Protein AF-A0A3R7NKZ3-F1 (afdb_monomer_lite)

Sequence (705 aa):
MLRPTASCLKLKRRNSPYVQKFLEGCPLPATLVDDLAGANLRSSAPFFTTMPRYIVARENRLSKLFFHHALYPAGGARLPCRVVVVRGGRGVRNQPQTALPASQRASAEATCRVQQDPARRSFFYARPVALTPPRLRHDVHPNASEAQEAAVNSSGMDGGGRETAAVSPRPAEDSVLAPLCGVIESHFAALLKLQAADEASGGAGRAIWEELTGLLSGGHGGVVTNAEGVEEPGASHGDVVGALLRSAASAPSSFFHVHSQLPSSALFLTRPPTDVGAATHAAVAPLGKGGADHTQSSVVARLAGGLEPAVPFAVGYPLPVRRSAACGAPDGKADAAADIMPFGHIQCLLRVCTSGGAAGEKSAEEIAESPKACGETASPMHASDAAASAPRSRASKYLSGGGASPSVPTGIVEPWKLGVSLDPKIPFYLRTMTERRFAAAPTGSAGADASSASPSCVSALLGRSDCETYLLPQRELLFTFYAPAEVVAMCAKQNEERMQRQAALGYGGPTHAFADAPRTARRLLQGAHCNHVAAEAAAAASKSDTAAAHTPQRDSAVYEVRALPGDVVFVPRGWRYHVERIIGTAVMDAVAAAPTPAAAAGKQAGAEGLPRAALRAAFLHNAPSTFTSSLRPAHAASHKTGASTGCVEAAAIRGVEVEAFVLCYKPYPFLSAEQAATYVPANYVRRGVEEFYAKGGNDVFHRYV

Secondary structure (DSSP, 8-state):
----------------SSPPP-----PPPHHHHHHHTT--S-----S---S-EEEE--TTT--HHHHHHHHS-TTT-SS--S-EEEET--EEEEPPP----TT--------EEESSS-SS-----PPP-------------------------------------EEEE---S-TTTHHHHHHHHHHHHHHHHHHHHHTTT---PPPHHHHHHHHBTTTTTTB--S--S---TT-----HHHHHHHHHTTSSSEEEEEEEEPPGGGEEEEPPPSS-----SS-EE-----S--S----EEEEETTSEEEE-TT--S-BPPPBPPPPS--------S--PBPTTTTEEEEEEEEEE-S-----------PPPP------PEEEEEE-----TT---S--------------S-S-TTSSS--SS-S--EEEEEEEPPPPPPP-----S--------------EE-SSSEEEEEESS-EEEEEE--HHHHHHHHHHHHHHHHHH--S-----SSTT-SS---HHHHHHHHHHHHHHHHHHHB------S-SS-------EEEEEE-TT-EEEE-TT-EEEEEEEEEEEEEETTTTSPPHHHHHS--TT-----GGGEEEEEE-----TTTTTS--------------S--PPPEEEEEEEEEEEEEE--PPPPPHHHHHH--GGGGSSS-HHHHHHHTS--TTTT--

pLDDT: mean 72.53, std 24.22, range [24.91, 98.69]

Foldseek 3Di:
DDDPPPDPPDDDDDDDPDDDDDDPDDDDDPCVLCVQQLQDLPDDDQFDDQFAAEHENDDPRFALLSVLCVQQPQNLAQGSNYKYWYHLQWWKWFDFDQDDDPPDRDRPDGDTDGPPDGQWDDDDDDDPPPPPDDPPDPDDDDDDDDDDDDDDDPPDDPVPPPVPQDWDFTFQFRPLCVVLQCLQQVVLVVLVVVVVVCVVPVDPRDHSLNVQCLFQQVSCQLFDDPPPDDDDPDPRSPSNSLLQLLLCQVAQKAKDKGKGFRDVSQKDKDFDPPDDDDDDDFQWWDDWDDDDDPDPRTIGIATPSSMDTDRRNDFFFFDWDFDDDPPDDDDDDPDIDRTTDRPRLKIFTKMFMWGHDDPPDDDDDDDDDDDDDDDDDGFIKGKDQPPPPPPVPPPDDDDDDDDDDDPQLPFDLCPVDDDDDPDDPDFKDKDFAWDDHDDRPPPPDDDDDDPDDDSPSRPGWGAAQFFKKKKAFRGWKKKKKWRDPVSNVSSVVSLVVCLVVFQVDDDPDDPDLPDDDDCDSNSVSSVSVVVVVVVQVVQFDDDPPPDDDDDPPPDTGIGIDTHHHSMIIIDAHPMIIDMIGGFWMWMFGSSQQGDHPVNVPDPPPDDPDRPPSRTRIITTSDDPPPQVVVPDPDDPDDDDDDDDDDDSDGIDTRGMGGGIIMRTHGHAARHDPLLSVQDRSVVSSPDCSNVQSVVRHDDSCPPPD

Structure (mmCIF, N/CA/C/O backbone):
data_AF-A0A3R7NKZ3-F1
#
_entry.id   AF-A0A3R7NKZ3-F1
#
loop_
_atom_site.group_PDB
_atom_site.id
_atom_site.type_symbol
_atom_site.label_atom_id
_atom_site.label_alt_id
_atom_site.label_comp_id
_atom_site.label_asym_id
_atom_site.label_entity_id
_atom_site.label_seq_id
_atom_site.pdbx_PDB_ins_code
_atom_site.Cartn_x
_atom_site.Cartn_y
_atom_site.Cartn_z
_atom_site.occupancy
_atom_site.B_iso_or_equiv
_atom_site.auth_seq_id
_atom_site.auth_comp_id
_atom_site.auth_asym_id
_atom_site.auth_atom_id
_atom_site.pdbx_PDB_model_num
ATOM 1 N N . MET A 1 1 ? -23.896 -10.347 -49.337 1.00 46.12 1 MET A N 1
ATOM 2 C CA . MET A 1 1 ? -22.659 -9.546 -49.465 1.00 46.12 1 MET A CA 1
ATOM 3 C C . MET A 1 1 ? -23.033 -8.117 -49.830 1.00 46.12 1 MET A C 1
ATOM 5 O O . MET A 1 1 ? -23.370 -7.894 -50.979 1.00 46.12 1 MET A O 1
ATOM 9 N N . LEU A 1 2 ? -22.992 -7.164 -48.897 1.00 37.88 2 LEU A N 1
ATOM 10 C CA . LEU A 1 2 ? -23.021 -5.730 -49.217 1.00 37.88 2 LEU A CA 1
ATOM 11 C C . LEU A 1 2 ? -22.116 -5.006 -48.209 1.00 37.88 2 LEU A C 1
ATOM 13 O O . LEU A 1 2 ? -22.452 -4.886 -47.035 1.00 37.88 2 LEU A O 1
ATOM 17 N N . ARG A 1 3 ? -20.922 -4.604 -48.661 1.00 42.75 3 ARG A N 1
ATOM 18 C CA . ARG A 1 3 ? -20.027 -3.696 -47.929 1.00 42.75 3 ARG A CA 1
ATOM 19 C C . ARG A 1 3 ? -20.565 -2.272 -48.107 1.00 42.75 3 ARG A C 1
ATOM 21 O O . ARG A 1 3 ? -20.668 -1.846 -49.256 1.00 42.75 3 ARG A O 1
ATOM 28 N N . PRO A 1 4 ? -20.844 -1.510 -47.038 1.00 48.69 4 PRO A N 1
ATOM 29 C CA . PRO A 1 4 ? -21.069 -0.083 -47.170 1.00 48.69 4 PRO A CA 1
ATOM 30 C C . PRO A 1 4 ? -19.716 0.586 -47.429 1.00 48.69 4 PRO A C 1
ATOM 32 O O . PRO A 1 4 ? -18.828 0.585 -46.576 1.00 48.69 4 PRO A O 1
ATOM 35 N N . THR A 1 5 ? -19.540 1.138 -48.626 1.00 50.38 5 THR A N 1
ATOM 36 C CA . THR A 1 5 ? -18.447 2.059 -48.942 1.00 50.38 5 THR A CA 1
ATOM 37 C C . THR A 1 5 ? -18.686 3.359 -48.185 1.00 50.38 5 THR A C 1
ATOM 39 O O . THR A 1 5 ? -19.473 4.200 -48.613 1.00 50.38 5 THR A O 1
ATOM 42 N N . ALA A 1 6 ? -18.029 3.514 -47.037 1.00 51.56 6 ALA A N 1
ATOM 43 C CA . ALA A 1 6 ? -17.963 4.783 -46.331 1.00 51.56 6 ALA A CA 1
ATOM 44 C C . ALA A 1 6 ? -17.258 5.809 -47.232 1.00 51.56 6 ALA A C 1
ATOM 46 O O . ALA A 1 6 ? -16.034 5.816 -47.362 1.00 51.56 6 ALA A O 1
ATOM 47 N N . SER A 1 7 ? -18.036 6.667 -47.888 1.00 51.66 7 SER A N 1
ATOM 48 C CA . SER A 1 7 ? -17.524 7.863 -48.543 1.00 51.66 7 SER A CA 1
ATOM 49 C C . SER A 1 7 ? -16.879 8.744 -47.472 1.00 51.66 7 SER A C 1
ATOM 51 O O . SER A 1 7 ? -17.578 9.283 -46.612 1.00 51.66 7 SER A O 1
ATOM 53 N N . CYS A 1 8 ? -15.551 8.875 -47.494 1.00 53.38 8 CYS A N 1
ATOM 54 C CA . CYS A 1 8 ? -14.826 9.813 -46.643 1.00 53.38 8 CYS A CA 1
ATOM 55 C C . CYS A 1 8 ? -15.349 11.234 -46.883 1.00 53.38 8 CYS A C 1
ATOM 57 O O . CYS A 1 8 ? -14.964 11.894 -47.850 1.00 53.38 8 CYS A O 1
ATOM 59 N N . LEU A 1 9 ? -16.200 11.720 -45.980 1.00 57.69 9 LEU A N 1
ATOM 60 C CA . LEU A 1 9 ? -16.535 13.132 -45.864 1.00 57.69 9 LEU A CA 1
ATOM 61 C C . LEU A 1 9 ? -15.250 13.876 -45.484 1.00 57.69 9 LEU A C 1
ATOM 63 O O . LEU A 1 9 ? -14.879 13.964 -44.315 1.00 57.69 9 LEU A O 1
ATOM 67 N N . LYS A 1 10 ? -14.517 14.368 -46.488 1.00 76.88 10 LYS A N 1
ATOM 68 C CA . LYS A 1 10 ? -13.378 15.260 -46.264 1.00 76.88 10 LYS A CA 1
ATOM 69 C C . LYS A 1 10 ? -13.914 16.513 -45.573 1.00 76.88 10 LYS A C 1
ATOM 71 O O . LYS A 1 10 ? -14.796 17.184 -46.108 1.00 76.88 10 LYS A O 1
ATOM 76 N N . LEU A 1 11 ? -13.390 16.823 -44.388 1.00 79.19 11 LEU A N 1
ATOM 77 C CA . LEU A 1 11 ? -13.711 18.064 -43.687 1.00 79.19 11 LEU A CA 1
ATOM 78 C C . LEU A 1 11 ? -13.437 19.247 -44.628 1.00 79.19 11 LEU A C 1
ATOM 80 O O . LEU A 1 11 ? -12.340 19.353 -45.183 1.00 79.19 11 LEU A O 1
ATOM 84 N N . LYS A 1 12 ? -14.439 20.116 -44.837 1.00 80.12 12 LYS A N 1
ATOM 85 C CA . LYS A 1 12 ? -14.293 21.309 -45.682 1.00 80.12 12 LYS A CA 1
ATOM 86 C C . LYS A 1 12 ? -13.178 22.173 -45.113 1.00 80.12 12 LYS A C 1
ATOM 88 O O . LYS A 1 12 ? -13.279 22.702 -44.008 1.00 80.12 12 LYS A O 1
ATOM 93 N N . ARG A 1 13 ? -12.113 22.315 -45.889 1.00 81.75 13 ARG A N 1
ATOM 94 C CA . ARG A 1 13 ? -10.913 23.035 -45.496 1.00 81.75 13 ARG A CA 1
ATOM 95 C C . ARG A 1 13 ? -10.815 24.330 -46.289 1.00 81.75 13 ARG A C 1
ATOM 97 O O . ARG A 1 13 ? -11.026 24.319 -47.497 1.00 81.75 13 ARG A O 1
ATOM 104 N N . ARG A 1 14 ? -10.530 25.451 -45.616 1.00 88.44 14 ARG A N 1
ATOM 105 C CA . ARG A 1 14 ? -10.324 26.741 -46.291 1.00 88.44 14 ARG A CA 1
ATOM 106 C C . ARG A 1 14 ? -9.006 26.701 -47.063 1.00 88.44 14 ARG A C 1
ATOM 108 O O . ARG A 1 14 ? -7.965 26.424 -46.469 1.00 88.44 14 ARG A O 1
ATOM 115 N N . ASN A 1 15 ? -9.064 26.991 -48.361 1.00 87.12 15 ASN A N 1
ATOM 116 C CA . ASN A 1 15 ? -7.871 27.212 -49.170 1.00 87.12 15 ASN A CA 1
ATOM 117 C C . ASN A 1 15 ? -7.159 28.461 -48.637 1.00 87.12 15 ASN A C 1
ATOM 119 O O . ASN A 1 15 ? -7.777 29.516 -48.502 1.00 87.12 15 ASN A O 1
ATOM 123 N N . SER A 1 16 ? -5.885 28.321 -48.283 1.00 89.38 16 SER A N 1
ATOM 124 C CA . SER A 1 16 ? -5.043 29.410 -47.791 1.00 89.38 16 SER A CA 1
ATOM 125 C C . SER A 1 16 ? -3.869 29.585 -48.751 1.00 89.38 16 SER A C 1
ATOM 127 O O . SER A 1 16 ? -3.319 28.572 -49.183 1.00 89.38 16 SER A O 1
ATOM 129 N N . PRO A 1 17 ? -3.465 30.826 -49.075 1.00 91.69 17 PRO A N 1
ATOM 130 C CA . PRO A 1 17 ? -2.255 31.073 -49.857 1.00 91.69 17 PRO A CA 1
ATOM 131 C C . PRO A 1 17 ? -0.964 30.804 -49.058 1.00 91.69 17 PRO A C 1
ATOM 133 O O . PRO A 1 17 ? 0.125 30.876 -49.618 1.00 91.69 17 PRO A O 1
ATOM 136 N N . TYR A 1 18 ? -1.064 30.507 -47.756 1.00 94.75 18 TYR A N 1
ATOM 137 C CA . TYR A 1 18 ? 0.074 30.247 -46.875 1.00 94.75 18 TYR A CA 1
ATOM 138 C C . TYR A 1 18 ? 0.343 28.747 -46.696 1.00 94.75 18 TYR A C 1
ATOM 140 O O . TYR A 1 18 ? -0.559 27.913 -46.803 1.00 94.75 18 TYR A O 1
ATOM 148 N N . VAL A 1 19 ? 1.589 28.407 -46.345 1.00 92.62 19 VAL A N 1
ATOM 149 C CA . VAL A 1 19 ? 1.976 27.034 -45.997 1.00 92.62 19 VAL A CA 1
ATOM 150 C C . VAL A 1 19 ? 1.166 26.518 -44.807 1.00 92.62 19 VAL A C 1
ATOM 152 O O . VAL A 1 19 ? 0.969 27.204 -43.800 1.00 92.62 19 VAL A O 1
ATOM 155 N N . GLN A 1 20 ? 0.697 25.277 -44.907 1.00 90.75 20 GLN A N 1
ATOM 156 C CA . GLN A 1 20 ? 0.029 24.618 -43.797 1.00 90.75 20 GLN A CA 1
ATOM 157 C C . GLN A 1 20 ? 1.051 24.234 -42.728 1.00 90.75 20 GLN A C 1
ATOM 159 O O . GLN A 1 20 ? 1.975 23.467 -42.988 1.00 90.75 20 GLN A O 1
ATOM 164 N N . LYS A 1 21 ? 0.809 24.674 -41.492 1.00 94.94 21 LYS A N 1
ATOM 165 C CA . LYS A 1 21 ? 1.501 24.123 -40.326 1.00 94.94 21 LYS A CA 1
ATOM 166 C C . LYS A 1 21 ? 0.936 22.737 -40.013 1.00 94.94 21 LYS A C 1
ATOM 168 O O . LYS A 1 21 ? -0.256 22.605 -39.731 1.00 94.94 21 LYS A O 1
ATOM 173 N N . PHE A 1 22 ? 1.788 21.720 -40.066 1.00 92.75 22 PHE A N 1
ATOM 174 C CA . PHE A 1 22 ? 1.503 20.387 -39.542 1.00 92.75 22 PHE A CA 1
ATOM 175 C C . PHE A 1 22 ? 2.123 20.306 -38.153 1.00 92.75 22 PHE A C 1
ATOM 177 O O . PHE A 1 22 ? 3.336 20.413 -38.006 1.00 92.75 22 PHE A O 1
ATOM 184 N N . LEU A 1 23 ? 1.274 20.227 -37.131 1.00 96.06 23 LEU A N 1
ATOM 185 C CA . LEU A 1 23 ? 1.723 20.170 -35.747 1.00 96.06 23 LEU A CA 1
ATOM 186 C C . LEU A 1 23 ? 1.827 18.711 -35.314 1.00 96.06 23 LEU A C 1
ATOM 188 O O . LEU A 1 23 ? 0.819 18.010 -35.252 1.00 96.06 23 LEU A O 1
ATOM 192 N N . GLU A 1 24 ? 3.033 18.286 -34.958 1.00 95.81 24 GLU A N 1
ATOM 193 C CA . GLU A 1 24 ? 3.301 17.004 -34.303 1.00 95.81 24 GLU A CA 1
ATOM 194 C C . GLU A 1 24 ? 3.263 17.197 -32.782 1.00 95.81 24 GLU A C 1
ATOM 196 O O . GLU A 1 24 ? 4.268 17.099 -32.083 1.00 95.81 24 GLU A O 1
ATOM 201 N N . GLY A 1 25 ? 2.093 17.575 -32.259 1.00 94.31 25 GLY A N 1
ATOM 202 C CA . GLY A 1 25 ? 1.922 17.773 -30.820 1.00 94.31 25 GLY A CA 1
ATOM 203 C C . GLY A 1 25 ? 2.108 16.462 -30.052 1.00 94.31 25 GLY A C 1
ATOM 204 O O . GLY A 1 25 ? 1.542 15.443 -30.435 1.00 94.31 25 GLY A O 1
ATOM 205 N N . CYS A 1 26 ? 2.861 16.486 -28.950 1.00 94.94 26 CYS A N 1
ATOM 206 C CA . CYS A 1 26 ? 3.052 15.326 -28.077 1.00 94.94 26 CYS A CA 1
ATOM 207 C C . CYS A 1 26 ? 1.833 15.142 -27.148 1.00 94.94 26 CYS A C 1
ATOM 209 O O . CYS A 1 26 ? 1.653 15.960 -26.240 1.00 94.94 26 CYS A O 1
ATOM 211 N N . PRO A 1 27 ? 0.987 14.105 -27.324 1.00 96.06 27 PRO A N 1
ATOM 212 C CA . PRO A 1 27 ? -0.139 13.860 -26.425 1.00 96.06 27 PRO A CA 1
ATOM 213 C C . PRO A 1 27 ? 0.335 13.279 -25.085 1.00 96.06 27 PRO A C 1
ATOM 215 O O . PRO A 1 27 ? 1.475 12.832 -24.955 1.00 96.06 27 PRO A O 1
ATOM 218 N N . LEU A 1 28 ? -0.567 13.208 -24.098 1.00 94.88 28 LEU A N 1
ATOM 219 C CA . LEU A 1 28 ? -0.326 12.436 -22.876 1.00 94.88 28 LEU A CA 1
ATOM 220 C C . LEU A 1 28 ? -0.042 10.964 -23.251 1.00 94.88 28 LEU A C 1
ATOM 222 O O . LEU A 1 28 ? -0.932 10.318 -23.813 1.00 94.88 28 LEU A O 1
ATOM 226 N N . PRO A 1 29 ? 1.151 10.410 -22.954 1.00 95.62 29 PRO A N 1
ATOM 227 C CA . PRO A 1 29 ? 1.497 9.063 -23.394 1.00 95.62 29 PRO A CA 1
ATOM 228 C C . PRO A 1 29 ? 0.604 8.008 -22.733 1.00 95.62 29 PRO A C 1
ATOM 230 O O . PRO A 1 29 ? 0.538 7.917 -21.508 1.00 95.62 29 PRO A O 1
ATOM 233 N N . ALA A 1 30 ? -0.056 7.172 -23.538 1.00 94.06 30 ALA A N 1
ATOM 234 C CA . ALA A 1 30 ? -0.921 6.108 -23.024 1.00 94.06 30 ALA A CA 1
ATOM 235 C C . ALA A 1 30 ? -0.147 5.103 -22.153 1.00 94.06 30 ALA A C 1
ATOM 237 O O . ALA A 1 30 ? -0.641 4.695 -21.108 1.00 94.06 30 ALA A O 1
ATOM 238 N N . THR A 1 31 ? 1.098 4.790 -22.526 1.00 94.44 31 THR A N 1
ATOM 239 C CA . THR A 1 31 ? 1.995 3.912 -21.757 1.00 94.44 31 THR A CA 1
ATOM 240 C C . THR A 1 31 ? 2.257 4.439 -20.349 1.00 94.44 31 THR A C 1
ATOM 242 O O . THR A 1 31 ? 2.177 3.674 -19.396 1.00 94.44 31 THR A O 1
ATOM 245 N N . LEU A 1 32 ? 2.479 5.751 -20.201 1.00 94.88 32 LEU A N 1
ATOM 246 C CA . LEU A 1 32 ? 2.653 6.392 -18.896 1.00 94.88 32 LEU A CA 1
ATOM 247 C C . LEU A 1 32 ? 1.397 6.224 -18.033 1.00 94.88 32 LEU A C 1
ATOM 249 O O . LEU A 1 32 ? 1.491 5.882 -16.858 1.00 94.88 32 LEU A O 1
ATOM 253 N N . VAL A 1 33 ? 0.215 6.449 -18.612 1.00 94.69 33 VAL A N 1
ATOM 254 C CA . VAL A 1 33 ? -1.058 6.297 -17.891 1.00 94.69 33 VAL A CA 1
ATOM 255 C C . VAL A 1 33 ? -1.296 4.839 -17.493 1.00 94.69 33 VAL A C 1
ATOM 257 O O . VAL A 1 33 ? -1.756 4.588 -16.380 1.00 94.69 33 VAL A O 1
ATOM 260 N N . ASP A 1 34 ? -0.968 3.887 -18.365 1.00 94.69 34 ASP A N 1
ATOM 261 C CA . ASP A 1 34 ? -1.104 2.455 -18.091 1.00 94.69 34 ASP A CA 1
ATOM 262 C C . ASP A 1 34 ? -0.119 1.991 -17.005 1.00 94.69 34 ASP A C 1
ATOM 264 O O . ASP A 1 34 ? -0.510 1.232 -16.119 1.00 94.69 34 ASP A O 1
ATOM 268 N N . ASP A 1 35 ? 1.125 2.477 -17.005 1.00 93.94 35 ASP A N 1
ATOM 269 C CA . ASP A 1 35 ? 2.112 2.168 -15.962 1.00 93.94 35 ASP A CA 1
ATOM 270 C C . ASP A 1 35 ? 1.705 2.736 -14.596 1.00 93.94 35 ASP A C 1
ATOM 272 O O . ASP A 1 35 ? 1.757 2.015 -13.592 1.00 93.94 35 ASP A O 1
ATOM 276 N N . LEU A 1 36 ? 1.234 3.991 -14.564 1.00 94.81 36 LEU A N 1
ATOM 277 C CA . LEU A 1 36 ? 0.730 4.645 -13.349 1.00 94.81 36 LEU A CA 1
ATOM 278 C C . LEU A 1 36 ? -0.523 3.956 -12.796 1.00 94.81 36 LEU A C 1
ATOM 280 O O . LEU A 1 36 ? -0.670 3.838 -11.579 1.00 94.81 36 LEU A O 1
ATOM 284 N N . ALA A 1 37 ? -1.414 3.488 -13.673 1.00 93.94 37 ALA A N 1
ATOM 285 C CA . ALA A 1 37 ? -2.620 2.756 -13.290 1.00 93.94 37 ALA A CA 1
ATOM 286 C C . ALA A 1 37 ? -2.361 1.272 -12.975 1.00 93.94 37 ALA A C 1
ATOM 288 O O . ALA A 1 37 ? -3.282 0.569 -12.562 1.00 93.94 37 ALA A O 1
ATOM 289 N N . GLY A 1 38 ? -1.130 0.781 -13.173 1.00 93.56 38 GLY A N 1
ATOM 290 C CA . GLY A 1 38 ? -0.799 -0.637 -13.026 1.00 93.56 38 GLY A CA 1
ATOM 291 C C . GLY A 1 38 ? -1.443 -1.534 -14.088 1.00 93.56 38 GLY A C 1
ATOM 292 O O . GLY A 1 38 ? -1.482 -2.745 -13.908 1.00 93.56 38 GLY A O 1
ATOM 293 N N . ALA A 1 39 ? -1.938 -0.953 -15.183 1.00 94.44 39 ALA A N 1
ATOM 294 C CA . ALA A 1 39 ? -2.652 -1.627 -16.263 1.00 94.44 39 ALA A CA 1
ATOM 295 C C . ALA A 1 39 ? -1.749 -2.011 -17.453 1.00 94.44 39 ALA A C 1
ATOM 297 O O . ALA A 1 39 ? -2.220 -2.574 -18.443 1.00 94.44 39 ALA A O 1
ATOM 298 N N . ASN A 1 40 ? -0.448 -1.709 -17.386 1.00 93.44 40 ASN A N 1
ATOM 299 C CA . ASN A 1 40 ? 0.492 -2.084 -18.436 1.00 93.44 40 ASN A CA 1
ATOM 300 C C . ASN A 1 40 ? 0.857 -3.576 -18.354 1.00 93.44 40 ASN A C 1
ATOM 302 O O . ASN A 1 40 ? 1.545 -4.010 -17.433 1.00 93.44 40 ASN A O 1
ATOM 306 N N . LEU A 1 41 ? 0.433 -4.344 -19.359 1.00 92.81 41 LEU A N 1
ATOM 307 C CA . LEU A 1 41 ? 0.740 -5.774 -19.515 1.00 92.81 41 LEU A CA 1
ATOM 308 C C . LEU A 1 41 ? 1.955 -6.044 -20.418 1.00 92.81 41 LEU A C 1
ATOM 310 O O . LEU A 1 41 ? 2.234 -7.193 -20.754 1.00 92.81 41 LEU A O 1
ATOM 314 N N . ARG A 1 42 ? 2.640 -4.992 -20.877 1.00 91.81 42 ARG A N 1
ATOM 315 C CA . ARG A 1 42 ? 3.755 -5.078 -21.834 1.00 91.81 42 ARG A CA 1
ATOM 316 C C . ARG A 1 42 ? 5.105 -4.732 -21.217 1.00 91.81 42 ARG A C 1
ATOM 318 O O . ARG A 1 42 ? 6.124 -4.941 -21.867 1.00 91.81 42 ARG A O 1
ATOM 325 N N . SER A 1 43 ? 5.135 -4.180 -20.004 1.00 88.19 43 SER A N 1
ATOM 326 C CA . SER A 1 43 ? 6.389 -3.795 -19.363 1.00 88.19 43 SER A CA 1
ATOM 327 C C . SER A 1 43 ? 7.185 -5.028 -18.932 1.00 88.19 43 SER A C 1
ATOM 329 O O . SER A 1 43 ? 6.745 -5.847 -18.128 1.00 88.19 43 SER A O 1
ATOM 331 N N . SER A 1 44 ? 8.399 -5.148 -19.465 1.00 83.50 44 SER A N 1
ATOM 332 C CA . SER A 1 44 ? 9.375 -6.159 -19.067 1.00 83.50 44 SER A CA 1
ATOM 333 C C . SER A 1 44 ? 10.472 -5.499 -18.231 1.00 83.50 44 SER A C 1
ATOM 335 O O . SER A 1 44 ? 11.469 -5.015 -18.768 1.00 83.50 44 SER A O 1
ATOM 337 N N . ALA A 1 45 ? 10.281 -5.439 -16.912 1.00 84.81 45 ALA A N 1
ATOM 338 C CA . ALA A 1 45 ? 11.322 -4.992 -15.990 1.00 84.81 45 ALA A CA 1
ATOM 339 C C . ALA A 1 45 ? 12.228 -6.185 -15.621 1.00 84.81 45 ALA A C 1
ATOM 341 O O . ALA A 1 45 ? 11.720 -7.177 -15.092 1.00 84.81 45 ALA A O 1
ATOM 342 N N . PRO A 1 46 ? 13.544 -6.134 -15.909 1.00 80.62 46 PRO A N 1
ATOM 343 C CA . PRO A 1 46 ? 14.416 -7.289 -15.729 1.00 80.62 46 PRO A CA 1
ATOM 344 C C . PRO A 1 46 ? 14.862 -7.499 -14.278 1.00 80.62 46 PRO A C 1
ATOM 346 O O . PRO A 1 46 ? 15.128 -8.637 -13.916 1.00 80.62 46 PRO A O 1
ATOM 349 N N . PHE A 1 47 ? 14.940 -6.454 -13.453 1.00 92.88 47 PHE A N 1
ATOM 350 C CA . PHE A 1 47 ? 15.425 -6.565 -12.076 1.00 92.88 47 PHE A CA 1
ATOM 351 C C . PHE A 1 47 ? 14.282 -6.519 -11.067 1.00 92.88 47 PHE A C 1
ATOM 353 O O . PHE A 1 47 ? 13.406 -5.651 -11.146 1.00 92.88 47 PHE A O 1
ATOM 360 N N . PHE A 1 48 ? 14.309 -7.444 -10.114 1.00 93.88 48 PHE A N 1
ATOM 361 C CA . PHE A 1 48 ? 13.354 -7.515 -9.014 1.00 93.88 48 PHE A CA 1
ATOM 362 C C . PHE A 1 48 ? 13.871 -6.705 -7.824 1.00 93.88 48 PHE A C 1
ATOM 364 O O . PHE A 1 48 ? 15.051 -6.768 -7.507 1.00 93.88 48 PHE A O 1
ATOM 371 N N . THR A 1 49 ? 12.984 -5.963 -7.166 1.00 94.00 49 THR A N 1
ATOM 372 C CA . THR A 1 49 ? 13.289 -5.142 -5.981 1.00 94.00 49 THR A CA 1
ATOM 373 C C . THR A 1 49 ? 12.253 -5.405 -4.907 1.00 94.00 49 THR A C 1
ATOM 375 O O . THR A 1 49 ? 11.115 -5.759 -5.228 1.00 94.00 49 THR A O 1
ATOM 378 N N . THR A 1 50 ? 12.625 -5.162 -3.657 1.00 94.88 50 THR A N 1
ATOM 379 C CA . THR A 1 50 ? 11.710 -5.076 -2.515 1.00 94.88 50 THR A CA 1
ATOM 380 C C . THR A 1 50 ? 11.079 -3.690 -2.346 1.00 94.88 50 THR A C 1
ATOM 382 O O . THR A 1 50 ? 10.147 -3.539 -1.558 1.00 94.88 50 THR A O 1
ATOM 385 N N . MET A 1 51 ? 11.506 -2.682 -3.119 1.00 95.38 51 MET A N 1
ATOM 386 C CA . MET A 1 51 ? 10.965 -1.322 -3.057 1.00 95.38 51 MET A CA 1
ATOM 387 C C . MET A 1 51 ? 9.442 -1.308 -3.301 1.00 95.38 51 MET A C 1
ATOM 389 O O . MET A 1 51 ? 8.983 -1.852 -4.320 1.00 95.38 51 MET A O 1
ATOM 393 N N . PRO A 1 52 ? 8.645 -0.633 -2.449 1.00 96.88 52 PRO A N 1
ATOM 394 C CA . PRO A 1 52 ? 7.201 -0.533 -2.634 1.00 96.88 52 PRO A CA 1
ATOM 395 C C . PRO A 1 52 ? 6.804 0.016 -4.013 1.00 96.88 52 PRO A C 1
ATOM 397 O O . PRO A 1 52 ? 7.484 0.874 -4.583 1.00 96.88 52 PRO A O 1
ATOM 400 N N . ARG A 1 53 ? 5.695 -0.476 -4.579 1.00 97.06 53 ARG A N 1
ATOM 401 C CA . ARG A 1 53 ? 5.128 0.035 -5.842 1.00 97.06 53 ARG A CA 1
ATOM 402 C C . ARG A 1 53 ? 3.897 0.887 -5.560 1.00 97.06 53 ARG A C 1
ATOM 404 O O . ARG A 1 53 ? 2.939 0.395 -4.975 1.00 97.06 53 ARG A O 1
ATOM 411 N N . TYR A 1 54 ? 3.888 2.123 -6.052 1.00 97.88 54 TYR A N 1
ATOM 412 C CA . TYR A 1 54 ? 2.713 2.993 -6.008 1.00 97.88 54 TYR A CA 1
ATOM 413 C C . TYR A 1 54 ? 1.916 2.889 -7.312 1.00 97.88 54 TYR A C 1
ATOM 415 O O . TYR A 1 54 ? 2.480 3.008 -8.400 1.00 97.88 54 TYR A O 1
ATOM 423 N N . ILE A 1 55 ? 0.610 2.664 -7.193 1.00 97.44 55 ILE A N 1
ATOM 424 C CA . ILE A 1 55 ? -0.354 2.590 -8.295 1.00 97.44 55 ILE A CA 1
ATOM 425 C C . ILE A 1 55 ? -1.462 3.604 -8.014 1.00 97.44 55 ILE A C 1
ATOM 427 O O . ILE A 1 55 ? -1.990 3.657 -6.905 1.00 97.44 55 ILE A O 1
ATOM 431 N N . VAL A 1 56 ? -1.835 4.404 -9.008 1.00 95.50 56 VAL A N 1
ATOM 432 C CA . VAL A 1 56 ? -2.974 5.324 -8.906 1.00 95.50 56 VAL A CA 1
ATOM 433 C C . VAL A 1 56 ? -4.183 4.653 -9.534 1.00 95.50 56 VAL A C 1
ATOM 435 O O . VAL A 1 56 ? -4.247 4.514 -10.757 1.00 95.50 56 VAL A O 1
ATOM 438 N N . ALA A 1 57 ? -5.142 4.225 -8.712 1.00 86.56 57 ALA A N 1
ATOM 439 C CA . ALA A 1 57 ? -6.342 3.591 -9.232 1.00 86.56 57 ALA A CA 1
ATOM 440 C C . ALA A 1 57 ? -7.154 4.625 -10.025 1.00 86.56 57 ALA A C 1
ATOM 442 O O . ALA A 1 57 ? -7.594 5.642 -9.492 1.00 86.56 57 ALA A O 1
ATOM 443 N N . ARG A 1 58 ? -7.318 4.371 -11.324 1.00 81.81 58 ARG A N 1
ATOM 444 C CA . ARG A 1 58 ? -8.236 5.110 -12.197 1.00 81.81 58 ARG A CA 1
ATOM 445 C C . ARG A 1 58 ? -9.473 4.274 -12.482 1.00 81.81 58 ARG A C 1
ATOM 447 O O . ARG A 1 58 ? -9.438 3.046 -12.340 1.00 81.81 58 ARG A O 1
ATOM 454 N N . GLU A 1 59 ? -10.527 4.951 -12.924 1.00 76.00 59 GLU A N 1
ATOM 455 C CA . GLU A 1 59 ? -11.838 4.349 -13.144 1.00 76.00 59 GLU A CA 1
ATOM 456 C C . GLU A 1 59 ? -11.728 3.160 -14.095 1.00 76.00 59 GLU A C 1
ATOM 458 O O . GLU A 1 59 ? -11.222 3.279 -15.213 1.00 76.00 59 GLU A O 1
ATOM 463 N N . ASN A 1 60 ? -12.129 1.988 -13.596 1.00 78.69 60 ASN A N 1
ATOM 464 C CA . ASN A 1 60 ? -12.163 0.715 -14.318 1.00 78.69 60 ASN A CA 1
ATOM 465 C C . ASN A 1 60 ? -10.826 0.240 -14.926 1.00 78.69 60 ASN A C 1
ATOM 467 O O . ASN A 1 60 ? -10.827 -0.603 -15.823 1.00 78.69 60 ASN A O 1
ATOM 471 N N . ARG A 1 61 ? -9.675 0.741 -14.451 1.00 87.50 61 ARG A N 1
ATOM 472 C CA . ARG A 1 61 ? -8.348 0.370 -14.994 1.00 87.50 61 ARG A CA 1
ATOM 473 C C . ARG A 1 61 ? -7.556 -0.630 -14.161 1.00 87.50 61 ARG A C 1
ATOM 475 O O . ARG A 1 61 ? -6.612 -1.213 -14.679 1.00 87.50 61 ARG A O 1
ATOM 482 N N . LEU A 1 62 ? -7.941 -0.862 -12.908 1.00 93.19 62 LEU A N 1
ATOM 483 C CA . LEU A 1 62 ? -7.292 -1.844 -12.044 1.00 93.19 62 LEU A CA 1
ATOM 484 C C . LEU A 1 62 ? -8.271 -2.972 -11.711 1.00 93.19 62 LEU A C 1
ATOM 486 O O . LEU A 1 62 ? -9.313 -2.750 -11.103 1.00 93.19 62 LEU A O 1
ATOM 490 N N . SER A 1 63 ? -7.921 -4.186 -12.121 1.00 94.69 63 SER A N 1
ATOM 491 C CA . SER A 1 63 ? -8.703 -5.405 -11.912 1.00 94.69 63 SER A CA 1
ATOM 492 C C . SER A 1 63 ? -7.794 -6.521 -11.406 1.00 94.69 63 SER A C 1
ATOM 494 O O . SER A 1 63 ? -6.570 -6.378 -11.414 1.00 94.69 63 SER A O 1
ATOM 496 N N . LYS A 1 64 ? -8.382 -7.659 -11.023 1.00 95.81 64 LYS A N 1
ATOM 497 C CA . LYS A 1 64 ? -7.640 -8.869 -10.634 1.00 95.81 64 LYS A CA 1
ATOM 498 C C . LYS A 1 64 ? -6.575 -9.273 -11.656 1.00 95.81 64 LYS A C 1
ATOM 500 O O . LYS A 1 64 ? -5.481 -9.680 -11.283 1.00 95.81 64 LYS A O 1
ATOM 505 N N . LEU A 1 65 ? -6.890 -9.122 -12.945 1.00 96.00 65 LEU A N 1
ATOM 506 C CA . LEU A 1 65 ? -5.972 -9.408 -14.044 1.00 96.00 65 LEU A CA 1
ATOM 507 C C . LEU A 1 65 ? -4.706 -8.556 -13.932 1.00 96.00 65 LEU A C 1
ATOM 509 O O . LEU A 1 65 ? -3.603 -9.082 -13.863 1.00 96.00 65 LEU A O 1
ATOM 513 N N . PHE A 1 66 ? -4.868 -7.236 -13.892 1.00 96.62 66 PHE A N 1
ATOM 514 C CA . PHE A 1 66 ? -3.746 -6.304 -13.833 1.00 96.62 66 PHE A CA 1
ATOM 515 C C . PHE A 1 66 ? -2.985 -6.413 -12.512 1.00 96.62 66 PHE A C 1
ATOM 517 O O . PHE A 1 66 ? -1.757 -6.362 -12.496 1.00 96.62 66 PHE A O 1
ATOM 524 N N . PHE A 1 67 ? -3.701 -6.641 -11.409 1.00 97.50 67 PHE A N 1
ATOM 525 C CA . PHE A 1 67 ? -3.081 -6.807 -10.103 1.00 97.50 67 PHE A CA 1
ATOM 526 C C . PHE A 1 67 ? -2.243 -8.090 -10.019 1.00 97.50 67 PHE A C 1
ATOM 528 O O . PHE A 1 67 ? -1.145 -8.047 -9.475 1.00 97.50 67 PHE A O 1
ATOM 535 N N . HIS A 1 68 ? -2.663 -9.191 -10.652 1.00 97.44 68 HIS A N 1
ATOM 536 C CA . HIS A 1 68 ? -1.821 -10.385 -10.792 1.00 97.44 68 HIS A CA 1
ATOM 537 C C . HIS A 1 68 ? -0.470 -10.063 -11.452 1.00 97.44 68 HIS A C 1
ATOM 539 O O . HIS A 1 68 ? 0.565 -10.438 -10.911 1.00 97.44 68 HIS A O 1
ATOM 545 N N . HIS A 1 69 ? -0.457 -9.293 -12.546 1.00 96.44 69 HIS A N 1
ATOM 546 C CA . HIS A 1 69 ? 0.786 -8.862 -13.213 1.00 96.44 69 HIS A CA 1
ATOM 547 C C . HIS A 1 69 ? 1.578 -7.815 -12.415 1.00 96.44 69 HIS A C 1
ATOM 549 O O . HIS A 1 69 ? 2.780 -7.649 -12.627 1.00 96.44 69 HIS A O 1
ATOM 555 N N . ALA A 1 70 ? 0.940 -7.112 -11.475 1.00 96.19 70 ALA A N 1
ATOM 556 C CA . ALA A 1 70 ? 1.642 -6.259 -10.522 1.00 96.19 70 ALA A CA 1
ATOM 557 C C . ALA A 1 70 ? 2.386 -7.073 -9.448 1.00 96.19 70 ALA A C 1
ATOM 559 O O . ALA A 1 70 ? 3.455 -6.638 -9.015 1.00 96.19 70 ALA A O 1
ATOM 560 N N . LEU A 1 71 ? 1.842 -8.232 -9.059 1.00 96.56 71 LEU A N 1
ATOM 561 C CA . LEU A 1 71 ? 2.430 -9.160 -8.086 1.00 96.56 71 LEU A CA 1
ATOM 562 C C . LEU A 1 71 ? 3.474 -10.097 -8.719 1.00 96.56 71 LEU A C 1
ATOM 564 O O . LEU A 1 71 ? 4.556 -10.266 -8.163 1.00 96.56 71 LEU A O 1
ATOM 568 N N . TYR A 1 72 ? 3.164 -10.665 -9.887 1.00 95.94 72 TYR A N 1
ATOM 569 C CA . TYR A 1 72 ? 4.027 -11.542 -10.683 1.00 95.94 72 TYR A CA 1
ATOM 570 C C . TYR A 1 72 ? 4.366 -10.860 -12.015 1.00 95.94 72 TYR A C 1
ATOM 572 O O . TYR A 1 72 ? 3.726 -11.131 -13.039 1.00 95.94 72 TYR A O 1
ATOM 580 N N . PRO A 1 73 ? 5.352 -9.942 -12.025 1.00 94.38 73 PRO A N 1
ATOM 581 C CA . PRO A 1 73 ? 5.723 -9.217 -13.231 1.00 94.38 73 PRO A CA 1
ATOM 582 C C . PRO A 1 73 ? 6.257 -10.151 -14.319 1.00 94.38 73 PRO A C 1
ATOM 584 O O . PRO A 1 73 ? 6.756 -11.247 -14.052 1.00 94.38 73 PRO A O 1
ATOM 587 N N . ALA A 1 74 ? 6.249 -9.647 -15.554 1.00 92.50 74 ALA A N 1
ATOM 588 C CA . ALA A 1 74 ? 6.695 -10.354 -16.754 1.00 92.50 74 ALA A CA 1
ATOM 589 C C . ALA A 1 74 ? 8.130 -10.901 -16.693 1.00 92.50 74 ALA A C 1
ATOM 591 O O . ALA A 1 74 ? 8.504 -11.748 -17.496 1.00 92.50 74 ALA A O 1
ATOM 592 N N . GLY A 1 75 ? 8.928 -10.432 -15.734 1.00 88.31 75 GLY A N 1
ATOM 593 C CA . GLY A 1 75 ? 10.241 -10.981 -15.456 1.00 88.31 75 GLY A CA 1
ATOM 594 C C . GLY A 1 75 ? 10.219 -12.437 -14.983 1.00 88.31 75 GLY A C 1
ATOM 595 O O . GLY A 1 75 ? 11.265 -13.053 -15.055 1.00 88.31 75 GLY A O 1
ATOM 596 N N . GLY A 1 76 ? 9.113 -13.018 -14.514 1.00 89.06 76 GLY A N 1
ATOM 597 C CA . GLY A 1 76 ? 9.141 -14.370 -13.926 1.00 89.06 76 GLY A CA 1
ATOM 598 C C . GLY A 1 76 ? 9.586 -14.347 -12.463 1.00 89.06 76 GLY A C 1
ATOM 599 O O . GLY A 1 76 ? 10.537 -15.020 -12.062 1.00 89.06 76 GLY A O 1
ATOM 600 N N . ALA A 1 77 ? 8.924 -13.502 -11.669 1.00 92.19 77 ALA A N 1
ATOM 601 C CA . ALA A 1 77 ? 9.108 -13.478 -10.222 1.00 92.19 77 ALA A CA 1
ATOM 602 C C . ALA A 1 77 ? 8.610 -14.791 -9.601 1.00 92.19 77 ALA A C 1
ATOM 604 O O . ALA A 1 77 ? 7.614 -15.352 -10.052 1.00 92.19 77 ALA A O 1
ATOM 605 N N . ARG A 1 78 ? 9.277 -15.258 -8.541 1.00 94.12 78 ARG A N 1
ATOM 606 C CA . ARG A 1 78 ? 8.879 -16.486 -7.829 1.00 94.12 78 ARG A CA 1
ATOM 607 C C . ARG A 1 78 ? 7.821 -16.250 -6.758 1.00 94.12 78 ARG A C 1
ATOM 609 O O . ARG A 1 78 ? 7.057 -17.147 -6.435 1.00 94.12 78 ARG A O 1
ATOM 616 N N . LEU A 1 79 ? 7.786 -15.046 -6.205 1.00 94.06 79 LEU A N 1
ATOM 617 C CA . LEU A 1 79 ? 6.903 -14.652 -5.117 1.00 94.06 79 LEU A CA 1
ATOM 618 C C . LEU A 1 79 ? 6.560 -13.164 -5.277 1.00 94.06 79 LEU A C 1
ATOM 620 O O . LEU A 1 79 ? 7.397 -12.412 -5.788 1.00 94.06 79 LEU A O 1
ATOM 624 N N . PRO A 1 80 ? 5.395 -12.702 -4.792 1.00 94.06 80 PRO A N 1
ATOM 625 C CA . PRO A 1 80 ? 5.112 -11.286 -4.627 1.00 94.06 80 PRO A CA 1
ATOM 626 C C . PRO A 1 80 ? 6.036 -10.694 -3.556 1.00 94.06 80 PRO A C 1
ATOM 628 O O . PRO A 1 80 ? 5.779 -10.773 -2.360 1.00 94.06 80 PRO A O 1
ATOM 631 N N . CYS A 1 81 ? 7.152 -10.114 -3.986 1.00 92.44 81 CYS A N 1
ATOM 632 C CA . CYS A 1 81 ? 8.208 -9.615 -3.103 1.00 92.44 81 CYS A CA 1
ATOM 633 C C . CYS A 1 81 ? 8.067 -8.130 -2.738 1.00 92.44 81 CYS A C 1
ATOM 635 O O . CYS A 1 81 ? 9.018 -7.537 -2.241 1.00 92.44 81 CYS A O 1
ATOM 637 N N . ARG A 1 82 ? 6.921 -7.499 -3.022 1.00 95.62 82 ARG A N 1
ATOM 638 C CA . ARG A 1 82 ? 6.752 -6.043 -2.919 1.00 95.62 82 ARG A CA 1
ATOM 639 C C . ARG A 1 82 ? 5.494 -5.680 -2.159 1.00 95.62 82 ARG A C 1
ATOM 641 O O . ARG A 1 82 ? 4.422 -6.214 -2.438 1.00 95.62 82 ARG A O 1
ATOM 648 N N . VAL A 1 83 ? 5.614 -4.672 -1.303 1.00 98.12 83 VAL A N 1
ATOM 649 C CA . VAL A 1 83 ? 4.456 -3.911 -0.830 1.00 98.12 83 VAL A CA 1
ATOM 650 C C . VAL A 1 83 ? 3.880 -3.122 -2.009 1.00 98.12 83 VAL A C 1
ATOM 652 O O . VAL A 1 83 ? 4.620 -2.466 -2.751 1.00 98.12 83 VAL A O 1
ATOM 655 N N . VAL A 1 84 ? 2.563 -3.175 -2.206 1.00 98.56 84 VAL A N 1
ATOM 656 C CA . VAL A 1 84 ? 1.884 -2.435 -3.283 1.00 98.56 84 VAL A CA 1
ATOM 657 C C . VAL A 1 84 ? 0.870 -1.476 -2.681 1.00 98.56 84 VAL A C 1
ATOM 659 O O . VAL A 1 84 ? -0.059 -1.893 -1.996 1.00 98.56 84 VAL A O 1
ATOM 662 N N . VAL A 1 85 ? 1.037 -0.186 -2.959 1.00 98.56 85 VAL A N 1
ATOM 663 C CA . VAL A 1 85 ? 0.155 0.885 -2.488 1.00 98.56 85 VAL A CA 1
ATOM 664 C C . VAL A 1 85 ? -0.720 1.336 -3.644 1.00 98.56 85 VAL A C 1
ATOM 666 O O . VAL A 1 85 ? -0.240 1.956 -4.595 1.00 98.56 85 VAL A O 1
ATOM 669 N N . VAL A 1 86 ? -2.012 1.049 -3.558 1.00 98.12 86 VAL A N 1
ATOM 670 C CA . VAL A 1 86 ? -3.007 1.455 -4.547 1.00 98.12 86 VAL A CA 1
ATOM 671 C C . VAL A 1 86 ? -3.781 2.653 -4.010 1.00 98.12 86 VAL A C 1
ATOM 673 O O . VAL A 1 86 ? -4.612 2.519 -3.109 1.00 98.12 86 VAL A O 1
ATOM 676 N N . ARG A 1 87 ? -3.524 3.832 -4.579 1.00 96.19 87 ARG A N 1
ATOM 677 C CA . ARG A 1 87 ? -4.198 5.075 -4.195 1.00 96.19 87 ARG A CA 1
ATOM 678 C C . ARG A 1 87 ? -5.654 5.055 -4.630 1.00 96.19 87 ARG A C 1
ATOM 680 O O . ARG A 1 87 ? -5.917 4.821 -5.810 1.00 96.19 87 ARG A O 1
ATOM 687 N N . GLY A 1 88 ? -6.577 5.299 -3.698 1.00 93.06 88 GLY A N 1
ATOM 688 C CA . GLY A 1 88 ? -8.019 5.290 -3.984 1.00 93.06 88 GLY A CA 1
ATOM 689 C C . GLY A 1 88 ? -8.560 3.932 -4.459 1.00 93.06 88 GLY A C 1
ATOM 690 O O . GLY A 1 88 ? -9.542 3.880 -5.198 1.00 93.06 88 GLY A O 1
ATOM 691 N N . GLY A 1 89 ? -7.892 2.830 -4.104 1.00 93.31 89 GLY A N 1
ATOM 692 C CA . GLY A 1 89 ? -8.257 1.481 -4.547 1.00 93.31 89 GLY A CA 1
ATOM 693 C C . GLY A 1 89 ? -9.368 0.812 -3.734 1.00 93.31 89 GLY A C 1
ATOM 694 O O . GLY A 1 89 ? -9.853 -0.248 -4.134 1.00 93.31 89 GLY A O 1
ATOM 695 N N . ARG A 1 90 ? -9.746 1.383 -2.584 1.00 94.06 90 ARG A N 1
ATOM 696 C CA . ARG A 1 90 ? -10.701 0.777 -1.649 1.00 94.06 90 ARG A CA 1
ATOM 697 C C . ARG A 1 90 ? -12.090 0.717 -2.279 1.00 94.06 90 ARG A C 1
ATOM 699 O O . ARG A 1 90 ? -12.630 1.738 -2.707 1.00 94.06 90 ARG A O 1
ATOM 706 N N . GLY A 1 91 ? -12.653 -0.486 -2.327 1.00 91.56 91 GLY A N 1
ATOM 707 C CA . GLY A 1 91 ? -14.028 -0.737 -2.732 1.00 91.56 91 GLY A CA 1
ATOM 708 C C . GLY A 1 91 ? -14.928 -0.931 -1.519 1.00 91.56 91 GLY A C 1
ATOM 709 O O . GLY A 1 91 ? -14.477 -1.292 -0.431 1.00 91.56 91 GLY A O 1
ATOM 710 N N . VAL A 1 92 ? -16.219 -0.706 -1.718 1.00 91.12 92 VAL A N 1
ATOM 711 C CA . VAL A 1 92 ? -17.237 -1.008 -0.714 1.00 91.12 92 VAL A CA 1
ATOM 712 C C . VAL A 1 92 ? -18.341 -1.809 -1.384 1.00 91.12 92 VAL A C 1
ATOM 714 O O . VAL A 1 92 ? -18.787 -1.467 -2.484 1.00 91.12 92 VAL A O 1
ATOM 717 N N . ARG A 1 93 ? -18.749 -2.917 -0.770 1.00 89.00 93 ARG A N 1
ATOM 718 C CA . ARG A 1 93 ? -19.824 -3.765 -1.287 1.00 89.00 93 ARG A CA 1
ATOM 719 C C . ARG A 1 93 ? -21.081 -3.568 -0.445 1.00 89.00 93 ARG A C 1
ATOM 721 O O . ARG A 1 93 ? -21.049 -3.678 0.778 1.00 89.00 93 ARG A O 1
ATOM 728 N N . ASN A 1 94 ? -22.192 -3.294 -1.126 1.00 84.38 94 ASN A N 1
ATOM 729 C CA . ASN A 1 94 ? -23.511 -3.346 -0.508 1.00 84.38 94 ASN A CA 1
ATOM 730 C C . ASN A 1 94 ? -23.882 -4.805 -0.268 1.00 84.38 94 ASN A C 1
ATOM 732 O O . ASN A 1 94 ? -23.697 -5.649 -1.149 1.00 84.38 94 ASN A O 1
ATOM 736 N N . GLN A 1 95 ? -24.449 -5.098 0.894 1.00 73.62 95 GLN A N 1
ATOM 737 C CA . GLN A 1 95 ? -24.973 -6.433 1.142 1.00 73.62 95 GLN A CA 1
ATOM 738 C C . GLN A 1 95 ? -26.174 -6.686 0.216 1.00 73.62 95 GLN A C 1
ATOM 740 O O . GLN A 1 95 ? -27.090 -5.857 0.183 1.00 73.62 95 GLN A O 1
ATOM 745 N N . PRO A 1 96 ? -26.185 -7.791 -0.553 1.00 63.44 96 PRO A N 1
ATOM 746 C CA . PRO A 1 96 ? -27.276 -8.082 -1.470 1.00 63.44 96 PRO A CA 1
ATOM 747 C C . PRO A 1 96 ? -28.587 -8.215 -0.689 1.00 63.44 96 PRO A C 1
ATOM 749 O O . PRO A 1 96 ? -28.687 -8.971 0.280 1.00 63.44 96 PRO A O 1
ATOM 752 N N . GLN A 1 97 ? -29.599 -7.460 -1.112 1.00 57.62 97 GLN A N 1
ATOM 753 C CA . GLN A 1 97 ? -30.968 -7.621 -0.642 1.00 57.62 97 GLN A CA 1
ATOM 754 C C . GLN A 1 97 ? -31.745 -8.384 -1.713 1.00 57.62 97 GLN A C 1
ATOM 756 O O . GLN A 1 97 ? -31.780 -7.971 -2.871 1.00 57.62 97 GLN A O 1
ATOM 761 N N . THR A 1 98 ? -32.370 -9.498 -1.338 1.00 52.34 98 THR A N 1
ATOM 762 C CA . THR A 1 98 ? -33.326 -10.186 -2.205 1.00 52.34 98 THR A CA 1
ATOM 763 C C . THR A 1 98 ? -34.585 -9.324 -2.276 1.00 52.34 98 THR A C 1
ATOM 765 O O . THR A 1 98 ? -35.436 -9.386 -1.392 1.00 52.34 98 THR A O 1
ATOM 768 N N . ALA A 1 99 ? -34.685 -8.456 -3.280 1.00 44.03 99 ALA A N 1
ATOM 769 C CA . ALA A 1 99 ? -35.930 -7.753 -3.556 1.00 44.03 99 ALA A CA 1
ATOM 770 C C . ALA A 1 99 ? -36.926 -8.761 -4.148 1.00 44.03 99 ALA A C 1
ATOM 772 O O . ALA A 1 99 ? -36.619 -9.426 -5.135 1.00 44.03 99 ALA A O 1
ATOM 773 N N . LEU A 1 100 ? -38.110 -8.885 -3.547 1.00 45.78 100 LEU A N 1
ATOM 774 C CA . LEU A 1 100 ? -39.241 -9.600 -4.135 1.00 45.78 100 LEU A CA 1
ATOM 775 C C . LEU A 1 100 ? -40.093 -8.608 -4.940 1.00 45.78 100 LEU A C 1
ATOM 777 O O . LEU A 1 100 ? -40.875 -7.872 -4.339 1.00 45.78 100 LEU A O 1
ATOM 781 N N . PRO A 1 101 ? -40.016 -8.596 -6.281 1.00 47.06 101 PRO A N 1
ATOM 782 C CA . PRO A 1 101 ? -41.139 -8.184 -7.103 1.00 47.06 101 PRO A CA 1
ATOM 783 C C . PRO A 1 101 ? -41.822 -9.425 -7.694 1.00 47.06 101 PRO A C 1
ATOM 785 O O . PRO A 1 101 ? -41.176 -10.350 -8.188 1.00 47.06 101 PRO A O 1
ATOM 788 N N . ALA A 1 102 ? -43.152 -9.434 -7.644 1.00 51.56 102 ALA A N 1
ATOM 789 C CA . ALA A 1 102 ? -44.045 -10.559 -7.921 1.00 51.56 102 ALA A CA 1
ATOM 790 C C . ALA A 1 102 ? -44.067 -11.109 -9.372 1.00 51.56 102 ALA A C 1
ATOM 792 O O . ALA A 1 102 ? -45.065 -11.703 -9.766 1.00 51.56 102 ALA A O 1
ATOM 793 N N . SER A 1 103 ? -43.013 -10.980 -10.189 1.00 47.09 103 SER A N 1
ATOM 794 C CA . SER A 1 103 ? -42.976 -11.710 -11.474 1.00 47.09 103 SER A CA 1
ATOM 795 C C . SER A 1 103 ? -41.605 -12.009 -12.086 1.00 47.09 103 SER A C 1
ATOM 797 O O . SER A 1 103 ? -41.550 -12.766 -13.052 1.00 47.09 103 SER A O 1
ATOM 799 N N . GLN A 1 104 ? -40.486 -11.515 -11.546 1.00 45.78 104 GLN A N 1
ATOM 800 C CA . GLN A 1 104 ? -39.158 -11.858 -12.071 1.00 45.78 104 GLN A CA 1
ATOM 801 C C . GLN A 1 104 ? -38.154 -12.018 -10.930 1.00 45.78 104 GLN A C 1
ATOM 803 O O . GLN A 1 104 ? -37.758 -11.053 -10.281 1.00 45.78 104 GLN A O 1
ATOM 808 N N . ARG A 1 105 ? -37.735 -13.268 -10.687 1.00 39.50 105 ARG A N 1
ATOM 809 C CA . ARG A 1 105 ? -36.611 -13.599 -9.803 1.00 39.50 105 ARG A CA 1
ATOM 810 C C . ARG A 1 105 ? -35.314 -13.118 -10.457 1.00 39.50 105 ARG A C 1
ATOM 812 O O . ARG A 1 105 ? -34.659 -13.876 -11.163 1.00 39.50 105 ARG A O 1
ATOM 819 N N . ALA A 1 106 ? -34.958 -11.861 -10.231 1.00 41.97 106 ALA A N 1
ATOM 820 C CA . ALA A 1 106 ? -33.639 -11.329 -10.536 1.00 41.97 106 ALA A CA 1
ATOM 821 C C . ALA A 1 106 ? -32.935 -11.020 -9.211 1.00 41.97 106 ALA A C 1
ATOM 823 O O . ALA A 1 106 ? -33.357 -10.135 -8.467 1.00 41.97 106 ALA A O 1
ATOM 824 N N . SER A 1 107 ? -31.866 -11.752 -8.890 1.00 46.94 107 SER A N 1
ATOM 825 C CA . SER A 1 107 ? -30.943 -11.315 -7.846 1.00 46.94 107 SER A CA 1
ATOM 826 C C . SER A 1 107 ? -30.245 -10.054 -8.352 1.00 46.94 107 SER A C 1
ATOM 828 O O . SER A 1 107 ? -29.471 -10.130 -9.306 1.00 46.94 107 SER A O 1
ATOM 830 N N . ALA A 1 108 ? -30.523 -8.898 -7.750 1.00 46.84 108 ALA A N 1
ATOM 831 C CA . ALA A 1 108 ? -29.734 -7.703 -8.015 1.00 46.84 108 ALA A CA 1
ATOM 832 C C . ALA A 1 108 ? -28.284 -7.989 -7.587 1.00 46.84 108 ALA A C 1
ATOM 834 O O . ALA A 1 108 ? -28.026 -8.262 -6.413 1.00 46.84 108 ALA A O 1
ATOM 835 N N . GLU A 1 109 ? -27.354 -8.009 -8.546 1.00 47.19 109 GLU A N 1
ATOM 836 C CA . GLU A 1 109 ? -25.941 -8.278 -8.275 1.00 47.19 109 GLU A CA 1
ATOM 837 C C . GLU A 1 109 ? -25.400 -7.292 -7.231 1.00 47.19 109 GLU A C 1
ATOM 839 O O . GLU A 1 109 ? -25.665 -6.089 -7.282 1.00 47.19 109 GLU A O 1
ATOM 844 N N . ALA A 1 110 ? -24.616 -7.800 -6.276 1.00 55.78 110 ALA A N 1
ATOM 845 C CA . ALA A 1 110 ? -23.914 -6.976 -5.302 1.00 55.78 110 ALA A CA 1
ATOM 846 C C . ALA A 1 110 ? -22.843 -6.134 -6.018 1.00 55.78 110 ALA A C 1
ATOM 848 O O . ALA A 1 110 ? -21.695 -6.552 -6.178 1.00 55.78 110 ALA A O 1
ATOM 849 N N . THR A 1 111 ? -23.214 -4.937 -6.471 1.00 57.91 111 THR A N 1
ATOM 850 C CA . THR A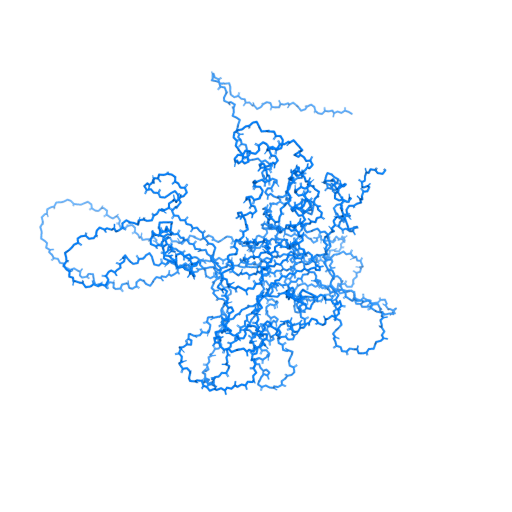 1 111 ? -22.286 -4.011 -7.125 1.00 57.91 111 THR A CA 1
ATOM 851 C C . THR A 1 111 ? -21.278 -3.495 -6.101 1.00 57.91 111 THR A C 1
ATOM 853 O O . THR A 1 111 ? -21.656 -2.841 -5.124 1.00 57.91 111 THR A O 1
ATOM 856 N N . CYS A 1 112 ? -19.990 -3.767 -6.316 1.00 62.47 112 CYS A N 1
ATOM 857 C CA . CYS A 1 112 ? -18.927 -3.108 -5.566 1.00 62.47 112 CYS A CA 1
ATOM 858 C C . CYS A 1 112 ? -18.801 -1.669 -6.077 1.00 62.47 112 CYS A C 1
ATOM 860 O O . CYS A 1 112 ? -18.492 -1.453 -7.250 1.00 62.47 112 CYS A O 1
ATOM 862 N N . ARG A 1 113 ? -19.052 -0.686 -5.210 1.00 68.00 113 ARG A N 1
ATOM 863 C CA . ARG A 1 113 ? -18.836 0.728 -5.523 1.00 68.00 113 ARG A CA 1
ATOM 864 C C . ARG A 1 113 ? -17.364 1.030 -5.294 1.00 68.00 113 ARG A C 1
ATOM 866 O O . ARG A 1 113 ? -16.893 1.113 -4.162 1.00 68.00 113 ARG A O 1
ATOM 873 N N . VAL A 1 114 ? -16.625 1.124 -6.389 1.00 63.62 114 VAL A N 1
ATOM 874 C CA . VAL A 1 114 ? -15.196 1.443 -6.403 1.00 63.62 114 VAL A CA 1
ATOM 875 C C . VAL A 1 114 ? -15.066 2.826 -7.021 1.00 63.62 114 VAL A C 1
ATOM 877 O O . VAL A 1 114 ? -15.650 3.070 -8.071 1.00 63.62 114 VAL A O 1
ATOM 880 N N . GLN A 1 115 ? -14.330 3.729 -6.371 1.00 61.25 115 GLN A N 1
ATOM 881 C CA . GLN A 1 115 ? -14.023 5.094 -6.843 1.00 61.25 115 GLN A CA 1
ATOM 882 C C . GLN A 1 115 ? -15.196 6.076 -7.034 1.00 61.25 115 GLN A C 1
ATOM 884 O O . GLN A 1 115 ? -14.937 7.273 -7.114 1.00 61.25 115 GLN A O 1
ATOM 889 N N . GLN A 1 116 ? -16.456 5.630 -7.040 1.00 71.19 116 GLN A N 1
ATOM 890 C CA . GLN A 1 116 ? -17.612 6.532 -7.151 1.00 71.19 116 GLN A CA 1
ATOM 891 C C . GLN A 1 116 ? -17.809 7.396 -5.889 1.00 71.19 116 GLN A C 1
ATOM 893 O O . GLN A 1 116 ? -18.186 8.559 -5.993 1.00 71.19 116 GLN A O 1
ATOM 898 N N . ASP A 1 117 ? -17.474 6.852 -4.714 1.00 79.88 117 ASP A N 1
ATOM 899 C CA . ASP A 1 117 ? -17.542 7.535 -3.418 1.00 79.88 117 ASP A CA 1
ATOM 900 C C . ASP A 1 117 ? -16.137 7.612 -2.775 1.00 79.88 117 ASP A C 1
ATOM 902 O O . ASP A 1 117 ? -15.704 6.679 -2.083 1.00 79.88 117 ASP A O 1
ATOM 906 N N . PRO A 1 118 ? -15.363 8.692 -3.013 1.00 84.31 118 PRO A N 1
ATOM 907 C CA . PRO A 1 118 ? -14.043 8.848 -2.406 1.00 84.31 118 PRO A CA 1
ATOM 908 C C . PRO A 1 118 ? -14.155 9.024 -0.884 1.00 84.31 118 PRO A C 1
ATOM 910 O O . PRO A 1 118 ? -15.045 9.718 -0.399 1.00 84.31 118 PRO A O 1
ATOM 913 N N . ALA A 1 119 ? -13.214 8.439 -0.128 1.00 83.31 119 ALA A N 1
ATOM 914 C CA . ALA A 1 119 ? -13.214 8.453 1.346 1.00 83.31 119 ALA A CA 1
ATOM 915 C C . ALA A 1 119 ? -13.251 9.872 1.936 1.00 83.31 119 ALA A C 1
ATOM 917 O O . ALA A 1 119 ? -13.870 10.112 2.970 1.00 83.31 119 ALA A O 1
ATOM 918 N N . ARG A 1 120 ? -12.584 10.819 1.262 1.00 83.62 120 ARG A N 1
ATOM 919 C CA . ARG A 1 120 ? -12.389 12.195 1.724 1.00 83.62 120 ARG A CA 1
ATOM 920 C C . ARG A 1 120 ? -12.884 13.168 0.671 1.00 83.62 120 ARG A C 1
ATOM 922 O O . ARG A 1 120 ? -12.210 13.411 -0.329 1.00 83.62 120 ARG A O 1
ATOM 929 N N . ARG A 1 121 ? -14.062 13.739 0.907 1.00 83.00 121 ARG A N 1
ATOM 930 C CA . ARG A 1 121 ? -14.589 14.823 0.075 1.00 83.00 121 ARG A CA 1
ATOM 931 C C . ARG A 1 121 ? -13.787 16.095 0.340 1.00 83.00 121 ARG A C 1
ATOM 933 O O . ARG A 1 121 ? -13.443 16.395 1.483 1.00 83.00 121 ARG A O 1
ATOM 940 N N . SER A 1 122 ? -13.447 16.820 -0.721 1.00 83.75 122 SER A N 1
ATOM 941 C CA . SER A 1 122 ? -12.777 18.112 -0.591 1.00 83.75 122 SER A CA 1
ATOM 942 C C . SER A 1 122 ? -13.776 19.166 -0.124 1.00 83.75 122 SER A C 1
ATOM 944 O O . SER A 1 122 ? -14.858 19.283 -0.693 1.00 83.75 122 SER A O 1
ATOM 946 N N . PHE A 1 123 ? -13.397 19.947 0.885 1.00 82.19 123 PHE A N 1
ATOM 947 C CA . PHE A 1 123 ? -14.190 21.065 1.383 1.00 82.19 123 PHE A CA 1
ATOM 948 C C . PHE A 1 123 ? -13.485 22.369 1.021 1.00 82.19 123 PHE A C 1
ATOM 950 O O . PHE A 1 123 ? -12.393 22.648 1.510 1.00 82.19 123 PHE A O 1
ATOM 957 N N . PHE A 1 124 ? -14.116 23.159 0.157 1.00 85.31 124 PHE A N 1
ATOM 958 C CA . PHE A 1 124 ? -13.685 24.511 -0.180 1.00 85.31 124 PHE A CA 1
ATOM 959 C C . PHE A 1 124 ? -14.821 25.465 0.174 1.00 85.31 124 PHE A C 1
ATOM 961 O O . PHE A 1 124 ? -15.952 25.266 -0.263 1.00 85.31 124 PHE A O 1
ATOM 968 N N . TYR A 1 125 ? -14.529 26.487 0.974 1.00 82.69 125 TYR A N 1
ATOM 969 C CA . TYR A 1 125 ? -15.486 27.528 1.335 1.00 82.69 125 TYR A CA 1
ATOM 970 C C . TYR A 1 125 ? -14.850 28.896 1.102 1.00 82.69 125 TYR A C 1
ATOM 972 O O . TYR A 1 125 ? -13.675 29.109 1.397 1.00 82.69 125 TYR A O 1
ATOM 980 N N . ALA A 1 126 ? -15.637 29.831 0.582 1.00 82.25 126 ALA A N 1
ATOM 981 C CA . ALA A 1 126 ? -15.284 31.240 0.565 1.00 82.25 126 ALA A CA 1
ATOM 982 C C . ALA A 1 126 ? -15.964 31.900 1.765 1.00 82.25 126 ALA A C 1
ATOM 984 O O . ALA A 1 126 ? -17.175 31.764 1.944 1.00 82.25 126 ALA A O 1
ATOM 985 N N . ARG A 1 127 ? -15.201 32.605 2.605 1.00 79.31 127 ARG A N 1
ATOM 986 C CA . ARG A 1 127 ? -15.820 33.492 3.596 1.00 79.31 127 ARG A CA 1
ATOM 987 C C . ARG A 1 127 ? -16.386 34.701 2.844 1.00 79.31 127 ARG A C 1
ATOM 989 O O . ARG A 1 127 ? -15.654 35.258 2.024 1.00 79.31 127 ARG A O 1
ATOM 996 N N . PRO A 1 128 ? -17.641 35.118 3.093 1.00 59.78 128 PRO A N 1
ATOM 997 C CA . PRO A 1 128 ? -18.135 36.379 2.565 1.00 59.78 128 PRO A CA 1
ATOM 998 C C . PRO A 1 128 ? -17.176 37.484 3.002 1.00 59.78 128 PRO A C 1
ATOM 1000 O O . PRO A 1 128 ? -16.921 37.648 4.196 1.00 59.78 128 PRO A O 1
ATOM 1003 N N . VAL A 1 129 ? -16.610 38.213 2.041 1.00 62.62 129 VAL A N 1
ATOM 1004 C CA . VAL A 1 129 ? -15.916 39.462 2.346 1.00 62.62 129 VAL A CA 1
ATOM 1005 C C . VAL A 1 129 ? -16.987 40.365 2.937 1.00 62.62 129 VAL A C 1
ATOM 1007 O O . VAL A 1 129 ? -17.958 40.682 2.252 1.00 62.62 129 VAL A O 1
ATOM 1010 N N . ALA A 1 130 ? -16.872 40.712 4.220 1.00 49.50 130 ALA A N 1
ATOM 1011 C CA . ALA A 1 130 ? -17.719 41.742 4.797 1.00 49.50 130 ALA A CA 1
ATOM 1012 C C . ALA A 1 130 ? -17.514 42.995 3.939 1.00 49.50 130 ALA A C 1
ATOM 1014 O O . ALA A 1 130 ? -16.427 43.569 3.938 1.00 49.50 130 ALA A O 1
ATOM 1015 N N . LEU A 1 131 ? -18.520 43.344 3.134 1.00 45.16 131 LEU A N 1
ATOM 1016 C CA . LEU A 1 131 ? -18.532 44.553 2.325 1.00 45.16 131 LEU A CA 1
ATOM 1017 C C . LEU A 1 131 ? -18.495 45.734 3.295 1.00 45.16 131 LEU A C 1
ATOM 1019 O O . LEU A 1 131 ? -19.529 46.193 3.776 1.00 45.16 131 LEU A O 1
ATOM 1023 N N . THR A 1 132 ? -17.301 46.216 3.620 1.00 45.22 132 THR A N 1
ATOM 1024 C CA . THR A 1 132 ? -17.146 47.573 4.124 1.00 45.22 132 THR A CA 1
ATOM 1025 C C . THR A 1 132 ? -17.665 48.504 3.024 1.00 45.22 132 THR A C 1
ATOM 1027 O O . THR A 1 132 ? -17.223 48.389 1.878 1.00 45.22 132 THR A O 1
ATOM 1030 N N . PRO A 1 133 ? -18.645 49.385 3.304 1.00 41.09 133 PRO A N 1
ATOM 1031 C CA . PRO A 1 133 ? -19.168 50.276 2.279 1.00 41.09 133 PRO A CA 1
ATOM 1032 C C . PRO A 1 133 ? -18.024 51.151 1.745 1.00 41.09 133 PRO A C 1
ATOM 1034 O O . PRO A 1 133 ? -17.202 51.625 2.539 1.00 41.09 133 PRO A O 1
ATOM 1037 N N . PRO A 1 134 ? -17.941 51.378 0.423 1.00 41.06 134 PRO A N 1
ATOM 1038 C CA . PRO A 1 134 ? -16.874 52.173 -0.159 1.00 41.06 134 PRO A CA 1
ATOM 1039 C C . PRO A 1 134 ? -17.030 53.620 0.317 1.00 41.06 134 PRO A C 1
ATOM 1041 O O . PRO A 1 134 ? -17.874 54.368 -0.173 1.00 41.06 134 PRO A O 1
ATOM 1044 N N . ARG A 1 135 ? -16.203 54.045 1.278 1.00 45.41 135 ARG A N 1
ATOM 1045 C CA . ARG A 1 135 ? -15.973 55.468 1.555 1.00 45.41 135 ARG A CA 1
ATOM 1046 C C . ARG A 1 135 ? -15.049 56.033 0.476 1.00 45.41 135 ARG A C 1
ATOM 1048 O O . ARG A 1 135 ? -13.894 56.344 0.729 1.00 45.41 135 ARG A O 1
ATOM 1055 N N . LEU A 1 136 ? -15.581 56.156 -0.734 1.00 45.50 136 LEU A N 1
ATOM 1056 C CA . LEU A 1 136 ? -15.079 57.067 -1.756 1.00 45.50 136 LEU A CA 1
ATOM 1057 C C . LEU A 1 136 ? -16.193 58.077 -2.028 1.00 45.50 136 LEU A C 1
ATOM 1059 O O . LEU A 1 136 ? -16.966 57.939 -2.970 1.00 45.50 136 LEU A O 1
ATOM 1063 N N . ARG A 1 137 ? -16.297 59.086 -1.157 1.00 37.78 137 ARG A N 1
ATOM 1064 C CA . ARG A 1 137 ? -16.868 60.374 -1.552 1.00 37.78 137 ARG A CA 1
ATOM 1065 C C . ARG A 1 137 ? -15.704 61.269 -1.948 1.00 37.78 137 ARG A C 1
ATOM 1067 O O . ARG A 1 137 ? -14.987 61.775 -1.092 1.00 37.78 137 ARG A O 1
ATOM 1074 N N . HIS A 1 138 ? -15.496 61.398 -3.253 1.00 43.25 138 HIS A N 1
ATOM 1075 C CA . HIS A 1 138 ? -14.815 62.550 -3.821 1.00 43.25 138 HIS A CA 1
ATOM 1076 C C . HIS A 1 138 ? -15.821 63.701 -3.836 1.00 43.25 138 HIS A C 1
ATOM 1078 O O . HIS A 1 138 ? -16.560 63.850 -4.803 1.00 43.25 138 HIS A O 1
ATOM 1084 N N . ASP A 1 139 ? -15.853 64.492 -2.767 1.00 37.22 139 ASP A N 1
ATOM 1085 C CA . ASP A 1 139 ? -16.402 65.842 -2.849 1.00 37.22 139 ASP A CA 1
ATOM 1086 C C . ASP A 1 139 ? -15.244 66.779 -3.201 1.00 37.22 139 ASP A C 1
ATOM 1088 O O . ASP A 1 139 ? -14.317 67.009 -2.424 1.00 37.22 139 ASP A O 1
ATOM 1092 N N . VAL A 1 140 ? -15.270 67.242 -4.447 1.00 40.22 140 VAL A N 1
ATOM 1093 C CA . VAL A 1 140 ? -14.433 68.322 -4.959 1.00 40.22 140 VAL A CA 1
ATOM 1094 C C . VAL A 1 140 ? -15.058 69.631 -4.488 1.00 40.22 140 VAL A C 1
ATOM 1096 O O . VAL A 1 140 ? -16.157 69.968 -4.917 1.00 40.22 140 VAL A O 1
ATOM 1099 N N . HIS A 1 141 ? -14.351 70.395 -3.656 1.00 33.19 141 HIS A N 1
ATOM 1100 C CA . HIS A 1 141 ? -14.563 71.839 -3.562 1.00 33.19 141 HIS A CA 1
ATOM 1101 C C . HIS A 1 141 ? -13.228 72.558 -3.293 1.00 33.19 141 HIS A C 1
ATOM 1103 O O . HIS A 1 141 ? -12.478 72.119 -2.420 1.00 33.19 141 HIS A O 1
ATOM 1109 N N . PRO A 1 142 ? -12.891 73.619 -4.056 1.00 46.00 142 PRO A N 1
ATOM 1110 C CA . PRO A 1 142 ? -11.585 74.260 -3.991 1.00 46.00 142 PRO A CA 1
ATOM 1111 C C . PRO A 1 142 ? -11.560 75.495 -3.073 1.00 46.00 142 PRO A C 1
ATOM 1113 O O . PRO A 1 142 ? -12.536 76.233 -2.975 1.00 46.00 142 PRO A O 1
ATOM 1116 N N . ASN A 1 143 ? -10.354 75.748 -2.558 1.00 33.94 143 ASN A N 1
ATOM 1117 C CA . ASN A 1 143 ? -9.764 77.016 -2.110 1.00 33.94 143 ASN A CA 1
ATOM 1118 C C . ASN A 1 143 ? -10.027 77.571 -0.693 1.00 33.94 143 ASN A C 1
ATOM 1120 O O . ASN A 1 143 ? -11.152 77.804 -0.274 1.00 33.94 143 ASN A O 1
ATOM 1124 N N . ALA A 1 144 ? -8.879 77.962 -0.115 1.00 35.12 144 ALA A N 1
ATOM 1125 C CA . ALA A 1 144 ? -8.603 79.041 0.839 1.00 35.12 144 ALA A CA 1
ATOM 1126 C C . ALA A 1 144 ? -8.549 78.721 2.352 1.00 35.12 144 ALA A C 1
ATOM 1128 O O . ALA A 1 144 ? -9.556 78.544 3.021 1.00 35.12 144 ALA A O 1
ATOM 1129 N N . SER A 1 145 ? -7.299 78.780 2.837 1.00 35.12 145 SER A N 1
ATOM 1130 C CA . SER A 1 145 ? -6.803 79.349 4.105 1.00 35.12 145 SER A CA 1
ATOM 1131 C C . SER A 1 145 ? -7.250 78.789 5.463 1.00 35.12 145 SER A C 1
ATOM 1133 O O . SER A 1 145 ? -8.373 78.987 5.897 1.00 35.12 145 SER A O 1
ATOM 1135 N N . GLU A 1 146 ? -6.227 78.263 6.149 1.00 36.34 146 GLU A N 1
ATOM 1136 C CA . GLU A 1 146 ? -5.820 78.523 7.540 1.00 36.34 146 GLU A CA 1
ATOM 1137 C C . GLU A 1 146 ? -6.706 78.137 8.738 1.00 36.34 146 GLU A C 1
ATOM 1139 O O . GLU A 1 146 ? -7.886 78.439 8.830 1.00 36.34 146 GLU A O 1
ATOM 1144 N N . ALA A 1 147 ? -5.982 77.587 9.725 1.00 35.34 147 ALA A N 1
ATOM 1145 C CA . ALA A 1 147 ? -6.287 77.450 11.146 1.00 35.34 147 ALA A CA 1
ATOM 1146 C C . ALA A 1 147 ? -7.407 76.467 11.537 1.00 35.34 147 ALA A C 1
ATOM 1148 O O . ALA A 1 147 ? -8.592 76.721 11.383 1.00 35.34 147 ALA A O 1
ATOM 1149 N N . GLN A 1 148 ? -7.024 75.379 12.210 1.00 34.94 148 GLN A N 1
ATOM 1150 C CA . GLN A 1 148 ? -7.018 75.322 13.680 1.00 34.94 148 GLN A CA 1
ATOM 1151 C C . GLN A 1 148 ? -7.108 73.864 14.154 1.00 34.94 148 GLN A C 1
ATOM 1153 O O . GLN A 1 148 ? -7.924 73.068 13.695 1.00 34.94 148 GLN A O 1
ATOM 1158 N N . GLU A 1 149 ? -6.212 73.530 15.078 1.00 37.69 149 GLU A N 1
ATOM 1159 C CA . GLU A 1 149 ? -6.150 72.271 15.805 1.00 37.69 149 GLU A CA 1
ATOM 1160 C C . GLU A 1 149 ? -7.457 71.990 16.560 1.00 37.69 149 GLU A C 1
ATOM 1162 O O . GLU A 1 149 ? -7.959 72.839 17.294 1.00 37.69 149 GLU A O 1
ATOM 1167 N N . ALA A 1 150 ? -7.950 70.755 16.464 1.00 33.59 150 ALA A N 1
ATOM 1168 C CA . ALA A 1 150 ? -8.776 70.159 17.505 1.00 33.59 150 ALA A CA 1
ATOM 1169 C C . ALA A 1 150 ? -8.522 68.650 17.546 1.00 33.59 150 ALA A C 1
ATOM 1171 O O . ALA A 1 150 ? -8.896 67.892 16.650 1.00 33.59 150 ALA A O 1
ATOM 1172 N N . ALA A 1 151 ? -7.836 68.238 18.607 1.00 38.12 151 ALA A N 1
ATOM 1173 C CA . ALA A 1 151 ? -7.591 66.860 18.974 1.00 38.12 151 ALA A CA 1
ATOM 1174 C C . ALA A 1 151 ? -8.912 66.094 19.148 1.00 38.12 151 ALA A C 1
ATOM 1176 O O . ALA A 1 151 ? -9.758 66.471 19.956 1.00 38.12 151 ALA A O 1
ATOM 1177 N N . VAL A 1 152 ? -9.049 64.966 18.449 1.00 34.72 152 VAL A N 1
ATOM 1178 C CA . VAL A 1 152 ? -9.978 63.905 18.841 1.00 34.72 152 VAL A CA 1
ATOM 1179 C C . VAL A 1 152 ? -9.156 62.659 19.110 1.00 34.72 152 VAL A C 1
ATOM 1181 O O . VAL A 1 152 ? -8.651 61.994 18.208 1.00 34.72 152 VAL A O 1
ATOM 1184 N N . ASN A 1 153 ? -9.015 62.404 20.405 1.00 32.03 153 ASN A N 1
ATOM 1185 C CA . ASN A 1 153 ? -8.455 61.215 21.016 1.00 32.03 153 ASN A CA 1
ATOM 1186 C C . ASN A 1 153 ? -9.013 59.940 20.368 1.00 32.03 153 ASN A C 1
ATOM 1188 O O . ASN A 1 153 ? -10.137 59.530 20.659 1.00 32.03 153 ASN A O 1
ATOM 1192 N N . SER A 1 154 ? -8.206 59.255 19.559 1.00 32.38 154 SER A N 1
ATOM 1193 C CA . SER A 1 154 ? -8.389 57.825 19.325 1.00 32.38 154 SER A CA 1
ATOM 1194 C C . SER A 1 154 ? -7.799 57.084 20.522 1.00 32.38 154 SER A C 1
ATOM 1196 O O . SER A 1 154 ? -6.621 56.724 20.543 1.00 32.38 154 SER A O 1
ATOM 1198 N N . SER A 1 155 ? -8.632 56.934 21.551 1.00 31.61 155 SER A N 1
ATOM 1199 C CA . SER A 1 155 ? -8.414 56.048 22.690 1.00 31.61 155 SER A CA 1
ATOM 1200 C C . SER A 1 155 ? -7.963 54.668 22.219 1.00 31.61 155 SER A C 1
ATOM 1202 O O . SER A 1 155 ? -8.551 54.101 21.296 1.00 31.61 155 SER A O 1
ATOM 1204 N N . GLY A 1 156 ? -6.922 54.157 22.874 1.00 34.59 156 GLY A N 1
ATOM 1205 C CA . GLY A 1 156 ? -6.251 52.909 22.552 1.00 34.59 156 GLY A CA 1
ATOM 1206 C C . GLY A 1 156 ? -7.199 51.733 22.344 1.00 34.59 156 GLY A C 1
ATOM 1207 O O . GLY A 1 156 ? -7.972 51.360 23.223 1.00 34.59 156 GLY A O 1
ATOM 1208 N N . MET A 1 157 ? -7.058 51.091 21.186 1.00 31.81 157 MET A N 1
ATOM 1209 C CA . MET A 1 157 ? -7.198 49.646 21.140 1.00 31.81 157 MET A CA 1
ATOM 1210 C C . MET A 1 157 ? -5.855 49.057 21.568 1.00 31.81 157 MET A C 1
ATOM 1212 O O . MET A 1 157 ? -4.987 48.818 20.731 1.00 31.81 157 MET A O 1
ATOM 1216 N N . ASP A 1 158 ? -5.722 48.760 22.861 1.00 37.50 158 ASP A N 1
ATOM 1217 C CA . ASP A 1 158 ? -4.976 47.576 23.297 1.00 37.50 158 ASP A CA 1
ATOM 1218 C C . ASP A 1 158 ? -5.731 46.351 22.758 1.00 37.50 158 ASP A C 1
ATOM 1220 O O . ASP A 1 158 ? -6.451 45.630 23.449 1.00 37.50 158 ASP A O 1
ATOM 1224 N N . GLY A 1 159 ? -5.638 46.163 21.443 1.00 34.78 159 GLY A N 1
ATOM 1225 C CA . GLY A 1 159 ? -6.062 44.960 20.768 1.00 34.78 159 GLY A CA 1
ATOM 1226 C C . GLY A 1 159 ? -4.990 43.924 21.025 1.00 34.78 159 GLY A C 1
ATOM 1227 O O . GLY A 1 159 ? -4.112 43.732 20.187 1.00 34.78 159 GLY A O 1
ATOM 1228 N N . GLY A 1 160 ? -5.058 43.266 22.184 1.00 34.28 160 GLY A N 1
ATOM 1229 C CA . GLY A 1 160 ? -4.436 41.966 22.385 1.00 34.28 160 GLY A CA 1
ATOM 1230 C C . GLY A 1 160 ? -4.986 41.030 21.317 1.00 34.28 160 GLY A C 1
ATOM 1231 O O . GLY A 1 160 ? -6.020 40.392 21.514 1.00 34.28 160 GLY A O 1
ATOM 1232 N N . GLY A 1 161 ? -4.346 41.040 20.147 1.00 34.06 161 GLY A N 1
ATOM 1233 C CA . GLY A 1 161 ? -4.671 40.220 18.998 1.00 34.06 161 GLY A CA 1
ATOM 1234 C C . GLY A 1 161 ? -4.448 38.782 19.402 1.00 34.06 161 GLY A C 1
ATOM 1235 O O . GLY A 1 161 ? -3.359 38.246 19.245 1.00 34.06 161 GLY A O 1
ATOM 1236 N N . ARG A 1 162 ? -5.474 38.184 20.005 1.00 40.44 162 ARG A N 1
ATOM 1237 C CA . ARG A 1 162 ? -5.524 36.765 20.302 1.00 40.44 162 ARG A CA 1
ATOM 1238 C C . ARG A 1 162 ? -5.359 36.088 18.950 1.00 40.44 162 ARG A C 1
ATOM 1240 O O . ARG A 1 162 ? -6.279 36.145 18.134 1.00 40.44 162 ARG A O 1
ATOM 1247 N N . GLU A 1 163 ? -4.163 35.559 18.695 1.00 40.16 163 GLU A N 1
ATOM 1248 C CA . GLU A 1 163 ? -3.836 34.746 17.527 1.00 40.16 163 GLU A CA 1
ATOM 1249 C C . GLU A 1 163 ? -4.890 33.642 17.456 1.00 40.16 163 GLU A C 1
ATOM 1251 O O . GLU A 1 163 ? -4.861 32.650 18.186 1.00 40.16 163 GLU A O 1
ATOM 1256 N N . THR A 1 164 ? -5.929 33.876 16.661 1.00 46.88 164 THR A N 1
ATOM 1257 C CA . THR A 1 164 ? -7.025 32.933 16.514 1.00 46.88 164 THR A CA 1
ATOM 1258 C C . THR A 1 164 ? -6.534 31.916 15.510 1.00 46.88 164 THR A C 1
ATOM 1260 O O . THR A 1 164 ? -6.626 32.132 14.304 1.00 46.88 164 THR A O 1
ATOM 1263 N N . ALA A 1 165 ? -5.949 30.829 16.024 1.00 57.72 165 ALA A N 1
ATOM 1264 C CA . ALA A 1 165 ? -5.575 29.665 15.233 1.00 57.72 165 ALA A CA 1
ATOM 1265 C C . ALA A 1 165 ? -6.724 29.338 14.272 1.00 57.72 165 ALA A C 1
ATOM 1267 O O . ALA A 1 165 ? -7.849 29.050 14.697 1.00 57.72 165 ALA A O 1
ATOM 1268 N N . ALA A 1 166 ? -6.463 29.470 12.972 1.00 61.50 166 ALA A N 1
ATOM 1269 C CA . ALA A 1 166 ? -7.505 29.340 11.974 1.00 61.50 166 ALA A CA 1
ATOM 1270 C C . ALA A 1 166 ? -7.966 27.882 11.934 1.00 61.50 166 ALA A C 1
ATOM 1272 O O . ALA A 1 166 ? -7.170 26.968 11.713 1.00 61.50 166 ALA A O 1
ATOM 1273 N N . VAL A 1 167 ? -9.263 27.684 12.161 1.00 69.00 167 VAL A N 1
ATOM 1274 C CA . VAL A 1 167 ? -9.910 26.379 12.077 1.00 69.00 167 VAL A CA 1
ATOM 1275 C C . VAL A 1 167 ? -10.298 26.102 10.628 1.00 69.00 167 VAL A C 1
ATOM 1277 O O . VAL A 1 167 ? -11.049 26.880 10.033 1.00 69.00 167 VAL A O 1
ATOM 1280 N N . SER A 1 168 ? -9.804 24.993 10.074 1.00 70.56 168 SER A N 1
ATOM 1281 C CA . SER A 1 168 ? -10.188 24.504 8.745 1.00 70.56 168 SER A CA 1
ATOM 1282 C C . SER A 1 168 ? -10.939 23.163 8.849 1.00 70.56 168 SER A C 1
ATOM 1284 O O . SER A 1 168 ? -10.440 22.239 9.493 1.00 70.56 168 SER A O 1
ATOM 1286 N N . PRO A 1 169 ? -12.136 23.017 8.253 1.00 71.00 169 PRO A N 1
ATOM 1287 C CA . PRO A 1 169 ? -12.854 21.750 8.208 1.00 71.00 169 PRO A CA 1
ATOM 1288 C C . PRO A 1 169 ? -12.166 20.778 7.240 1.00 71.00 169 PRO A C 1
ATOM 1290 O O . PRO A 1 169 ? -12.092 21.025 6.033 1.00 71.00 169 PRO A O 1
ATOM 1293 N N . ARG A 1 170 ? -11.686 19.638 7.752 1.00 74.44 170 ARG A N 1
ATOM 1294 C CA . ARG A 1 170 ? -11.132 18.556 6.925 1.00 74.44 170 ARG A CA 1
ATOM 1295 C C . ARG A 1 170 ? -11.580 17.192 7.459 1.00 74.44 170 ARG A C 1
ATOM 1297 O O . ARG A 1 170 ? -11.411 16.937 8.645 1.00 74.44 170 ARG A O 1
ATOM 1304 N N . PRO A 1 171 ? -12.075 16.277 6.606 1.00 76.69 171 PRO A N 1
ATOM 1305 C CA . PRO A 1 171 ? -12.333 14.908 7.025 1.00 76.69 171 PRO A CA 1
ATOM 1306 C C . PRO A 1 171 ? -10.989 14.210 7.271 1.00 76.69 171 PRO A C 1
ATOM 1308 O O . PRO A 1 171 ? -10.167 14.056 6.352 1.00 76.69 171 PRO A O 1
ATOM 1311 N N . ALA A 1 172 ? -10.740 13.845 8.526 1.00 77.81 172 ALA A N 1
ATOM 1312 C CA . ALA A 1 172 ? -9.583 13.046 8.927 1.00 77.81 172 ALA A CA 1
ATOM 1313 C C . ALA A 1 172 ? -9.792 11.551 8.631 1.00 77.81 172 ALA A C 1
ATOM 1315 O O . ALA A 1 172 ? -8.822 10.837 8.383 1.00 77.81 172 ALA A O 1
ATOM 1316 N N . GLU A 1 173 ? -11.055 11.120 8.595 1.00 83.62 173 GLU A N 1
ATOM 1317 C CA . GLU A 1 173 ? -11.459 9.717 8.556 1.00 83.62 173 GLU A CA 1
ATOM 1318 C C . GLU A 1 173 ? -12.217 9.338 7.278 1.00 83.62 173 GLU A C 1
ATOM 1320 O O . GLU A 1 173 ? -12.698 10.193 6.524 1.00 83.62 173 GLU A O 1
ATOM 1325 N N . ASP A 1 174 ? -12.320 8.033 7.036 1.00 87.44 174 ASP A N 1
ATOM 1326 C CA . ASP A 1 174 ? -13.147 7.457 5.982 1.00 87.44 174 ASP A CA 1
ATOM 1327 C C . ASP A 1 174 ? -14.635 7.454 6.367 1.00 87.44 174 ASP A C 1
ATOM 1329 O O . ASP A 1 174 ? -15.140 6.550 7.030 1.00 87.44 174 ASP A O 1
ATOM 1333 N N . SER A 1 175 ? -15.359 8.464 5.885 1.00 87.88 175 SER A N 1
ATOM 1334 C CA . SER A 1 175 ? -16.789 8.647 6.181 1.00 87.88 175 SER A CA 1
ATOM 1335 C C . SER A 1 175 ? -17.696 7.477 5.772 1.00 87.88 175 SER A C 1
ATOM 1337 O O . SER A 1 175 ? -18.784 7.336 6.323 1.00 87.88 175 SER A O 1
ATOM 1339 N N . VAL A 1 176 ? -17.277 6.632 4.822 1.00 90.75 176 VAL A N 1
ATOM 1340 C CA . VAL A 1 176 ? -18.120 5.535 4.315 1.00 90.75 176 VAL A CA 1
ATOM 1341 C C . VAL A 1 176 ? -18.144 4.355 5.286 1.00 90.75 176 VAL A C 1
ATOM 1343 O O . VAL A 1 176 ? -19.181 3.721 5.461 1.00 90.75 176 VAL A O 1
ATOM 1346 N N . LEU A 1 177 ? -17.007 4.055 5.916 1.00 93.12 177 LEU A N 1
ATOM 1347 C CA . LEU A 1 177 ? -16.865 2.932 6.844 1.00 93.12 177 LEU A CA 1
ATOM 1348 C C . LEU A 1 177 ? -16.909 3.368 8.317 1.00 93.12 177 LEU A C 1
ATOM 1350 O O . LEU A 1 177 ? -16.974 2.507 9.193 1.00 93.12 177 LEU A O 1
ATOM 1354 N N . ALA A 1 178 ? -16.960 4.678 8.587 1.00 92.12 178 ALA A N 1
ATOM 1355 C CA . ALA A 1 178 ? -17.071 5.243 9.931 1.00 92.12 178 ALA A CA 1
ATOM 1356 C C . ALA A 1 178 ? -18.178 4.604 10.800 1.00 92.12 178 ALA A C 1
ATOM 1358 O O . ALA A 1 178 ? -17.882 4.290 11.952 1.00 92.12 178 ALA A O 1
ATOM 1359 N N . PRO A 1 179 ? -19.398 4.292 10.299 1.00 94.06 179 PRO A N 1
ATOM 1360 C CA . PRO A 1 179 ? -20.405 3.608 11.118 1.00 94.06 179 PRO A CA 1
ATOM 1361 C C . PRO A 1 179 ? -19.968 2.213 11.587 1.00 94.06 179 PRO A C 1
ATOM 1363 O O . PRO A 1 179 ? -20.269 1.815 12.710 1.00 94.06 179 PRO A O 1
ATOM 1366 N N . LEU A 1 180 ? -19.240 1.465 10.748 1.00 94.94 180 LEU A N 1
ATOM 1367 C CA . LEU A 1 180 ? -18.716 0.150 11.119 1.00 94.94 180 LEU A CA 1
ATOM 1368 C C . LEU A 1 180 ? -17.597 0.283 12.161 1.00 94.94 180 LEU A C 1
ATOM 1370 O O . LEU A 1 180 ? -17.599 -0.466 13.137 1.00 94.94 180 LEU A O 1
ATOM 1374 N N . CYS A 1 181 ? -16.692 1.253 11.990 1.00 95.69 181 CYS A N 1
ATOM 1375 C CA . CYS A 1 181 ? -15.671 1.578 12.991 1.00 95.69 181 CYS A CA 1
ATOM 1376 C C . CYS A 1 181 ? -16.315 1.948 14.333 1.00 95.69 181 CYS A C 1
ATOM 1378 O O . CYS A 1 181 ? -15.963 1.364 15.353 1.00 95.69 181 CYS A O 1
ATOM 1380 N N . GLY A 1 182 ? -17.327 2.820 14.322 1.00 94.94 182 GLY A N 1
ATOM 1381 C CA . GLY A 1 182 ? -18.020 3.268 15.528 1.00 94.94 182 GLY A CA 1
ATOM 1382 C C . GLY A 1 182 ? -18.679 2.133 16.315 1.00 94.94 182 GLY A C 1
ATOM 1383 O O . GLY A 1 182 ? -18.622 2.137 17.543 1.00 94.94 182 GLY A O 1
ATOM 1384 N N . VAL A 1 183 ? -19.248 1.122 15.645 1.00 96.00 183 VAL A N 1
ATOM 1385 C CA . VAL A 1 183 ? -19.796 -0.073 16.322 1.00 96.00 183 VAL A CA 1
ATOM 1386 C C . VAL A 1 183 ? -18.690 -0.886 17.003 1.00 96.00 183 VAL A C 1
ATOM 1388 O O . VAL A 1 183 ? -18.862 -1.323 18.140 1.00 96.00 183 VAL A O 1
ATOM 1391 N N . ILE A 1 184 ? -17.544 -1.055 16.337 1.00 96.25 184 ILE A N 1
ATOM 1392 C CA . ILE A 1 184 ? -16.394 -1.796 16.876 1.00 96.25 184 ILE A CA 1
ATOM 1393 C C . ILE A 1 184 ? -15.785 -1.055 18.072 1.00 96.25 184 ILE A C 1
ATOM 1395 O O . ILE A 1 184 ? -15.523 -1.663 19.104 1.00 96.25 184 ILE A O 1
ATOM 1399 N N . GLU A 1 185 ? -15.598 0.258 17.970 1.00 96.44 185 GLU A N 1
ATOM 1400 C CA . GLU A 1 185 ? -15.069 1.091 19.058 1.00 96.44 185 GLU A CA 1
ATOM 1401 C C . GLU A 1 185 ? -16.043 1.139 20.248 1.00 96.44 185 GLU A C 1
ATOM 1403 O O . GLU A 1 185 ? -15.635 1.012 21.407 1.00 96.44 185 GLU A O 1
ATOM 1408 N N . SER A 1 186 ? -17.350 1.221 19.973 1.00 95.38 186 SER A N 1
ATOM 1409 C CA . SER A 1 186 ? -18.400 1.212 21.001 1.00 95.38 186 SER A CA 1
ATOM 1410 C C . SER A 1 186 ? -18.455 -0.098 21.790 1.00 95.38 186 SER A C 1
ATOM 1412 O O . SER A 1 186 ? -18.802 -0.067 22.971 1.00 95.38 186 SER A O 1
ATOM 1414 N N . HIS A 1 187 ? -18.079 -1.231 21.182 1.00 94.94 187 HIS A N 1
ATOM 1415 C CA . HIS A 1 187 ? -17.964 -2.526 21.870 1.00 94.94 187 HIS A CA 1
ATOM 1416 C C . HIS A 1 187 ? -17.011 -2.443 23.064 1.00 94.94 187 HIS A C 1
ATOM 1418 O O . HIS A 1 187 ? -17.375 -2.775 24.190 1.00 94.94 187 HIS A O 1
ATOM 1424 N N . PHE A 1 188 ? -15.806 -1.920 22.834 1.00 94.69 188 PHE A N 1
ATOM 1425 C CA . PHE A 1 188 ? -14.798 -1.770 23.881 1.00 94.69 188 PHE A CA 1
ATOM 1426 C C . PHE A 1 188 ? -15.143 -0.637 24.853 1.00 94.69 188 PHE A C 1
ATOM 1428 O O . PHE A 1 188 ? -14.906 -0.766 26.052 1.00 94.69 188 PHE A O 1
ATOM 1435 N N . ALA A 1 189 ? -15.764 0.446 24.375 1.00 93.06 189 ALA A N 1
ATOM 1436 C CA . ALA A 1 189 ? -16.236 1.520 25.247 1.00 93.06 189 ALA A CA 1
ATOM 1437 C C . ALA A 1 189 ? -17.320 1.045 26.234 1.00 93.06 189 ALA A C 1
ATOM 1439 O O . ALA A 1 189 ? -17.344 1.493 27.381 1.00 93.06 189 ALA A O 1
ATOM 1440 N N . ALA A 1 190 ? -18.206 0.134 25.817 1.00 91.44 190 ALA A N 1
ATOM 1441 C CA . ALA A 1 190 ? -19.203 -0.468 26.699 1.00 91.44 190 ALA A CA 1
ATOM 1442 C C . ALA A 1 190 ? -18.550 -1.328 27.793 1.00 91.44 190 ALA A C 1
ATOM 1444 O O . ALA A 1 190 ? -18.926 -1.211 28.958 1.00 91.44 190 ALA A O 1
ATOM 1445 N N . LEU A 1 191 ? -17.527 -2.117 27.446 1.00 89.88 191 LEU A N 1
ATOM 1446 C CA . LEU A 1 191 ? -16.768 -2.920 28.412 1.00 89.88 191 LEU A CA 1
ATOM 1447 C C . LEU A 1 191 ? -16.007 -2.054 29.424 1.00 89.88 191 LEU A C 1
ATOM 1449 O O . LEU A 1 191 ? -16.023 -2.358 30.613 1.00 89.88 191 LEU A O 1
ATOM 1453 N N . LEU A 1 192 ? -15.417 -0.936 28.985 1.00 88.25 192 LEU A N 1
ATOM 1454 C CA . LEU A 1 192 ? -14.769 0.023 29.892 1.00 88.25 192 LEU A CA 1
ATOM 1455 C C . LEU A 1 192 ? -15.755 0.636 30.896 1.00 88.25 192 LEU A C 1
ATOM 1457 O O . LEU A 1 192 ? -15.419 0.805 32.066 1.00 88.25 192 LEU A O 1
ATOM 1461 N N . LYS A 1 193 ? -16.979 0.956 30.457 1.00 88.12 193 LYS A N 1
ATOM 1462 C CA . LYS A 1 193 ? -18.028 1.488 31.344 1.00 88.12 193 LYS A CA 1
ATOM 1463 C C . LYS A 1 193 ? -18.507 0.453 32.361 1.00 88.12 193 LYS A C 1
ATOM 1465 O O . LYS A 1 193 ? -18.742 0.816 33.507 1.00 88.12 193 LYS A O 1
ATOM 1470 N N . LEU A 1 194 ? -18.645 -0.808 31.945 1.00 84.69 194 LEU A N 1
ATOM 1471 C CA . LEU A 1 194 ? -19.019 -1.906 32.841 1.00 84.69 194 LEU A CA 1
ATOM 1472 C C . LEU A 1 194 ? -17.939 -2.150 33.896 1.00 84.69 194 LEU A C 1
ATOM 1474 O O . LEU A 1 194 ? -18.261 -2.236 35.075 1.00 84.69 194 LEU A O 1
ATOM 1478 N N . GLN A 1 195 ? -16.666 -2.152 33.498 1.00 80.81 195 GLN A N 1
ATOM 1479 C CA . GLN A 1 195 ? -15.554 -2.331 34.431 1.00 80.81 195 GLN A CA 1
ATOM 1480 C C . GLN A 1 195 ? -15.510 -1.228 35.504 1.00 80.81 195 GLN A C 1
ATOM 1482 O O . GLN A 1 195 ? -15.313 -1.526 36.677 1.00 80.81 195 GLN A O 1
ATOM 1487 N N . ALA A 1 196 ? -15.771 0.029 35.129 1.00 79.50 196 ALA A N 1
ATOM 1488 C CA . ALA A 1 196 ? -15.847 1.137 36.085 1.00 79.50 196 ALA A CA 1
ATOM 1489 C C . ALA A 1 196 ? -17.027 1.022 37.076 1.00 79.50 196 ALA A C 1
ATOM 1491 O O . ALA A 1 196 ? -16.965 1.590 38.163 1.00 79.50 196 ALA A O 1
ATOM 1492 N N . ALA A 1 197 ? -18.101 0.310 36.713 1.00 75.38 197 ALA A N 1
ATOM 1493 C CA . ALA A 1 197 ? -19.257 0.077 37.582 1.00 75.38 197 ALA A CA 1
ATOM 1494 C C . ALA A 1 197 ? -19.097 -1.178 38.466 1.00 75.38 197 ALA A C 1
ATOM 1496 O O . ALA A 1 197 ? -19.563 -1.192 39.607 1.00 75.38 197 ALA A O 1
ATOM 1497 N N . ASP A 1 198 ? -18.426 -2.220 37.968 1.00 67.44 198 ASP A N 1
ATOM 1498 C CA . ASP A 1 198 ? -18.197 -3.469 38.706 1.00 67.44 198 ASP A CA 1
ATOM 1499 C C . ASP A 1 198 ? -17.171 -3.317 39.837 1.00 67.44 198 ASP A C 1
ATOM 1501 O O . ASP A 1 198 ? -17.333 -3.963 40.874 1.00 67.44 198 ASP A O 1
ATOM 1505 N N . GLU A 1 199 ? -16.197 -2.401 39.731 1.00 64.56 199 GLU A N 1
ATOM 1506 C CA . GLU A 1 199 ? -15.317 -2.053 40.866 1.00 64.56 199 GLU A CA 1
ATOM 1507 C C . GLU A 1 199 ? -16.100 -1.547 42.095 1.00 64.56 199 GLU A C 1
ATOM 1509 O O . GLU A 1 199 ? -15.608 -1.636 43.219 1.00 64.56 199 GLU A O 1
ATOM 1514 N N . ALA A 1 200 ? -17.344 -1.088 41.909 1.00 57.69 200 ALA A N 1
ATOM 1515 C CA . ALA A 1 200 ? -18.234 -0.680 42.992 1.00 57.69 200 ALA A CA 1
ATOM 1516 C C . ALA A 1 200 ? -19.197 -1.784 43.481 1.00 57.69 200 ALA A C 1
ATOM 1518 O O . ALA A 1 200 ? -19.802 -1.614 44.539 1.00 57.69 200 ALA A O 1
ATOM 1519 N N . SER A 1 201 ? -19.381 -2.894 42.748 1.00 51.94 201 SER A N 1
ATOM 1520 C CA . SER A 1 201 ? -20.449 -3.874 43.046 1.00 51.94 201 SER A CA 1
ATOM 1521 C C . SER A 1 201 ? -20.073 -5.362 42.962 1.00 51.94 201 SER A C 1
ATOM 1523 O O . SER A 1 201 ? -20.897 -6.205 43.318 1.00 51.94 201 SER A O 1
ATOM 1525 N N . GLY A 1 202 ? -18.838 -5.713 42.585 1.00 47.75 202 GLY A N 1
ATOM 1526 C CA . GLY A 1 202 ? -18.338 -7.095 42.628 1.00 47.75 202 GLY A CA 1
ATOM 1527 C C . GLY A 1 202 ? -18.980 -8.051 41.611 1.00 47.75 202 GLY A C 1
ATOM 1528 O O . GLY A 1 202 ? -19.007 -9.260 41.848 1.00 47.75 202 GLY A O 1
ATOM 1529 N N . GLY A 1 203 ? -19.522 -7.534 40.504 1.00 45.81 203 GLY A N 1
ATOM 1530 C CA . GLY A 1 203 ? -20.135 -8.329 39.440 1.00 45.81 203 GLY A CA 1
ATOM 1531 C C . GLY A 1 203 ? -19.123 -9.080 38.563 1.00 45.81 203 GLY A C 1
ATOM 1532 O O . GLY A 1 203 ? -17.986 -8.661 38.371 1.00 45.81 203 GLY A O 1
ATOM 1533 N N . ALA A 1 204 ? -19.555 -10.221 38.016 1.00 49.50 204 ALA A N 1
ATOM 1534 C CA . ALA A 1 204 ? -18.779 -11.090 37.126 1.00 49.50 204 ALA A CA 1
ATOM 1535 C C . ALA A 1 204 ? -18.785 -10.595 35.661 1.00 49.50 204 ALA A C 1
ATOM 1537 O O . ALA A 1 204 ? -19.129 -11.345 34.742 1.00 49.50 204 ALA A O 1
ATOM 1538 N N . GLY A 1 205 ? -18.469 -9.318 35.430 1.00 54.19 205 GLY A N 1
ATOM 1539 C CA . GLY A 1 205 ? -18.293 -8.764 34.089 1.00 54.19 205 GLY A CA 1
ATOM 1540 C C . GLY A 1 205 ? -17.007 -9.268 33.425 1.00 54.19 205 GLY A C 1
ATOM 1541 O O . GLY A 1 205 ? -15.955 -9.340 34.057 1.00 54.19 205 GLY A O 1
ATOM 1542 N N . ARG A 1 206 ? -17.067 -9.605 32.127 1.00 62.31 206 ARG A N 1
ATOM 1543 C CA . ARG A 1 206 ? -15.873 -9.962 31.341 1.00 62.31 206 ARG A CA 1
ATOM 1544 C C . ARG A 1 206 ? -14.963 -8.739 31.230 1.00 62.31 206 ARG A C 1
ATOM 1546 O O . ARG A 1 206 ? -15.382 -7.705 30.706 1.00 62.31 206 ARG A O 1
ATOM 1553 N N . ALA A 1 207 ? -13.724 -8.852 31.696 1.00 81.94 207 ALA A N 1
ATOM 1554 C CA . ALA A 1 207 ? -12.798 -7.727 31.683 1.00 81.94 207 ALA A CA 1
ATOM 1555 C C . ALA A 1 207 ? -12.358 -7.388 30.245 1.00 81.94 207 ALA A C 1
ATOM 1557 O O . ALA A 1 207 ? -12.183 -8.276 29.407 1.00 81.94 207 ALA A O 1
ATOM 1558 N N . ILE A 1 208 ? -12.137 -6.102 29.942 1.00 89.06 208 ILE A N 1
ATOM 1559 C CA . ILE A 1 208 ? -11.763 -5.656 28.584 1.00 89.06 208 ILE A CA 1
ATOM 1560 C C . ILE A 1 208 ? -10.510 -6.361 28.044 1.00 89.06 208 ILE A C 1
ATOM 1562 O O . ILE A 1 208 ? -10.416 -6.631 26.847 1.00 89.06 208 ILE A O 1
ATOM 1566 N N . TRP A 1 209 ? -9.554 -6.679 28.917 1.00 87.88 209 TRP A N 1
ATOM 1567 C CA . TRP A 1 209 ? -8.332 -7.372 28.527 1.00 87.88 209 TRP A CA 1
ATOM 1568 C C . TRP A 1 209 ? -8.621 -8.811 28.066 1.00 87.88 209 TRP A C 1
ATOM 1570 O O . TRP A 1 209 ? -8.037 -9.246 27.080 1.00 87.88 209 TRP A O 1
ATOM 1580 N N . GLU A 1 210 ? -9.569 -9.519 28.690 1.00 89.94 210 GLU A N 1
ATOM 1581 C CA . GLU A 1 210 ? -9.978 -10.875 28.289 1.00 89.94 210 GLU A CA 1
ATOM 1582 C C . GLU A 1 210 ? -10.695 -10.874 26.941 1.00 89.94 210 GLU A C 1
ATOM 1584 O O . GLU A 1 210 ? -10.517 -11.788 26.132 1.00 89.94 210 GLU A O 1
ATOM 1589 N N . GLU A 1 211 ? -11.519 -9.851 26.697 1.00 91.88 211 GLU A N 1
ATOM 1590 C CA . GLU A 1 211 ? -12.165 -9.653 25.401 1.00 91.88 211 GLU A CA 1
ATOM 1591 C C . GLU A 1 211 ? -11.116 -9.374 24.320 1.00 91.88 211 GLU A C 1
ATOM 1593 O O . GLU A 1 211 ? -11.134 -10.012 23.268 1.00 91.88 211 GLU A O 1
ATOM 1598 N N . LEU A 1 212 ? -10.173 -8.464 24.585 1.00 92.50 212 LEU A N 1
ATOM 1599 C CA . LEU A 1 212 ? -9.114 -8.121 23.638 1.00 92.50 212 LEU A CA 1
ATOM 1600 C C . LEU A 1 212 ? -8.241 -9.338 23.311 1.00 92.50 212 LEU A C 1
ATOM 1602 O O . LEU A 1 212 ? -7.990 -9.597 22.136 1.00 92.50 212 LEU A O 1
ATOM 1606 N N . THR A 1 213 ? -7.841 -10.114 24.324 1.00 92.69 213 THR A N 1
ATOM 1607 C CA . THR A 1 213 ? -7.091 -11.367 24.149 1.00 92.69 213 THR A CA 1
ATOM 1608 C C . THR A 1 213 ? -7.896 -12.390 23.347 1.00 92.69 213 THR A C 1
ATOM 1610 O O . THR A 1 213 ? -7.365 -13.007 22.425 1.00 92.69 213 THR A O 1
ATOM 1613 N N . GLY A 1 214 ? -9.192 -12.539 23.641 1.00 90.88 214 GLY A N 1
ATOM 1614 C CA . GLY A 1 214 ? -10.075 -13.470 22.934 1.00 90.88 214 GLY A CA 1
ATOM 1615 C C . GLY A 1 214 ? -10.350 -13.096 21.474 1.00 90.88 214 GLY A C 1
ATOM 1616 O O . GLY A 1 214 ? -10.656 -13.976 20.669 1.00 90.88 214 GLY A O 1
ATOM 1617 N N . LEU A 1 215 ? -10.232 -11.813 21.123 1.00 94.19 215 LEU A N 1
ATOM 1618 C CA . LEU A 1 215 ? -10.420 -11.314 19.761 1.00 94.19 215 LEU A CA 1
ATOM 1619 C C . LEU A 1 215 ? -9.116 -11.213 18.956 1.00 94.19 215 LEU A C 1
ATOM 1621 O O . LEU A 1 215 ? -9.181 -10.928 17.758 1.00 94.19 215 LEU A O 1
ATOM 1625 N N . LEU A 1 216 ? -7.943 -11.470 19.549 1.00 94.25 216 LEU A N 1
ATOM 1626 C CA . LEU A 1 216 ? -6.680 -11.448 18.809 1.00 94.25 216 LEU A CA 1
ATOM 1627 C C . LEU A 1 216 ? -6.738 -12.407 17.620 1.00 94.25 216 LEU A C 1
ATOM 1629 O O . LEU A 1 216 ? -6.965 -13.613 17.758 1.00 94.25 216 LEU A O 1
ATOM 1633 N N . SER A 1 217 ? -6.491 -11.877 16.422 1.00 90.56 217 SER A N 1
ATOM 1634 C CA . SER A 1 217 ? -6.509 -12.714 15.229 1.00 90.56 217 SER A CA 1
ATOM 1635 C C . SER A 1 217 ? -5.416 -13.778 15.310 1.00 90.56 217 SER A C 1
ATOM 1637 O O . SER A 1 217 ? -4.239 -13.445 15.436 1.00 90.56 217 SER A O 1
ATOM 1639 N N . GLY A 1 218 ? -5.812 -15.047 15.185 1.00 85.44 218 GLY A N 1
ATOM 1640 C CA . GLY A 1 218 ? -4.896 -16.186 15.273 1.00 85.44 218 GLY A CA 1
ATOM 1641 C C . GLY A 1 218 ? -4.273 -16.368 16.659 1.00 85.44 218 GLY A C 1
ATOM 1642 O O . GLY A 1 218 ? -3.284 -17.072 16.767 1.00 85.44 218 GLY A O 1
ATOM 1643 N N . GLY A 1 219 ? -4.784 -15.705 17.705 1.00 86.69 219 GLY A N 1
ATOM 1644 C CA . GLY A 1 219 ? -4.206 -15.714 19.056 1.00 86.69 219 GLY A CA 1
ATOM 1645 C C . GLY A 1 219 ? -2.972 -14.818 19.233 1.00 86.69 219 GLY A C 1
ATOM 1646 O O . GLY A 1 219 ? -2.753 -14.299 20.320 1.00 86.69 219 GLY A O 1
ATOM 1647 N N . HIS A 1 220 ? -2.207 -14.559 18.170 1.00 88.75 220 HIS A N 1
ATOM 1648 C CA . HIS A 1 220 ? -1.022 -13.690 18.207 1.00 88.75 220 HIS A CA 1
ATOM 1649 C C . HIS A 1 220 ? -1.322 -12.215 17.875 1.00 88.75 220 HIS A C 1
ATOM 1651 O O . HIS A 1 220 ? -0.500 -11.336 18.128 1.00 88.75 220 HIS A O 1
ATOM 1657 N N . GLY A 1 221 ? -2.470 -11.909 17.259 1.00 90.81 221 GLY A N 1
ATOM 1658 C CA . GLY A 1 221 ? -2.865 -10.529 16.951 1.00 90.81 221 GLY A CA 1
ATOM 1659 C C . GLY A 1 221 ? -1.926 -9.815 15.976 1.00 90.81 221 GLY A C 1
ATOM 1660 O O . GLY A 1 221 ? -1.807 -8.594 15.997 1.00 90.81 221 GLY A O 1
ATOM 1661 N N . GLY A 1 222 ? -1.214 -10.573 15.143 1.00 90.62 222 GLY A N 1
ATOM 1662 C CA . GLY A 1 222 ? -0.155 -10.059 14.272 1.00 90.62 222 GLY A CA 1
ATOM 1663 C C . GLY A 1 222 ? 1.131 -9.635 14.988 1.00 90.62 222 GLY A C 1
ATOM 1664 O O . GLY A 1 222 ? 2.066 -9.252 14.299 1.00 90.62 222 GLY A O 1
ATOM 1665 N N . VAL A 1 223 ? 1.216 -9.701 16.317 1.00 91.81 223 VAL A N 1
ATOM 1666 C CA . VAL A 1 223 ? 2.425 -9.313 17.056 1.00 91.81 223 VAL A CA 1
ATOM 1667 C C . VAL A 1 223 ? 3.513 -10.357 16.827 1.00 91.81 223 VAL A C 1
ATOM 1669 O O . VAL A 1 223 ? 3.294 -11.545 17.054 1.00 91.81 223 VAL A O 1
ATOM 1672 N N . VAL A 1 224 ? 4.684 -9.915 16.371 1.00 86.81 224 VAL A N 1
ATOM 1673 C CA . VAL A 1 224 ? 5.849 -10.786 16.180 1.00 86.81 224 VAL A CA 1
ATOM 1674 C C . VAL A 1 224 ? 6.739 -10.695 17.417 1.00 86.81 224 VAL A C 1
ATOM 1676 O O . VAL A 1 224 ? 7.308 -9.639 17.698 1.00 86.81 224 VAL A O 1
ATOM 1679 N N . THR A 1 225 ? 6.864 -11.790 18.164 1.00 76.00 225 THR A N 1
ATOM 1680 C CA . THR A 1 225 ? 7.825 -11.918 19.266 1.00 76.00 225 THR A CA 1
ATOM 1681 C C . THR A 1 225 ? 9.163 -12.420 18.718 1.00 76.00 225 THR A C 1
ATOM 1683 O O . THR A 1 225 ? 9.208 -13.288 17.854 1.00 76.00 225 THR A O 1
ATOM 1686 N N . ASN A 1 226 ? 10.281 -11.882 19.212 1.00 60.28 226 ASN A N 1
ATOM 1687 C CA . ASN A 1 226 ? 11.636 -12.241 18.757 1.00 60.28 226 ASN A CA 1
ATOM 1688 C C . ASN A 1 226 ? 12.093 -13.645 19.210 1.00 60.28 226 ASN A C 1
ATOM 1690 O O . ASN A 1 226 ? 13.293 -13.904 19.276 1.00 60.28 226 ASN A O 1
ATOM 1694 N N . ALA A 1 227 ? 11.169 -14.551 19.541 1.00 52.66 227 ALA A N 1
ATOM 1695 C CA . ALA A 1 227 ? 11.480 -15.939 19.863 1.00 52.66 227 ALA A CA 1
ATOM 1696 C C . ALA A 1 227 ? 11.788 -16.718 18.568 1.00 52.66 227 ALA A C 1
ATOM 1698 O O . ALA A 1 227 ? 11.113 -17.673 18.203 1.00 52.66 227 ALA A O 1
ATOM 1699 N N . GLU A 1 228 ? 12.803 -16.273 17.825 1.00 42.84 228 GLU A N 1
ATOM 1700 C CA . GLU A 1 228 ? 13.346 -17.009 16.687 1.00 42.84 228 GLU A CA 1
ATOM 1701 C C . GLU A 1 228 ? 14.177 -18.180 17.231 1.00 42.84 228 GLU A C 1
ATOM 1703 O O . GLU A 1 228 ? 15.374 -18.062 17.485 1.00 42.84 228 GLU A O 1
ATOM 1708 N N . GLY A 1 229 ? 13.513 -19.314 17.458 1.00 38.81 229 GLY A N 1
ATOM 1709 C CA . GLY A 1 229 ? 14.164 -20.555 17.866 1.00 38.81 229 GLY A CA 1
ATOM 1710 C C . GLY A 1 229 ? 13.167 -21.659 18.203 1.00 38.81 229 GLY A C 1
ATOM 1711 O O . GLY A 1 229 ? 12.865 -21.863 19.369 1.00 38.81 229 GLY A O 1
ATOM 1712 N N . VAL A 1 230 ? 12.719 -22.392 17.177 1.00 43.69 230 VAL A N 1
ATOM 1713 C CA . VAL A 1 230 ? 11.947 -23.649 17.276 1.00 43.69 230 VAL A CA 1
ATOM 1714 C C . VAL A 1 230 ? 10.570 -23.482 17.939 1.00 43.69 230 VAL A C 1
ATOM 1716 O O . VAL A 1 230 ? 10.360 -23.854 19.088 1.00 43.69 230 VAL A O 1
ATOM 1719 N N . GLU A 1 231 ? 9.596 -22.955 17.192 1.00 39.25 231 GLU A N 1
ATOM 1720 C CA . GLU A 1 231 ? 8.187 -23.061 17.588 1.00 39.25 231 GLU A CA 1
ATOM 1721 C C . GLU A 1 231 ? 7.646 -24.451 17.214 1.00 39.25 231 GLU A C 1
ATOM 1723 O O . GLU A 1 231 ? 7.517 -24.787 16.035 1.00 39.25 231 GLU A O 1
ATOM 1728 N N . GLU A 1 232 ? 7.314 -25.266 18.218 1.00 37.91 232 GLU A N 1
ATOM 1729 C CA . GLU A 1 232 ? 6.373 -26.368 18.020 1.00 37.91 232 GLU A CA 1
ATOM 1730 C C . GLU A 1 232 ? 4.973 -25.800 17.713 1.00 37.91 232 GLU A C 1
ATOM 1732 O O . GLU A 1 232 ? 4.524 -24.866 18.391 1.00 37.91 232 GLU A O 1
ATOM 1737 N N . PRO A 1 233 ? 4.239 -26.362 16.734 1.00 35.84 233 PRO A N 1
ATOM 1738 C CA . PRO A 1 233 ? 2.872 -25.961 16.423 1.00 35.84 233 PRO A CA 1
ATOM 1739 C C . PRO A 1 233 ? 1.931 -26.438 17.540 1.00 35.84 233 PRO A C 1
ATOM 1741 O O . PRO A 1 233 ? 1.307 -27.491 17.450 1.00 35.84 233 PRO A O 1
ATOM 1744 N N . GLY A 1 234 ? 1.866 -25.672 18.626 1.00 42.41 234 GLY A N 1
ATOM 1745 C CA . GLY A 1 234 ? 1.094 -26.015 19.821 1.00 42.41 234 GLY A CA 1
ATOM 1746 C C . GLY A 1 234 ? 1.460 -25.221 21.076 1.00 42.41 234 GLY A C 1
ATOM 1747 O O . GLY A 1 234 ? 0.721 -25.299 22.057 1.00 42.41 234 GLY A O 1
ATOM 1748 N N . ALA A 1 235 ? 2.547 -24.438 21.064 1.00 41.88 235 ALA A N 1
ATOM 1749 C CA . ALA A 1 235 ? 2.857 -23.539 22.170 1.00 41.88 235 ALA A CA 1
ATOM 1750 C C . ALA A 1 235 ? 1.715 -22.525 22.333 1.00 41.88 235 ALA A C 1
ATOM 1752 O O . ALA A 1 235 ? 1.437 -21.734 21.432 1.00 41.88 235 ALA A O 1
ATOM 1753 N N . SER A 1 236 ? 1.024 -22.579 23.475 1.00 48.31 236 SER A N 1
ATOM 1754 C CA . SER A 1 236 ? -0.003 -21.611 23.850 1.00 48.31 236 SER A CA 1
ATOM 1755 C C . SER A 1 236 ? 0.548 -20.211 23.609 1.00 48.31 236 SER A C 1
ATOM 1757 O O . SER A 1 236 ? 1.555 -19.857 24.228 1.00 48.31 236 SER A O 1
ATOM 1759 N N . HIS A 1 237 ? -0.071 -19.436 22.711 1.00 58.94 237 HIS A N 1
ATOM 1760 C CA . HIS A 1 237 ? 0.251 -18.023 22.563 1.00 58.94 237 HIS A CA 1
ATOM 1761 C C . HIS A 1 237 ? 0.192 -17.416 23.966 1.00 58.94 237 HIS A C 1
ATOM 1763 O O . HIS A 1 237 ? -0.875 -17.377 24.578 1.00 58.94 237 HIS A O 1
ATOM 1769 N N . GLY A 1 238 ? 1.362 -17.070 24.515 1.00 67.19 238 GLY A N 1
ATOM 1770 C CA . GLY A 1 238 ? 1.460 -16.483 25.845 1.00 67.19 238 GLY A CA 1
ATOM 1771 C C . GLY A 1 238 ? 0.597 -15.228 25.915 1.00 67.19 238 GLY A C 1
ATOM 1772 O O . GLY A 1 238 ? 0.179 -14.713 24.884 1.00 67.19 238 GLY A O 1
ATOM 1773 N N . ASP A 1 239 ? 0.323 -14.732 27.116 1.00 84.75 239 ASP A N 1
ATOM 1774 C CA . ASP A 1 239 ? -0.487 -13.531 27.336 1.00 84.75 239 ASP A CA 1
ATOM 1775 C C . ASP A 1 239 ? 0.118 -12.284 26.643 1.00 84.75 239 ASP A C 1
ATOM 1777 O O . ASP A 1 239 ? 0.859 -11.501 27.244 1.00 84.75 239 ASP A O 1
ATOM 1781 N N . VAL A 1 240 ? -0.156 -12.134 25.337 1.00 89.25 240 VAL A N 1
ATOM 1782 C CA . VAL A 1 240 ? 0.390 -11.084 24.463 1.00 89.25 240 VAL A CA 1
ATOM 1783 C C . VAL A 1 240 ? -0.103 -9.731 24.947 1.00 89.25 240 VAL A C 1
ATOM 1785 O O . VAL A 1 240 ? 0.687 -8.799 25.084 1.00 89.25 240 VAL A O 1
ATOM 1788 N N . VAL A 1 241 ? -1.399 -9.629 25.251 1.00 90.25 241 VAL A N 1
ATOM 1789 C CA . VAL A 1 241 ? -2.000 -8.392 25.752 1.00 90.25 241 VAL A CA 1
ATOM 1790 C C . VAL A 1 241 ? -1.377 -8.017 27.091 1.00 90.25 241 VAL A C 1
ATOM 1792 O O . VAL A 1 241 ? -0.912 -6.888 27.228 1.00 90.25 241 VAL A O 1
ATOM 1795 N N . GLY A 1 242 ? -1.265 -8.935 28.052 1.00 89.44 242 GLY A N 1
ATOM 1796 C CA . GLY A 1 242 ? -0.625 -8.629 29.331 1.00 89.44 242 GLY A CA 1
ATOM 1797 C C . GLY A 1 242 ? 0.868 -8.316 29.211 1.00 89.44 242 GLY A C 1
ATOM 1798 O O . GLY A 1 242 ? 1.386 -7.501 29.976 1.00 89.44 242 GLY A O 1
ATOM 1799 N N . ALA A 1 243 ? 1.589 -8.887 28.242 1.00 88.62 243 ALA A N 1
ATOM 1800 C CA . ALA A 1 243 ? 2.961 -8.471 27.933 1.00 88.62 243 ALA A CA 1
ATOM 1801 C C . ALA A 1 243 ? 3.018 -7.023 27.404 1.00 88.62 243 ALA A C 1
ATOM 1803 O O . ALA A 1 243 ? 3.851 -6.235 27.862 1.00 88.62 243 ALA A O 1
ATOM 1804 N N . LEU A 1 244 ? 2.104 -6.646 26.505 1.00 90.31 244 LEU A N 1
ATOM 1805 C CA . LEU A 1 244 ? 1.994 -5.279 25.981 1.00 90.31 244 LEU A CA 1
ATOM 1806 C C . LEU A 1 244 ? 1.594 -4.280 27.076 1.00 90.31 244 LEU A C 1
ATOM 1808 O O . LEU A 1 244 ? 2.211 -3.221 27.183 1.00 90.31 244 LEU A O 1
ATOM 1812 N N . LEU A 1 245 ? 0.632 -4.626 27.938 1.00 90.31 245 LEU A N 1
ATOM 1813 C CA . LEU A 1 245 ? 0.199 -3.778 29.056 1.00 90.31 245 LEU A CA 1
ATOM 1814 C C . LEU A 1 245 ? 1.307 -3.583 30.096 1.00 90.31 245 LEU A C 1
ATOM 1816 O O . LEU A 1 245 ? 1.495 -2.471 30.588 1.00 90.31 245 LEU A O 1
ATOM 1820 N N . ARG A 1 246 ? 2.093 -4.623 30.394 1.00 88.94 246 ARG A N 1
ATOM 1821 C CA . ARG A 1 246 ? 3.283 -4.492 31.251 1.00 88.94 246 ARG A CA 1
ATOM 1822 C C . ARG A 1 246 ? 4.352 -3.610 30.611 1.00 88.94 246 ARG A C 1
ATOM 1824 O O . ARG A 1 246 ? 4.931 -2.773 31.295 1.00 88.94 246 ARG A O 1
ATOM 1831 N N . SER A 1 247 ? 4.577 -3.735 29.301 1.00 85.94 247 SER A N 1
ATOM 1832 C CA . SER A 1 247 ? 5.510 -2.855 28.583 1.00 85.94 247 SER A CA 1
ATOM 1833 C C . SER A 1 247 ? 5.028 -1.400 28.531 1.00 85.94 247 SER A C 1
ATOM 1835 O O . SER A 1 247 ? 5.849 -0.490 28.447 1.00 85.94 247 SER A O 1
ATOM 1837 N N . ALA A 1 248 ? 3.715 -1.170 28.564 1.00 87.06 248 ALA A N 1
ATOM 1838 C CA . ALA A 1 248 ? 3.104 0.155 28.542 1.00 87.06 248 ALA A CA 1
ATOM 1839 C C . ALA A 1 248 ? 3.041 0.832 29.925 1.00 87.06 248 ALA A C 1
ATOM 1841 O O . ALA A 1 248 ? 2.844 2.047 29.991 1.00 87.06 248 ALA A O 1
ATOM 1842 N N . ALA A 1 249 ? 3.228 0.075 31.014 1.00 86.12 249 ALA A N 1
ATOM 1843 C CA . ALA A 1 249 ? 3.035 0.528 32.395 1.00 86.12 249 ALA A CA 1
ATOM 1844 C C . ALA A 1 249 ? 3.977 1.661 32.830 1.00 86.12 249 ALA A C 1
ATOM 1846 O O . ALA A 1 249 ? 3.641 2.442 33.719 1.00 86.12 249 ALA A O 1
ATOM 1847 N N . SER A 1 250 ? 5.145 1.790 32.195 1.00 84.38 250 SER A N 1
ATOM 1848 C CA . SER A 1 250 ? 6.121 2.835 32.525 1.00 84.38 250 SER A CA 1
ATOM 1849 C C . SER A 1 250 ? 5.754 4.222 31.988 1.00 84.38 250 SER A C 1
ATOM 1851 O O . SER A 1 250 ? 6.411 5.200 32.342 1.00 84.38 250 SER A O 1
ATOM 1853 N N . ALA A 1 251 ? 4.767 4.327 31.094 1.00 83.12 251 ALA A N 1
ATOM 1854 C CA . ALA A 1 251 ? 4.400 5.580 30.442 1.00 83.12 251 ALA A CA 1
ATOM 1855 C C . ALA A 1 251 ? 3.045 6.100 30.959 1.00 83.12 251 ALA A C 1
ATOM 1857 O O . ALA A 1 251 ? 2.083 5.334 30.991 1.00 83.12 251 ALA A O 1
ATOM 1858 N N . PRO A 1 252 ? 2.922 7.403 31.290 1.00 85.31 252 PRO A N 1
ATOM 1859 C CA . PRO A 1 252 ? 1.668 7.979 31.796 1.00 85.31 252 PRO A CA 1
ATOM 1860 C C . PRO A 1 252 ? 0.522 7.873 30.783 1.00 85.31 252 PRO A C 1
ATOM 1862 O O . PRO A 1 252 ? -0.638 7.675 31.131 1.00 85.31 252 PRO A O 1
ATOM 1865 N N . SER A 1 253 ? 0.867 7.961 29.502 1.00 85.81 253 SER A N 1
ATOM 1866 C CA . SER A 1 253 ? 0.008 7.607 28.386 1.00 85.81 253 SER A CA 1
ATOM 1867 C C . SER A 1 253 ? 0.875 6.929 27.338 1.00 85.81 253 SER A C 1
ATOM 1869 O O . SER A 1 253 ? 2.009 7.350 27.111 1.00 85.81 253 SER A O 1
ATOM 1871 N N . SER A 1 254 ? 0.368 5.864 26.738 1.00 90.50 254 SER A N 1
ATOM 1872 C CA . SER A 1 254 ? 1.013 5.140 25.647 1.00 90.50 254 SER A CA 1
ATOM 1873 C C . SER A 1 254 ? -0.052 4.500 24.761 1.00 90.50 254 SER A C 1
ATOM 1875 O O . SER A 1 254 ? -1.253 4.646 24.999 1.00 90.50 254 SER A O 1
ATOM 1877 N N . PHE A 1 255 ? 0.376 3.844 23.689 1.00 92.19 255 PHE A N 1
ATOM 1878 C CA . PHE A 1 255 ? -0.506 3.040 22.859 1.00 92.19 255 PHE A CA 1
ATOM 1879 C C . PHE A 1 255 ? 0.272 1.889 22.232 1.00 92.19 255 PHE A C 1
ATOM 1881 O O . PHE A 1 255 ? 1.493 1.962 22.078 1.00 92.19 255 PHE A O 1
ATOM 1888 N N . PHE A 1 256 ? -0.446 0.852 21.822 1.00 93.12 256 PHE A N 1
ATOM 1889 C CA . PHE A 1 256 ? 0.089 -0.231 21.004 1.00 93.12 256 PHE A CA 1
ATOM 1890 C C . PHE A 1 256 ? -0.920 -0.628 19.923 1.00 93.12 256 PHE A C 1
ATOM 1892 O O . PHE A 1 256 ? -2.094 -0.257 19.987 1.00 93.12 256 PHE A O 1
ATOM 1899 N N . HIS A 1 257 ? -0.453 -1.367 18.917 1.00 95.31 257 HIS A N 1
ATOM 1900 C CA . HIS A 1 257 ? -1.283 -1.824 17.807 1.00 95.31 257 HIS A CA 1
ATOM 1901 C C . HIS A 1 257 ? -1.415 -3.345 17.805 1.00 95.31 257 HIS A C 1
ATOM 1903 O O . HIS A 1 257 ? -0.437 -4.043 18.064 1.00 95.31 257 HIS A O 1
ATOM 1909 N N . VAL A 1 258 ? -2.608 -3.850 17.481 1.00 96.12 258 VAL A N 1
ATOM 1910 C CA . VAL A 1 258 ? -2.890 -5.288 17.331 1.00 96.12 258 VAL A CA 1
ATOM 1911 C C . VAL A 1 258 ? -3.893 -5.545 16.208 1.00 96.12 258 VAL A C 1
ATOM 1913 O O . VAL A 1 258 ? -4.727 -4.697 15.888 1.00 96.12 258 VAL A O 1
ATOM 1916 N N . HIS A 1 259 ? -3.836 -6.739 15.622 1.00 96.81 259 HIS A N 1
ATOM 1917 C CA . HIS A 1 259 ? -4.882 -7.263 14.749 1.00 96.81 259 HIS A CA 1
ATOM 1918 C C . HIS A 1 259 ? -5.950 -7.990 15.553 1.00 96.81 259 HIS A C 1
ATOM 1920 O O . HIS A 1 259 ? -5.666 -8.951 16.271 1.00 96.81 259 HIS A O 1
ATOM 1926 N N . SER A 1 260 ? -7.192 -7.577 15.357 1.00 96.69 260 SER A N 1
ATOM 1927 C CA . SER A 1 260 ? -8.355 -8.145 16.022 1.00 96.69 260 SER A CA 1
ATOM 1928 C C . SER A 1 260 ? -9.362 -8.668 15.006 1.00 96.69 260 SER A C 1
ATOM 1930 O O . SER A 1 260 ? -9.524 -8.098 13.923 1.00 96.69 260 SER A O 1
ATOM 1932 N N . GLN A 1 261 ? -10.033 -9.760 15.347 1.00 96.56 261 GLN A N 1
ATOM 1933 C CA . GLN A 1 261 ? -11.225 -10.221 14.645 1.00 96.56 261 GLN A CA 1
ATOM 1934 C C . GLN A 1 261 ? -12.391 -9.255 14.881 1.00 96.56 261 GLN A C 1
ATOM 1936 O O . GLN A 1 261 ? -12.407 -8.493 15.849 1.00 96.56 261 GLN A O 1
ATOM 1941 N N . LEU A 1 262 ? -13.387 -9.284 13.993 1.00 95.25 262 LEU A N 1
ATOM 1942 C CA . LEU A 1 262 ? -14.607 -8.508 14.207 1.00 95.25 262 LEU A CA 1
ATOM 1943 C C . LEU A 1 262 ? -15.318 -8.986 15.487 1.00 95.25 262 LEU A C 1
ATOM 1945 O O . LEU A 1 262 ? -15.563 -10.191 15.618 1.00 95.25 262 LEU A O 1
ATOM 1949 N N . PRO A 1 263 ? -15.678 -8.077 16.413 1.00 94.31 263 PRO A N 1
ATOM 1950 C CA . PRO A 1 263 ? -16.453 -8.442 17.591 1.00 94.31 263 PRO A CA 1
ATOM 1951 C C . PRO A 1 263 ? -17.864 -8.883 17.187 1.00 94.31 263 PRO A C 1
ATOM 1953 O O . PRO A 1 263 ? -18.374 -8.522 16.122 1.00 94.31 263 PRO A O 1
ATOM 1956 N N . SER A 1 264 ? -18.535 -9.628 18.065 1.00 90.75 264 SER A N 1
ATOM 1957 C CA . SER A 1 264 ? -19.910 -10.089 17.828 1.00 90.75 264 SER A CA 1
ATOM 1958 C C . SER A 1 264 ? -20.894 -8.936 17.611 1.00 90.75 264 SER A C 1
ATOM 1960 O O . SER A 1 264 ? -21.823 -9.077 16.828 1.00 90.75 264 SER A O 1
ATOM 1962 N N . SER A 1 265 ? -20.660 -7.778 18.231 1.00 92.56 265 SER A N 1
ATOM 1963 C CA . SER A 1 265 ? -21.451 -6.552 18.055 1.00 92.56 265 SER A CA 1
ATOM 1964 C C . SER A 1 265 ? -21.403 -5.982 16.633 1.00 92.56 265 SER A C 1
ATOM 1966 O O . SER A 1 265 ? -22.350 -5.325 16.202 1.00 92.56 265 SER A O 1
ATOM 1968 N N . ALA A 1 266 ? -20.343 -6.263 15.870 1.00 93.62 266 ALA A N 1
ATOM 1969 C CA . ALA A 1 266 ? -20.220 -5.837 14.477 1.00 93.62 266 ALA A CA 1
ATOM 1970 C C . ALA A 1 266 ? -20.991 -6.746 13.503 1.00 93.62 266 ALA A C 1
ATOM 1972 O O . ALA A 1 266 ? -21.107 -6.411 12.319 1.00 93.62 266 ALA A O 1
ATOM 1973 N N . LEU A 1 267 ? -21.516 -7.880 13.979 1.00 91.25 267 LEU A N 1
ATOM 1974 C CA . LEU A 1 267 ? -22.189 -8.898 13.181 1.00 91.25 267 LEU A CA 1
ATOM 1975 C C . LEU A 1 267 ? -23.626 -9.095 13.660 1.00 91.25 267 LEU A C 1
ATOM 1977 O O . LEU A 1 267 ? -23.876 -9.395 14.822 1.00 91.25 267 LEU A O 1
ATOM 1981 N N . PHE A 1 268 ? -24.586 -9.021 12.744 1.00 87.38 268 PHE A N 1
ATOM 1982 C CA . PHE A 1 268 ? -25.963 -9.408 13.028 1.00 87.38 268 PHE A CA 1
ATOM 1983 C C . PHE A 1 268 ? -26.419 -10.524 12.096 1.00 87.38 268 PHE A C 1
ATOM 1985 O O . PHE A 1 268 ? -26.033 -10.613 10.928 1.00 87.38 268 PHE A O 1
ATOM 1992 N N . LEU A 1 269 ? -27.238 -11.411 12.645 1.00 85.88 269 LEU A N 1
ATOM 1993 C CA . LEU A 1 269 ? -27.750 -12.587 11.964 1.00 85.88 269 LEU A CA 1
ATOM 1994 C C . LEU A 1 269 ? -29.167 -12.304 11.467 1.00 85.88 269 LEU A C 1
ATOM 1996 O O . LEU A 1 269 ? -30.041 -11.917 12.239 1.00 85.88 269 LEU A O 1
ATOM 2000 N N . THR A 1 270 ? -29.399 -12.507 10.173 1.00 80.62 270 THR A N 1
ATOM 2001 C CA . THR A 1 270 ? -30.714 -12.341 9.542 1.00 80.62 270 THR A CA 1
ATOM 2002 C C . THR A 1 270 ? -31.247 -13.682 9.070 1.00 80.62 270 THR A C 1
ATOM 2004 O O . THR A 1 270 ? -30.524 -14.458 8.442 1.00 80.62 270 THR A O 1
ATOM 2007 N N . ARG A 1 271 ? -32.520 -13.962 9.359 1.00 75.50 271 ARG A N 1
ATOM 2008 C CA . ARG A 1 271 ? -33.227 -15.082 8.732 1.00 75.50 271 ARG A CA 1
ATOM 2009 C C . ARG A 1 271 ? -33.647 -14.647 7.322 1.00 75.50 271 ARG A C 1
ATOM 2011 O O . ARG A 1 271 ? -34.250 -13.579 7.197 1.00 75.50 271 ARG A O 1
ATOM 2018 N N . PRO A 1 272 ? -33.324 -15.410 6.267 1.00 65.50 272 PRO A N 1
ATOM 2019 C CA . PRO A 1 272 ? -33.880 -15.161 4.956 1.00 65.50 272 PRO A CA 1
ATOM 2020 C C . PRO A 1 272 ? -35.396 -15.369 5.027 1.00 65.50 272 PRO A C 1
ATOM 2022 O O . PRO A 1 272 ? -35.861 -16.210 5.805 1.00 65.50 272 PRO A O 1
ATOM 2025 N N . PRO A 1 273 ? -36.180 -14.612 4.243 1.00 56.06 273 PRO A N 1
ATOM 2026 C CA . PRO A 1 273 ? -37.594 -14.911 4.098 1.00 56.06 273 PRO A CA 1
ATOM 2027 C C . PRO A 1 273 ? -37.725 -16.365 3.635 1.00 56.06 273 PRO A C 1
ATOM 2029 O O . PRO A 1 273 ? -37.026 -16.794 2.717 1.00 56.06 273 PRO A O 1
ATOM 2032 N N . THR A 1 274 ? -38.564 -17.130 4.329 1.00 48.69 274 THR A N 1
ATOM 2033 C CA . THR A 1 274 ? -38.909 -18.525 4.039 1.00 48.69 274 THR A CA 1
ATOM 2034 C C . THR A 1 274 ? -39.575 -18.629 2.673 1.00 48.69 274 THR A C 1
ATOM 2036 O O . THR A 1 274 ? -40.794 -18.689 2.602 1.00 48.69 274 THR A O 1
ATOM 2039 N N . ASP A 1 275 ? -38.791 -18.592 1.596 1.00 42.53 275 ASP A N 1
ATOM 2040 C CA . ASP A 1 275 ? -38.982 -19.464 0.443 1.00 42.53 275 ASP A CA 1
ATOM 2041 C C . ASP A 1 275 ? -37.805 -19.393 -0.550 1.00 42.53 275 ASP A C 1
ATOM 2043 O O . ASP A 1 275 ? -37.388 -18.323 -0.991 1.00 42.53 275 ASP A O 1
ATOM 2047 N N . VAL A 1 276 ? -37.362 -20.581 -0.970 1.00 45.47 276 VAL A N 1
ATOM 2048 C CA . VAL A 1 276 ? -36.520 -20.888 -2.142 1.00 45.47 276 VAL A CA 1
ATOM 2049 C C . VAL A 1 276 ? -34.998 -20.703 -2.030 1.00 45.47 276 VAL A C 1
ATOM 2051 O O . VAL A 1 276 ? -34.445 -19.622 -1.844 1.00 45.47 276 VAL A O 1
ATOM 2054 N N . GLY A 1 277 ? -34.311 -21.829 -2.255 1.00 47.16 277 GLY A N 1
ATOM 2055 C CA . GLY A 1 277 ? -32.866 -21.935 -2.377 1.00 47.16 277 GLY A CA 1
ATOM 2056 C C . GLY A 1 277 ? -32.299 -21.201 -3.592 1.00 47.16 277 GLY A C 1
ATOM 2057 O O . GLY A 1 277 ? -32.710 -21.420 -4.727 1.00 47.16 277 GLY A O 1
ATOM 2058 N N . ALA A 1 278 ? -31.291 -20.375 -3.340 1.00 38.97 278 ALA A N 1
ATOM 2059 C CA . ALA A 1 278 ? -30.293 -19.976 -4.320 1.00 38.97 278 ALA A CA 1
ATOM 2060 C C . ALA A 1 278 ? -29.015 -19.586 -3.568 1.00 38.97 278 ALA A C 1
ATOM 2062 O O . ALA A 1 278 ? -28.985 -18.627 -2.798 1.00 38.97 278 ALA A O 1
ATOM 2063 N N . ALA A 1 279 ? -27.962 -20.374 -3.766 1.00 44.50 279 ALA A N 1
ATOM 2064 C CA . ALA A 1 279 ? -26.628 -20.077 -3.281 1.00 44.50 279 ALA A CA 1
ATOM 2065 C C . ALA A 1 279 ? -25.984 -19.021 -4.185 1.00 44.50 279 ALA A C 1
ATOM 2067 O O . ALA A 1 279 ? -25.713 -19.320 -5.341 1.00 44.50 279 ALA A O 1
ATOM 2068 N N . THR A 1 280 ? -25.688 -17.832 -3.651 1.00 41.72 280 THR A N 1
ATOM 2069 C CA . THR A 1 280 ? -24.609 -16.967 -4.164 1.00 41.72 280 THR A CA 1
ATOM 2070 C C . THR A 1 280 ? -24.215 -15.895 -3.139 1.00 41.72 280 THR A C 1
ATOM 2072 O O . THR A 1 280 ? -25.029 -15.068 -2.746 1.00 41.72 280 THR A O 1
ATOM 2075 N N . HIS A 1 281 ? -22.942 -15.931 -2.727 1.00 40.88 281 HIS A N 1
ATOM 2076 C CA . HIS A 1 281 ? -22.116 -14.846 -2.166 1.00 40.88 281 HIS A CA 1
ATOM 2077 C C . HIS A 1 281 ? -22.701 -13.901 -1.092 1.00 40.88 281 HIS A C 1
ATOM 2079 O O . HIS A 1 281 ? -22.394 -12.711 -1.081 1.00 40.88 281 HIS A O 1
ATOM 2085 N N . ALA A 1 282 ? -23.440 -14.432 -0.120 1.00 39.06 282 ALA A N 1
ATOM 2086 C CA . ALA A 1 282 ? -23.457 -13.877 1.237 1.00 39.06 282 ALA A CA 1
ATOM 2087 C C . ALA A 1 282 ? -22.598 -14.779 2.144 1.00 39.06 282 ALA A C 1
ATOM 2089 O O . ALA A 1 282 ? -22.435 -15.960 1.834 1.00 39.06 282 ALA A O 1
ATOM 2090 N N . ALA A 1 283 ? -22.022 -14.263 3.235 1.00 43.59 283 ALA A N 1
ATOM 2091 C CA . ALA A 1 283 ? -21.315 -15.098 4.210 1.00 43.59 283 ALA A CA 1
ATOM 2092 C C . ALA A 1 283 ? -22.335 -16.007 4.925 1.00 43.59 283 ALA A C 1
ATOM 2094 O O . ALA A 1 283 ? -22.941 -15.625 5.926 1.00 43.59 283 ALA A O 1
ATOM 2095 N N . VAL A 1 284 ? -22.593 -17.181 4.345 1.00 40.66 284 VAL A N 1
ATOM 2096 C CA . VAL A 1 284 ? -23.484 -18.202 4.902 1.00 40.66 284 VAL A CA 1
ATOM 2097 C C . VAL A 1 284 ? -22.728 -18.912 6.019 1.00 40.66 284 VAL A C 1
ATOM 2099 O O . VAL A 1 284 ? -21.710 -19.548 5.755 1.00 40.66 284 VAL A O 1
ATOM 2102 N N . ALA A 1 285 ? -23.215 -18.797 7.253 1.00 37.22 285 ALA A N 1
ATOM 2103 C CA . ALA A 1 285 ? -22.744 -19.610 8.370 1.00 37.22 285 ALA A CA 1
ATOM 2104 C C . ALA A 1 285 ? -23.557 -20.921 8.387 1.00 37.22 285 ALA A C 1
ATOM 2106 O O . ALA A 1 285 ? -24.785 -20.857 8.516 1.00 37.22 285 ALA A O 1
ATOM 2107 N N . PRO A 1 286 ? -22.945 -22.102 8.193 1.00 37.53 286 PRO A N 1
ATOM 2108 C CA . PRO A 1 286 ? -23.661 -23.365 8.288 1.00 37.53 286 PRO A CA 1
ATOM 2109 C C . PRO A 1 286 ? -23.834 -23.765 9.759 1.00 37.53 286 PRO A C 1
ATOM 2111 O O . PRO A 1 286 ? -22.894 -24.215 10.406 1.00 37.53 286 PRO A O 1
ATOM 2114 N N . LEU A 1 287 ? -25.058 -23.667 10.283 1.00 41.19 287 LEU A N 1
ATOM 2115 C CA . LEU A 1 287 ? -25.393 -24.285 11.568 1.00 41.19 287 LEU A CA 1
ATOM 2116 C C . LEU A 1 287 ? -25.371 -25.822 11.405 1.00 41.19 287 LEU A C 1
ATOM 2118 O O . LEU A 1 287 ? -25.901 -26.353 10.428 1.00 41.19 287 LEU A O 1
ATOM 2122 N N . GLY A 1 288 ? -24.703 -26.513 12.331 1.00 39.59 288 GLY A N 1
ATOM 2123 C CA . GLY A 1 288 ? -24.230 -27.897 12.214 1.00 39.59 288 GLY A CA 1
ATOM 2124 C C . GLY A 1 288 ? -25.206 -28.953 11.671 1.00 39.59 288 GLY A C 1
ATOM 2125 O O . GLY A 1 288 ? -26.412 -28.939 11.909 1.00 39.59 288 GLY A O 1
ATOM 2126 N N . LYS A 1 289 ? -24.634 -29.936 10.960 1.00 42.44 289 LYS A N 1
ATOM 2127 C CA . LYS A 1 289 ? -25.300 -31.185 10.571 1.00 42.44 289 LYS A CA 1
ATOM 2128 C C . LYS A 1 289 ? -25.363 -32.129 11.772 1.00 42.44 289 LYS A C 1
ATOM 2130 O O . LYS A 1 289 ? -24.423 -32.877 12.017 1.00 42.44 289 LYS A O 1
ATOM 2135 N N . GLY A 1 290 ? -26.486 -32.124 12.474 1.00 34.81 290 GLY A N 1
ATOM 2136 C CA . GLY A 1 290 ? -26.926 -33.245 13.297 1.00 34.81 290 GLY A CA 1
ATOM 2137 C C . GLY A 1 290 ? -28.289 -33.700 12.794 1.00 34.81 290 GLY A C 1
ATOM 2138 O O . GLY A 1 290 ? -29.207 -32.897 12.810 1.00 34.81 290 GLY A O 1
ATOM 2139 N N . GLY A 1 291 ? -28.364 -34.937 12.292 1.00 37.75 291 GLY A N 1
ATOM 2140 C CA . GLY A 1 291 ? -29.574 -35.757 12.121 1.00 37.75 291 GLY A CA 1
ATOM 2141 C C . GLY A 1 291 ? -30.832 -35.108 11.531 1.00 37.75 291 GLY A C 1
ATOM 2142 O O . GLY A 1 291 ? -31.533 -34.391 12.221 1.00 37.75 291 GLY A O 1
ATOM 2143 N N . ALA A 1 292 ? -31.138 -35.465 10.280 1.00 39.88 292 ALA A N 1
ATOM 2144 C CA . ALA A 1 292 ? -32.490 -35.597 9.724 1.00 39.88 292 ALA A CA 1
ATOM 2145 C C . ALA A 1 292 ? -33.609 -34.739 10.362 1.00 39.88 292 ALA A C 1
ATOM 2147 O O . ALA A 1 292 ? -34.414 -35.261 11.117 1.00 39.88 292 ALA A O 1
ATOM 2148 N N . ASP A 1 293 ? -33.704 -33.461 9.981 1.00 35.53 293 ASP A N 1
ATOM 2149 C CA . ASP A 1 293 ? -34.974 -32.726 9.980 1.00 35.53 293 ASP A CA 1
ATOM 2150 C C . ASP A 1 293 ? -34.956 -31.622 8.909 1.00 35.53 293 ASP A C 1
ATOM 2152 O O . ASP A 1 293 ? -34.014 -30.835 8.783 1.00 35.53 293 ASP A O 1
ATOM 2156 N N . HIS A 1 294 ? -35.995 -31.592 8.074 1.00 38.97 294 HIS A N 1
ATOM 2157 C CA . HIS A 1 294 ? -36.133 -30.757 6.872 1.00 38.97 294 HIS A CA 1
ATOM 2158 C C . HIS A 1 294 ? -36.514 -29.287 7.150 1.00 38.97 294 HIS A C 1
ATOM 2160 O O . HIS A 1 294 ? -37.239 -28.667 6.375 1.00 38.97 294 HIS A O 1
ATOM 2166 N N . THR A 1 295 ? -35.985 -28.682 8.215 1.00 42.50 295 THR A N 1
ATOM 2167 C CA . THR A 1 295 ? -36.245 -27.271 8.565 1.00 42.50 295 THR A CA 1
ATOM 2168 C C . THR A 1 295 ? -34.980 -26.524 8.994 1.00 42.50 295 THR A C 1
ATOM 2170 O O . THR A 1 295 ? -35.003 -25.744 9.946 1.00 42.50 295 THR A O 1
ATOM 2173 N N . GLN A 1 296 ? -33.847 -26.732 8.311 1.00 48.47 296 GLN A N 1
ATOM 2174 C CA . GLN A 1 296 ? -32.665 -25.889 8.526 1.00 48.47 296 GLN A CA 1
ATOM 2175 C C . GLN A 1 296 ? -32.946 -24.469 8.015 1.00 48.47 296 GLN A C 1
ATOM 2177 O O . GLN A 1 296 ? -32.793 -24.170 6.830 1.00 48.47 296 GLN A O 1
ATOM 2182 N N . SER A 1 297 ? -33.365 -23.583 8.922 1.00 54.53 297 SER A N 1
ATOM 2183 C CA . SER A 1 297 ? -33.419 -22.148 8.661 1.00 54.53 297 SER A CA 1
ATOM 2184 C C . SER A 1 297 ? -31.996 -21.669 8.379 1.00 54.53 297 SER A C 1
ATOM 2186 O O . SER A 1 297 ? -31.174 -21.588 9.295 1.00 54.53 297 SER A O 1
ATOM 2188 N N . SER A 1 298 ? -31.682 -21.389 7.117 1.00 65.19 298 SER A N 1
ATOM 2189 C CA . SER A 1 298 ? -30.426 -20.737 6.757 1.00 65.19 298 SER A CA 1
ATOM 2190 C C . SER A 1 298 ? -30.351 -19.383 7.465 1.00 65.19 298 SER A C 1
ATOM 2192 O O . SER A 1 298 ? -31.365 -18.730 7.687 1.00 65.19 298 SER A O 1
ATOM 2194 N N . VAL A 1 299 ? -29.162 -18.968 7.892 1.00 74.25 299 VAL A N 1
ATOM 2195 C CA . VAL A 1 299 ? -28.951 -17.677 8.554 1.00 74.25 299 VAL A CA 1
ATOM 2196 C C . VAL A 1 299 ? -27.862 -16.940 7.793 1.00 74.25 299 VAL A C 1
ATOM 2198 O O . VAL A 1 299 ? -26.818 -17.509 7.470 1.00 74.25 299 VAL A O 1
ATOM 2201 N N . VAL A 1 300 ? -28.115 -15.674 7.476 1.00 81.81 300 VAL A N 1
ATOM 2202 C CA . VAL A 1 300 ? -27.176 -14.814 6.755 1.00 81.81 300 VAL A CA 1
ATOM 2203 C C . VAL A 1 300 ? -26.574 -13.818 7.734 1.00 81.81 300 VAL A C 1
ATOM 2205 O O . VAL A 1 300 ? -27.302 -13.022 8.334 1.00 81.81 300 VAL A O 1
ATOM 2208 N N . ALA A 1 301 ? -25.251 -13.850 7.879 1.00 86.19 301 ALA A N 1
ATOM 2209 C CA . ALA A 1 301 ? -24.522 -12.858 8.655 1.00 86.19 301 ALA A CA 1
ATOM 2210 C C . ALA A 1 301 ? -24.357 -11.559 7.859 1.00 86.19 301 ALA A C 1
ATOM 2212 O O . ALA A 1 301 ? -24.099 -11.574 6.651 1.00 86.19 301 ALA A O 1
ATOM 2213 N N . ARG A 1 302 ? -24.483 -10.431 8.551 1.00 89.88 302 ARG A N 1
ATOM 2214 C CA . ARG A 1 302 ? -24.387 -9.080 7.999 1.00 89.88 302 ARG A CA 1
ATOM 2215 C C . ARG A 1 302 ? -23.565 -8.191 8.928 1.00 89.88 302 ARG A C 1
ATOM 2217 O O . ARG A 1 302 ? -23.632 -8.332 10.143 1.00 89.88 302 ARG A O 1
ATOM 2224 N N . LEU A 1 303 ? -22.798 -7.273 8.350 1.00 92.56 303 LEU A N 1
ATOM 2225 C CA . LEU A 1 303 ? -22.045 -6.248 9.079 1.00 92.56 303 LEU A CA 1
ATOM 2226 C C . LEU A 1 303 ? -22.967 -5.111 9.521 1.00 92.56 303 LEU A C 1
ATOM 2228 O O . LEU A 1 303 ? -23.736 -4.614 8.694 1.00 92.56 303 LEU A O 1
ATOM 2232 N N . ALA A 1 304 ? -22.834 -4.665 10.772 1.00 89.69 304 ALA A N 1
ATOM 2233 C CA . ALA A 1 304 ? -23.660 -3.625 11.398 1.00 89.69 304 ALA A CA 1
ATOM 2234 C C . ALA A 1 304 ? -23.687 -2.292 10.624 1.00 89.69 304 ALA A C 1
ATOM 2236 O O . ALA A 1 304 ? -24.716 -1.626 10.581 1.00 89.69 304 ALA A O 1
ATOM 2237 N N . GLY A 1 305 ? -22.595 -1.938 9.937 1.00 84.94 305 GLY A N 1
ATOM 2238 C CA . GLY A 1 305 ? -22.529 -0.743 9.086 1.00 84.94 305 GLY A CA 1
ATOM 2239 C C . GLY A 1 305 ? -23.250 -0.864 7.735 1.00 84.94 305 GLY A C 1
ATOM 2240 O O . GLY A 1 305 ? -23.208 0.071 6.944 1.00 84.94 305 GLY A O 1
ATOM 2241 N N . GLY A 1 306 ? -23.847 -2.020 7.411 1.00 88.06 306 GLY A N 1
ATOM 2242 C CA . GLY A 1 306 ? -24.529 -2.289 6.132 1.00 88.06 306 GLY A CA 1
ATOM 2243 C C . GLY A 1 306 ? -23.606 -2.415 4.909 1.00 88.06 306 GLY A C 1
ATOM 2244 O O . GLY A 1 306 ? -24.043 -2.845 3.839 1.00 88.06 306 GLY A O 1
ATOM 2245 N N . LEU A 1 307 ? -22.325 -2.087 5.079 1.00 91.25 307 LEU A N 1
ATOM 2246 C CA . LEU A 1 307 ? -21.307 -2.009 4.042 1.00 91.25 307 LEU A CA 1
ATOM 2247 C C . LEU A 1 307 ? -20.145 -2.953 4.361 1.00 91.25 307 LEU A C 1
ATOM 2249 O O . LEU A 1 307 ? -19.659 -2.999 5.490 1.00 91.25 307 LEU A O 1
ATOM 2253 N N . GLU A 1 308 ? -19.701 -3.706 3.357 1.00 93.50 308 GLU A N 1
ATOM 2254 C CA . GLU A 1 308 ? -18.542 -4.597 3.445 1.00 93.50 308 GLU A CA 1
ATOM 2255 C C . GLU A 1 308 ? -17.307 -3.902 2.845 1.00 93.50 308 GLU A C 1
ATOM 2257 O O . GLU A 1 308 ? -17.330 -3.557 1.654 1.00 93.50 308 GLU A O 1
ATOM 2262 N N . PRO A 1 309 ? -16.226 -3.686 3.623 1.00 94.62 309 PRO A N 1
ATOM 2263 C CA . PRO A 1 309 ? -14.966 -3.207 3.070 1.00 94.62 309 PRO A CA 1
ATOM 2264 C C . PRO A 1 309 ? -14.372 -4.273 2.143 1.00 94.62 309 PRO A C 1
ATOM 2266 O O . PRO A 1 309 ? -14.152 -5.411 2.551 1.00 94.62 309 PRO A O 1
ATOM 2269 N N . ALA A 1 310 ? -14.109 -3.912 0.886 1.00 93.81 310 ALA A N 1
ATOM 2270 C CA . ALA A 1 310 ? -13.691 -4.862 -0.139 1.00 93.81 310 ALA A CA 1
ATOM 2271 C C . ALA A 1 310 ? -12.540 -4.324 -0.997 1.00 93.81 310 ALA A C 1
ATOM 2273 O O . ALA A 1 310 ? -12.361 -3.120 -1.183 1.00 93.81 310 ALA A O 1
ATOM 2274 N N . VAL A 1 311 ? -11.776 -5.240 -1.590 1.00 95.75 311 VAL A N 1
ATOM 2275 C CA . VAL A 1 311 ? -10.739 -4.913 -2.575 1.00 95.75 311 VAL A CA 1
ATOM 2276 C C . VAL A 1 311 ? -11.117 -5.585 -3.898 1.00 95.75 311 VAL A C 1
ATOM 2278 O O . VAL A 1 311 ? -10.960 -6.795 -4.040 1.00 95.75 311 VAL A O 1
ATOM 2281 N N . PRO A 1 312 ? -11.643 -4.836 -4.882 1.00 93.31 312 PRO A N 1
ATOM 2282 C CA . PRO A 1 312 ? -12.232 -5.400 -6.106 1.00 93.31 312 PRO A CA 1
ATOM 2283 C C . PRO A 1 312 ? -11.200 -6.095 -7.008 1.00 93.31 312 PRO A C 1
ATOM 2285 O O . PRO A 1 312 ? -11.540 -6.976 -7.795 1.00 93.31 312 PRO A O 1
ATOM 2288 N N . PHE A 1 313 ? -9.934 -5.695 -6.898 1.00 95.50 313 PHE A N 1
ATOM 2289 C CA . PHE A 1 313 ? -8.813 -6.253 -7.647 1.00 95.50 313 PHE A CA 1
ATOM 2290 C C . PHE A 1 313 ? -8.008 -7.285 -6.844 1.00 95.50 313 PHE A C 1
ATOM 2292 O O . PHE A 1 313 ? -7.001 -7.772 -7.354 1.00 95.50 313 PHE A O 1
ATOM 2299 N N . ALA A 1 314 ? -8.420 -7.624 -5.614 1.00 96.44 314 ALA A N 1
ATOM 2300 C CA . ALA A 1 314 ? -7.737 -8.643 -4.825 1.00 96.44 314 ALA A CA 1
ATOM 2301 C C . ALA A 1 314 ? -7.862 -10.006 -5.507 1.00 96.44 314 ALA A C 1
ATOM 2303 O O . ALA A 1 314 ? -8.934 -10.403 -5.969 1.00 96.44 314 ALA A O 1
ATOM 2304 N N . VAL A 1 315 ? -6.741 -10.710 -5.585 1.00 96.31 315 VAL A N 1
ATOM 2305 C CA . VAL A 1 315 ? -6.615 -12.002 -6.264 1.00 96.31 315 VAL A CA 1
ATOM 2306 C C . VAL A 1 315 ? -6.613 -13.155 -5.263 1.00 96.31 315 VAL A C 1
ATOM 2308 O O . VAL A 1 315 ? -6.391 -12.960 -4.066 1.00 96.31 315 VAL A O 1
ATOM 2311 N N . GLY A 1 316 ? -6.859 -14.371 -5.747 1.00 94.56 316 GLY A N 1
ATOM 2312 C CA . GLY A 1 316 ? -6.979 -15.548 -4.891 1.00 94.56 316 GLY A CA 1
ATOM 2313 C C . GLY A 1 316 ? -8.227 -15.512 -4.007 1.00 94.56 316 GLY A C 1
ATOM 2314 O O . GLY A 1 316 ? -9.227 -14.871 -4.334 1.00 94.56 316 GLY A O 1
ATOM 2315 N N . TYR A 1 317 ? -8.172 -16.231 -2.887 1.00 94.50 317 TYR A N 1
ATOM 2316 C CA . TYR A 1 317 ? -9.331 -16.471 -2.028 1.00 94.50 317 TYR A CA 1
ATOM 2317 C C . TYR A 1 317 ? -9.139 -15.843 -0.644 1.00 94.50 317 TYR A C 1
ATOM 2319 O O . TYR A 1 317 ? -8.034 -15.935 -0.101 1.00 94.50 317 TYR A O 1
ATOM 2327 N N . PRO A 1 318 ? -10.191 -15.262 -0.040 1.00 94.50 318 PRO A N 1
ATOM 2328 C CA . PRO A 1 318 ? -10.152 -14.820 1.351 1.00 94.50 318 PRO A CA 1
ATOM 2329 C C . PRO A 1 318 ? -9.782 -15.961 2.310 1.00 94.50 318 PRO A C 1
ATOM 2331 O O . PRO A 1 318 ? -10.090 -17.130 2.046 1.00 94.50 318 PRO A O 1
ATOM 2334 N N . LEU A 1 319 ? -9.119 -15.632 3.419 1.00 92.75 319 LEU A N 1
ATOM 2335 C CA . LEU A 1 319 ? -8.701 -16.607 4.425 1.00 92.75 319 LEU A CA 1
ATOM 2336 C C . LEU A 1 319 ? -9.922 -17.117 5.221 1.00 92.75 319 LEU A C 1
ATOM 2338 O O . LEU A 1 319 ? -10.592 -16.316 5.875 1.00 92.75 319 LEU A O 1
ATOM 2342 N N . PRO A 1 320 ? -10.230 -18.428 5.206 1.00 90.38 320 PRO A N 1
ATOM 2343 C CA . PRO A 1 320 ? -11.262 -18.981 6.073 1.00 90.38 320 PRO A CA 1
ATOM 2344 C C . PRO A 1 320 ? -10.736 -19.070 7.511 1.00 90.38 320 PRO A C 1
ATOM 2346 O O . PRO A 1 320 ? -9.725 -19.724 7.762 1.00 90.38 320 PRO A O 1
ATOM 2349 N N . VAL A 1 321 ? -11.438 -18.447 8.455 1.00 88.56 321 VAL A N 1
ATOM 2350 C CA . VAL A 1 321 ? -11.120 -18.523 9.888 1.00 88.56 321 VAL A CA 1
ATOM 2351 C C . VAL A 1 321 ? -12.103 -19.476 10.555 1.00 88.56 321 VAL A C 1
ATOM 2353 O O . VAL A 1 321 ? -13.312 -19.370 10.351 1.00 88.56 321 VAL A O 1
ATOM 2356 N N . ARG A 1 322 ? -11.590 -20.436 11.325 1.00 85.75 322 ARG A N 1
ATOM 2357 C CA . ARG A 1 322 ? -12.420 -21.372 12.092 1.00 85.75 322 ARG A CA 1
ATOM 2358 C C . ARG A 1 322 ? -12.815 -20.733 13.414 1.00 85.75 322 ARG A C 1
ATOM 2360 O O . ARG A 1 322 ? -11.983 -20.096 14.060 1.00 85.75 322 ARG A O 1
ATOM 2367 N N . ARG A 1 323 ? -14.068 -20.916 13.825 1.00 75.94 323 ARG A N 1
ATOM 2368 C CA . ARG A 1 323 ? -14.517 -20.487 15.148 1.00 75.94 323 ARG A CA 1
ATOM 2369 C C . ARG A 1 323 ? -13.840 -21.366 16.201 1.00 75.94 323 ARG A C 1
ATOM 2371 O O . ARG A 1 323 ? -13.983 -22.585 16.159 1.00 75.94 323 ARG A O 1
ATOM 2378 N N . SER A 1 324 ? -13.085 -20.761 17.115 1.00 65.69 324 SER A N 1
ATOM 2379 C CA . SER A 1 324 ? -12.534 -21.501 18.252 1.00 65.69 324 SER A CA 1
ATOM 2380 C C . SER A 1 324 ? -13.689 -21.919 19.165 1.00 65.69 324 SER A C 1
ATOM 2382 O O . SER A 1 324 ? -14.524 -21.080 19.517 1.00 65.69 324 SER A O 1
ATOM 2384 N N . ALA A 1 325 ? -13.777 -23.206 19.509 1.00 48.91 325 ALA A N 1
ATOM 2385 C CA . ALA A 1 325 ? -14.689 -23.660 20.550 1.00 48.91 325 ALA A CA 1
ATOM 2386 C C . ALA A 1 325 ? -14.231 -23.004 21.856 1.00 48.91 325 ALA A C 1
ATOM 2388 O O . ALA A 1 325 ? -13.075 -23.158 22.244 1.00 48.91 325 ALA A O 1
ATOM 2389 N N . ALA A 1 326 ? -15.098 -22.213 22.490 1.00 41.28 326 ALA A N 1
ATOM 2390 C CA . ALA A 1 326 ? -14.787 -21.607 23.777 1.00 41.28 326 ALA A CA 1
ATOM 2391 C C . ALA A 1 326 ? -14.283 -22.701 24.737 1.00 41.28 326 ALA A C 1
ATOM 2393 O O . ALA A 1 326 ? -14.931 -23.739 24.873 1.00 41.28 326 ALA A O 1
ATOM 2394 N N . CYS A 1 327 ? -13.109 -22.492 25.342 1.00 31.69 327 CYS A N 1
ATOM 2395 C CA . CYS A 1 327 ? -12.535 -23.392 26.339 1.00 31.69 327 CYS A CA 1
ATOM 2396 C C . CYS A 1 327 ? -13.591 -23.725 27.401 1.00 31.69 327 CYS A C 1
ATOM 2398 O O . CYS A 1 327 ? -14.027 -22.830 28.121 1.00 31.69 327 CYS A O 1
ATOM 2400 N N . GLY A 1 328 ? -14.006 -24.994 27.489 1.00 33.88 328 GLY A N 1
ATOM 2401 C CA . GLY A 1 328 ? -14.952 -25.421 28.523 1.00 33.88 328 GLY A CA 1
ATOM 2402 C C . GLY A 1 328 ? -15.762 -26.699 28.296 1.00 33.88 328 GLY A C 1
ATOM 2403 O O . GLY A 1 328 ? -16.626 -26.973 29.119 1.00 33.88 328 GLY A O 1
ATOM 2404 N N . ALA A 1 329 ? -15.525 -27.497 27.249 1.00 26.03 329 ALA A N 1
ATOM 2405 C CA . ALA A 1 329 ? -16.166 -28.811 27.122 1.00 26.03 329 ALA A CA 1
ATOM 2406 C C . ALA A 1 329 ? -15.106 -29.927 27.117 1.00 26.03 329 ALA A C 1
ATOM 2408 O O . ALA A 1 329 ? -14.445 -30.124 26.093 1.00 26.03 329 ALA A O 1
ATOM 2409 N N . PRO A 1 330 ? -14.907 -30.649 28.234 1.00 38.72 330 PRO A N 1
ATOM 2410 C CA . PRO A 1 330 ? -14.239 -31.935 28.185 1.00 38.72 330 PRO A CA 1
ATOM 2411 C C . PRO A 1 330 ? -15.237 -32.933 27.591 1.00 38.72 330 PRO A C 1
ATOM 2413 O O . PRO A 1 330 ? -16.328 -33.101 28.123 1.00 38.72 330 PRO A O 1
ATOM 2416 N N . ASP A 1 331 ? -14.914 -33.478 26.419 1.00 38.59 331 ASP A N 1
ATOM 2417 C CA . ASP A 1 331 ? -15.074 -34.900 26.076 1.00 38.59 331 ASP A CA 1
ATOM 2418 C C . ASP A 1 331 ? -15.084 -35.103 24.554 1.00 38.59 331 ASP A C 1
ATOM 2420 O O . ASP A 1 331 ? -16.082 -34.957 23.852 1.00 38.59 331 ASP A O 1
ATOM 2424 N N . GLY A 1 332 ? -13.918 -35.484 24.031 1.00 43.09 332 GLY A N 1
ATOM 2425 C CA . GLY A 1 332 ? -13.758 -36.829 23.482 1.00 43.09 332 GLY A CA 1
ATOM 2426 C C . GLY A 1 332 ? -14.721 -37.327 22.402 1.00 43.09 332 GLY A C 1
ATOM 2427 O O . GLY A 1 332 ? -14.949 -38.530 22.359 1.00 43.09 332 GLY A O 1
ATOM 2428 N N . LYS A 1 333 ? -15.244 -36.486 21.503 1.00 35.25 333 LYS A N 1
ATOM 2429 C CA . LYS A 1 333 ? -15.694 -36.924 20.165 1.00 35.25 333 LYS A CA 1
ATOM 2430 C C . LYS A 1 333 ? -15.313 -35.893 19.105 1.00 35.25 333 LYS A C 1
ATOM 2432 O O . LYS A 1 333 ? -16.058 -34.969 18.795 1.00 35.25 333 LYS A O 1
ATOM 2437 N N . ALA A 1 334 ? -14.116 -36.077 18.553 1.00 44.06 334 ALA A N 1
ATOM 2438 C CA . ALA A 1 334 ? -13.704 -35.465 17.302 1.00 44.06 334 ALA A CA 1
ATOM 2439 C C . ALA A 1 334 ? -14.585 -36.022 16.175 1.00 44.06 334 ALA A C 1
ATOM 2441 O O . ALA A 1 334 ? -14.467 -37.195 15.847 1.00 44.06 334 ALA A O 1
ATOM 2442 N N . ASP A 1 335 ? -15.532 -35.211 15.701 1.00 43.53 335 ASP A N 1
ATOM 2443 C CA . ASP A 1 335 ? -16.005 -35.117 14.309 1.00 43.53 335 ASP A CA 1
ATOM 2444 C C . ASP A 1 335 ? -17.378 -34.428 14.273 1.00 43.53 335 ASP A C 1
ATOM 2446 O O . ASP A 1 335 ? -18.431 -35.060 14.219 1.00 43.53 335 ASP A O 1
ATOM 2450 N N . ALA A 1 336 ? -17.377 -33.092 14.288 1.00 37.72 336 ALA A N 1
ATOM 2451 C CA . ALA A 1 336 ? -18.539 -32.292 13.907 1.00 37.72 336 ALA A CA 1
ATOM 2452 C C . ALA A 1 336 ? -18.069 -30.940 13.344 1.00 37.72 336 ALA A C 1
ATOM 2454 O O . ALA A 1 336 ? -17.612 -30.076 14.083 1.00 37.72 336 ALA A O 1
ATOM 2455 N N . ALA A 1 337 ? -18.122 -30.821 12.012 1.00 43.69 337 ALA A N 1
ATOM 2456 C CA . ALA A 1 337 ? -17.973 -29.624 11.175 1.00 43.69 337 ALA A CA 1
ATOM 2457 C C . ALA A 1 337 ? -17.500 -28.336 11.889 1.00 43.69 337 ALA A C 1
ATOM 2459 O O . ALA A 1 337 ? -18.309 -27.600 12.446 1.00 43.69 337 ALA A O 1
ATOM 2460 N N . ALA A 1 338 ? -16.199 -28.031 11.812 1.00 50.19 338 ALA A N 1
ATOM 2461 C CA . ALA A 1 338 ? -15.663 -26.753 12.277 1.00 50.19 338 ALA A CA 1
ATOM 2462 C C . ALA A 1 338 ? -16.368 -25.590 11.553 1.00 50.19 338 ALA A C 1
ATOM 2464 O O . ALA A 1 338 ? -16.170 -25.389 10.352 1.00 50.19 338 ALA A O 1
ATOM 2465 N N . ASP A 1 339 ? -17.199 -24.855 12.290 1.00 77.81 339 ASP A N 1
ATOM 2466 C CA . ASP A 1 339 ? -17.990 -23.744 11.769 1.00 77.81 339 ASP A CA 1
ATOM 2467 C C . ASP A 1 339 ? -17.056 -22.605 11.319 1.00 77.81 339 ASP A C 1
ATOM 2469 O O . ASP A 1 339 ? -16.156 -22.169 12.053 1.00 77.81 339 ASP A O 1
ATOM 2473 N N . ILE A 1 340 ? -17.212 -22.167 10.068 1.00 83.31 340 ILE A N 1
ATOM 2474 C CA . ILE A 1 340 ? -16.386 -21.112 9.471 1.00 83.31 340 ILE A CA 1
ATOM 2475 C C . ILE A 1 340 ? -16.956 -19.774 9.927 1.00 83.31 340 ILE A C 1
ATOM 2477 O O . ILE A 1 340 ? -18.127 -19.476 9.697 1.00 83.31 340 ILE A O 1
ATOM 2481 N N . MET A 1 341 ? -16.117 -18.938 10.533 1.00 85.81 341 MET A N 1
ATOM 2482 C CA . MET A 1 341 ? -16.531 -17.625 11.005 1.00 85.81 341 MET A CA 1
ATOM 2483 C C . MET A 1 341 ? -16.964 -16.738 9.821 1.00 85.81 341 MET A C 1
ATOM 2485 O O . MET A 1 341 ? -16.162 -16.500 8.905 1.00 85.81 341 MET A O 1
ATOM 2489 N N . PRO A 1 342 ? -18.200 -16.197 9.826 1.00 87.81 342 PRO A N 1
ATOM 2490 C CA . PRO A 1 342 ? -18.616 -15.241 8.811 1.00 87.81 342 PRO A CA 1
ATOM 2491 C C . PRO A 1 342 ? -17.740 -13.991 8.905 1.00 87.81 342 PRO A C 1
ATOM 2493 O O . PRO A 1 342 ? -17.454 -13.504 9.994 1.00 87.81 342 PRO A O 1
ATOM 2496 N N . PHE A 1 343 ? -17.290 -13.486 7.756 1.00 91.88 343 PHE A N 1
ATOM 2497 C CA . PHE A 1 343 ? -16.370 -12.345 7.668 1.00 91.88 343 PHE A CA 1
ATOM 2498 C C . PHE A 1 343 ? -15.043 -12.498 8.439 1.00 91.88 343 PHE A C 1
ATOM 2500 O O . PHE A 1 343 ? -14.372 -11.499 8.642 1.00 91.88 343 PHE A O 1
ATOM 2507 N N . GLY A 1 344 ? -14.584 -13.711 8.787 1.00 91.38 344 GLY A N 1
ATOM 2508 C CA . GLY A 1 344 ? -13.287 -13.893 9.475 1.00 91.38 344 GLY A CA 1
ATOM 2509 C C . GLY A 1 344 ? -12.050 -13.433 8.679 1.00 91.38 344 GLY A C 1
ATOM 2510 O O . GLY A 1 344 ? -10.972 -13.206 9.227 1.00 91.38 344 GLY A O 1
ATOM 2511 N N . HIS A 1 345 ? -12.204 -13.252 7.365 1.00 94.56 345 HIS A N 1
ATOM 2512 C CA . HIS A 1 345 ? -11.188 -12.636 6.512 1.00 94.56 345 HIS A CA 1
ATOM 2513 C C . HIS A 1 345 ? -11.106 -11.109 6.678 1.00 94.56 345 HIS A C 1
ATOM 2515 O O . HIS A 1 345 ? -10.139 -10.518 6.212 1.00 94.56 345 HIS A O 1
ATOM 2521 N N . ILE A 1 346 ? -12.103 -10.473 7.299 1.00 96.88 346 ILE A N 1
ATOM 2522 C CA . ILE A 1 346 ? -12.130 -9.045 7.619 1.00 96.88 346 ILE A CA 1
ATOM 2523 C C . ILE A 1 346 ? -11.731 -8.897 9.084 1.00 96.88 346 ILE A C 1
ATOM 2525 O O . ILE A 1 346 ? -12.408 -9.388 9.981 1.00 96.88 346 ILE A O 1
ATOM 2529 N N . GLN A 1 347 ? -10.623 -8.213 9.316 1.00 97.31 347 GLN A N 1
ATOM 2530 C CA . GLN A 1 347 ? -10.070 -7.926 10.634 1.00 97.31 347 GLN A CA 1
ATOM 2531 C C . GLN A 1 347 ? -9.872 -6.418 10.792 1.00 97.31 347 GLN A C 1
ATOM 2533 O O . GLN A 1 347 ? -10.035 -5.640 9.846 1.00 97.31 347 GLN A O 1
ATOM 2538 N N . CYS A 1 348 ? -9.492 -6.005 11.993 1.00 97.88 348 CYS A N 1
ATOM 2539 C CA . CYS A 1 348 ? -9.228 -4.618 12.340 1.00 97.88 348 CYS A CA 1
ATOM 2540 C C . CYS A 1 348 ? -7.799 -4.465 12.844 1.00 97.88 348 CYS A C 1
ATOM 2542 O O . CYS A 1 348 ? -7.323 -5.270 13.643 1.00 97.88 348 CYS A O 1
ATOM 2544 N N . LEU A 1 349 ? -7.137 -3.400 12.407 1.00 98.31 349 LEU A N 1
ATOM 2545 C CA . LEU A 1 349 ? -5.943 -2.876 13.044 1.00 98.31 349 LEU A CA 1
ATOM 2546 C C . LEU A 1 349 ? -6.407 -1.914 14.136 1.00 98.31 349 LEU A C 1
ATOM 2548 O O . LEU A 1 349 ? -6.849 -0.801 13.842 1.00 98.31 349 LEU A O 1
ATOM 2552 N N . LEU A 1 350 ? -6.347 -2.378 15.379 1.00 97.62 350 LEU A N 1
ATOM 2553 C CA . LEU A 1 350 ? -6.747 -1.605 16.544 1.00 97.62 350 LEU A CA 1
ATOM 2554 C C . LEU A 1 350 ? -5.548 -0.858 17.106 1.00 97.62 350 LEU A C 1
ATOM 2556 O O . LEU A 1 350 ? -4.469 -1.434 17.256 1.00 97.62 350 LEU A O 1
ATOM 2560 N N . ARG A 1 351 ? -5.768 0.400 17.470 1.00 95.81 351 ARG A N 1
ATOM 2561 C CA . ARG A 1 351 ? -4.895 1.168 18.349 1.00 95.81 351 ARG A CA 1
ATOM 2562 C C . ARG A 1 351 ? -5.493 1.144 19.748 1.00 95.81 351 ARG A C 1
ATOM 2564 O O . ARG A 1 351 ? -6.604 1.628 19.952 1.00 95.81 351 ARG A O 1
ATOM 2571 N N . VAL A 1 352 ? -4.763 0.576 20.699 1.00 94.81 352 VAL A N 1
ATOM 2572 C CA . VAL A 1 352 ? -5.189 0.468 22.098 1.00 94.81 352 VAL A CA 1
ATOM 2573 C C . VAL A 1 352 ? -4.435 1.509 22.906 1.00 94.81 352 VAL A C 1
ATOM 2575 O O . VAL A 1 352 ? -3.208 1.474 22.968 1.00 94.81 352 VAL A O 1
ATOM 2578 N N . CYS A 1 353 ? -5.167 2.444 23.503 1.00 92.94 353 CYS A N 1
ATOM 2579 C CA . CYS A 1 353 ? -4.617 3.501 24.343 1.00 92.94 353 CYS A CA 1
ATOM 2580 C C . CYS A 1 353 ? -4.481 3.005 25.783 1.00 92.94 353 CYS A C 1
ATOM 2582 O O . CYS A 1 353 ? -5.417 2.425 26.338 1.00 92.94 353 CYS A O 1
ATOM 2584 N N . THR A 1 354 ? -3.343 3.285 26.405 1.00 91.69 354 THR A N 1
ATOM 2585 C CA . THR A 1 354 ? -2.988 2.819 27.747 1.00 91.69 354 THR A CA 1
ATOM 2586 C C . THR A 1 354 ? -2.591 3.975 28.654 1.00 91.69 354 THR A C 1
ATOM 2588 O O . THR A 1 354 ? -2.080 4.997 28.191 1.00 91.69 354 THR A O 1
ATOM 2591 N N . SER A 1 355 ? -2.802 3.809 29.959 1.00 89.69 355 SER A N 1
ATOM 2592 C CA . SER A 1 355 ? -2.232 4.678 30.993 1.00 89.69 355 SER A CA 1
ATOM 2593 C C . SER A 1 355 ? -1.491 3.844 32.029 1.00 89.69 355 SER A C 1
ATOM 2595 O O . SER A 1 355 ? -2.090 2.946 32.626 1.00 89.69 355 SER A O 1
ATOM 2597 N N . GLY A 1 356 ? -0.221 4.155 32.244 1.00 82.06 356 GLY A N 1
ATOM 2598 C CA . GLY A 1 356 ? 0.591 3.638 33.339 1.00 82.06 356 GLY A CA 1
ATOM 2599 C C . GLY A 1 356 ? 0.925 4.723 34.367 1.00 82.06 356 GLY A C 1
ATOM 2600 O O . GLY A 1 356 ? 0.560 5.886 34.199 1.00 82.06 356 GLY A O 1
ATOM 2601 N N . GLY A 1 357 ? 1.639 4.343 35.425 1.00 74.00 357 GLY A N 1
ATOM 2602 C CA . GLY A 1 357 ? 2.006 5.216 36.545 1.00 74.00 357 GLY A CA 1
ATOM 2603 C C . GLY A 1 357 ? 1.414 4.726 37.865 1.00 74.00 357 GLY A C 1
ATOM 2604 O O . GLY A 1 357 ? 0.252 4.343 37.912 1.00 74.00 357 GLY A O 1
ATOM 2605 N N . ALA A 1 358 ? 2.235 4.720 38.920 1.00 53.50 358 ALA A N 1
ATOM 2606 C CA . ALA A 1 358 ? 1.871 4.187 40.229 1.00 53.50 358 ALA A CA 1
ATOM 2607 C C . ALA A 1 358 ? 0.620 4.889 40.775 1.00 53.50 358 ALA A C 1
ATOM 2609 O O . ALA A 1 358 ? 0.637 6.103 41.005 1.00 53.50 358 ALA A O 1
ATOM 2610 N N . ALA A 1 359 ? -0.445 4.116 40.987 1.00 44.97 359 ALA A N 1
ATOM 2611 C CA . ALA A 1 359 ? -1.651 4.547 41.676 1.00 44.97 359 ALA A CA 1
ATOM 2612 C C . ALA A 1 359 ? -1.309 4.870 43.141 1.00 44.97 359 ALA A C 1
ATOM 2614 O O . ALA A 1 359 ? -1.375 4.031 44.035 1.00 44.97 359 ALA A O 1
ATOM 2615 N N . GLY A 1 360 ? -0.866 6.101 43.375 1.00 42.06 360 GLY A N 1
ATOM 2616 C CA . GLY A 1 360 ? -0.367 6.558 44.661 1.00 42.06 360 GLY A CA 1
ATOM 2617 C C . GLY A 1 360 ? -0.878 7.938 45.025 1.00 42.06 360 GLY A C 1
ATOM 2618 O O . GLY A 1 360 ? -0.077 8.744 45.466 1.00 42.06 360 GLY A O 1
ATOM 2619 N N . GLU A 1 361 ? -2.171 8.226 44.850 1.00 36.94 361 GLU A N 1
ATOM 2620 C CA . GLU A 1 361 ? -2.822 9.329 45.570 1.00 36.94 361 GLU A CA 1
ATOM 2621 C C . GLU A 1 361 ? -4.350 9.156 45.616 1.00 36.94 361 GLU A C 1
ATOM 2623 O O . GLU A 1 361 ? -5.029 9.031 44.597 1.00 36.94 361 GLU A O 1
ATOM 2628 N N . LYS A 1 362 ? -4.884 9.100 46.842 1.00 41.69 362 LYS A N 1
ATOM 2629 C CA . LYS A 1 362 ? -6.316 9.030 47.147 1.00 41.69 362 LYS A CA 1
ATOM 2630 C C . LYS A 1 362 ? -6.998 10.353 46.779 1.00 41.69 362 LYS A C 1
ATOM 2632 O O . LYS A 1 362 ? -6.639 11.394 47.312 1.00 41.69 362 LYS A O 1
ATOM 2637 N N . SER A 1 363 ? -7.992 10.247 45.900 1.00 37.41 363 SER A N 1
ATOM 2638 C CA . SER A 1 363 ? -9.242 11.020 45.795 1.00 37.41 363 SER A CA 1
ATOM 2639 C C . SER A 1 363 ? -9.391 12.338 46.579 1.00 37.41 363 SER A C 1
ATOM 2641 O O . SER A 1 363 ? -9.393 12.342 47.811 1.00 37.41 363 SER A O 1
ATOM 2643 N N . ALA A 1 364 ? -9.794 13.388 45.862 1.00 32.75 364 ALA A N 1
ATOM 2644 C CA . ALA A 1 364 ? -10.858 14.279 46.321 1.00 32.75 364 ALA A CA 1
ATOM 2645 C C . ALA A 1 364 ? -11.949 14.315 45.237 1.00 32.75 364 ALA A C 1
ATOM 2647 O O . ALA A 1 364 ? -11.671 14.648 44.085 1.00 32.75 364 ALA A O 1
ATOM 2648 N N . GLU A 1 365 ? -13.158 13.888 45.607 1.00 38.06 365 GLU A N 1
ATOM 2649 C CA . GLU A 1 365 ? -14.380 14.004 44.811 1.00 38.06 365 GLU A CA 1
ATOM 2650 C C . GLU A 1 365 ? -14.687 15.477 44.521 1.00 38.06 365 GLU A C 1
ATOM 2652 O O . GLU A 1 365 ? -14.789 16.283 45.443 1.00 38.06 365 GLU A O 1
ATOM 2657 N N . GLU A 1 366 ? -14.917 15.817 43.254 1.00 28.58 366 GLU A N 1
ATOM 2658 C CA . GLU A 1 366 ? -15.685 17.006 42.896 1.00 28.58 366 GLU A CA 1
ATOM 2659 C C . GLU A 1 366 ? -16.641 16.646 41.753 1.00 28.58 366 GLU A C 1
ATOM 2661 O O . GLU A 1 366 ? -16.246 16.155 40.694 1.00 28.58 366 GLU A O 1
ATOM 2666 N N . ILE A 1 367 ? -17.927 16.818 42.042 1.00 39.59 367 ILE A N 1
ATOM 2667 C CA . ILE A 1 367 ? -19.080 16.479 41.211 1.00 39.59 367 ILE A CA 1
ATOM 2668 C C . ILE A 1 367 ? -19.027 17.316 39.927 1.00 39.59 367 ILE A C 1
ATOM 2670 O O . ILE A 1 367 ? -19.132 18.538 39.985 1.00 39.59 367 ILE A O 1
ATOM 2674 N N . ALA A 1 368 ? -18.901 16.668 38.765 1.00 31.09 368 ALA A N 1
ATOM 2675 C CA . ALA A 1 368 ? -18.989 17.330 37.466 1.00 31.09 368 ALA A CA 1
ATOM 2676 C C . ALA A 1 368 ? -20.139 16.747 36.635 1.00 31.09 368 ALA A C 1
ATOM 2678 O O . ALA A 1 368 ? -20.187 15.555 36.330 1.00 31.09 368 ALA A O 1
ATOM 2679 N N . GLU A 1 369 ? -21.072 17.633 36.296 1.00 26.38 369 GLU A N 1
ATOM 2680 C CA . GLU A 1 369 ? -22.280 17.394 35.517 1.00 26.38 369 GLU A CA 1
ATOM 2681 C C . GLU A 1 369 ? -22.003 16.797 34.127 1.00 26.38 369 GLU A C 1
ATOM 2683 O O . GLU A 1 369 ? -21.020 17.105 33.450 1.00 26.38 369 GLU A O 1
ATOM 2688 N N . SER A 1 370 ? -22.939 15.962 33.677 1.00 27.47 370 SER A N 1
ATOM 2689 C CA . SER A 1 370 ? -22.959 15.339 32.355 1.00 27.47 370 SER A CA 1
ATOM 2690 C C . SER A 1 370 ? -22.953 16.376 31.219 1.00 27.47 370 SER A C 1
ATOM 2692 O O . SER A 1 370 ? -23.875 17.200 31.159 1.00 27.47 370 SER A O 1
ATOM 2694 N N . PRO A 1 371 ? -22.027 16.313 30.242 1.00 29.78 371 PRO A N 1
ATOM 2695 C CA . PRO A 1 371 ? -22.144 17.129 29.049 1.00 29.78 371 PRO A CA 1
ATOM 2696 C C . PRO A 1 371 ? -23.192 16.527 28.103 1.00 29.78 371 PRO A C 1
ATOM 2698 O O . PRO A 1 371 ? -23.110 15.376 27.670 1.00 29.78 371 PRO A O 1
ATOM 2701 N N . LYS A 1 372 ? -24.192 17.354 27.790 1.00 26.62 372 LYS A N 1
ATOM 2702 C CA . LYS A 1 372 ? -25.196 17.154 26.739 1.00 26.62 372 LYS A CA 1
ATOM 2703 C C . LYS A 1 372 ? -24.528 16.826 25.399 1.00 26.62 372 LYS A C 1
ATOM 2705 O O . LYS A 1 372 ? -23.546 17.456 25.017 1.00 26.62 372 LYS A O 1
ATOM 2710 N N . ALA A 1 373 ? -25.131 15.888 24.670 1.00 30.55 373 ALA A N 1
ATOM 2711 C CA . ALA A 1 373 ? -24.780 15.529 23.303 1.00 30.55 373 ALA A CA 1
ATOM 2712 C C . ALA A 1 373 ? -24.731 16.770 22.389 1.00 30.55 373 ALA A C 1
ATOM 2714 O O . ALA A 1 373 ? -25.762 17.383 22.107 1.00 30.55 373 ALA A O 1
ATOM 2715 N N . CYS A 1 374 ? -23.534 17.116 21.914 1.00 24.91 374 CYS A N 1
ATOM 2716 C CA . CYS A 1 374 ? -23.327 18.022 20.788 1.00 24.91 374 CYS A CA 1
ATOM 2717 C C . CYS A 1 374 ? -22.987 17.178 19.557 1.00 24.91 374 CYS A C 1
ATOM 2719 O O . CYS A 1 374 ? -22.116 16.313 19.620 1.00 24.91 374 CYS A O 1
ATOM 2721 N N . GLY A 1 375 ? -23.722 17.409 18.467 1.00 26.58 375 GLY A N 1
ATOM 2722 C CA . GLY A 1 375 ? -23.611 16.659 17.220 1.00 26.58 375 GLY A CA 1
ATOM 2723 C C . GLY A 1 375 ? -22.215 16.700 16.599 1.00 26.58 375 GLY A C 1
ATOM 2724 O O . GLY A 1 375 ? -21.456 17.646 16.801 1.00 26.58 375 GLY A O 1
ATOM 2725 N N . GLU A 1 376 ? -21.910 15.656 15.827 1.00 28.89 376 GLU A N 1
ATOM 2726 C CA . GLU A 1 376 ? -20.701 15.502 15.018 1.00 28.89 376 GLU A CA 1
ATOM 2727 C C . GLU A 1 376 ? -20.455 16.735 14.135 1.00 28.89 376 GLU A C 1
ATOM 2729 O O . GLU A 1 376 ? -20.987 16.873 13.033 1.00 28.89 376 GLU A O 1
ATOM 2734 N N . THR A 1 377 ? -19.611 17.648 14.607 1.00 31.75 377 THR A N 1
ATOM 2735 C CA . THR A 1 377 ? -18.973 18.661 13.768 1.00 31.75 377 THR A CA 1
ATOM 2736 C C . THR A 1 377 ? -17.573 18.187 13.408 1.00 31.75 377 THR A C 1
ATOM 2738 O O . THR A 1 377 ? -16.800 17.812 14.286 1.00 31.75 377 THR A O 1
ATOM 2741 N N . ALA A 1 378 ? -17.268 18.209 12.107 1.00 37.25 378 ALA A N 1
ATOM 2742 C CA . ALA A 1 378 ? -15.983 17.841 11.519 1.00 37.25 378 ALA A CA 1
ATOM 2743 C C . ALA A 1 378 ? -14.782 18.328 12.349 1.00 37.25 378 ALA A C 1
ATOM 2745 O O . ALA A 1 378 ? -14.754 19.481 12.783 1.00 37.25 378 ALA A O 1
ATOM 2746 N N . SER A 1 379 ? -13.782 17.459 12.527 1.00 38.69 379 SER A N 1
ATOM 2747 C CA . SER A 1 379 ? -12.579 17.757 13.304 1.00 38.69 379 SER A CA 1
ATOM 2748 C C . SER A 1 379 ? -11.911 19.053 12.813 1.00 38.69 379 SER A C 1
ATOM 2750 O O . SER A 1 379 ? -11.557 19.152 11.631 1.00 38.69 379 SER A O 1
ATOM 2752 N N . PRO A 1 380 ? -11.746 20.061 13.688 1.00 41.50 380 PRO A N 1
ATOM 2753 C CA . PRO A 1 380 ? -11.121 21.320 13.322 1.00 41.50 380 PRO A CA 1
ATOM 2754 C C . PRO A 1 380 ? -9.613 21.117 13.138 1.00 41.50 380 PRO A C 1
ATOM 2756 O O . PRO A 1 380 ? -8.905 20.721 14.060 1.00 41.50 380 PRO A O 1
ATOM 2759 N N . MET A 1 381 ? -9.098 21.401 11.943 1.00 43.28 381 MET A N 1
ATOM 2760 C CA . MET A 1 381 ? -7.658 21.531 11.724 1.00 43.28 381 MET A CA 1
ATOM 2761 C C . MET A 1 381 ? -7.191 22.840 12.356 1.00 43.28 381 MET A C 1
ATOM 2763 O O . MET A 1 381 ? -7.709 23.897 11.998 1.00 43.28 381 MET A O 1
ATOM 2767 N N . HIS A 1 382 ? -6.197 22.779 13.238 1.00 51.47 382 HIS A N 1
ATOM 2768 C CA . HIS A 1 382 ? -5.573 23.967 13.809 1.00 51.47 382 HIS A CA 1
ATOM 2769 C C . HIS A 1 382 ? -4.355 24.349 12.967 1.00 51.47 382 HIS A C 1
ATOM 2771 O O . HIS A 1 382 ? -3.366 23.613 12.903 1.00 51.47 382 HIS A O 1
ATOM 2777 N N . ALA A 1 383 ? -4.439 25.497 12.297 1.00 42.62 383 ALA A N 1
ATOM 2778 C CA . ALA A 1 383 ? -3.258 26.183 11.800 1.00 42.62 383 ALA A CA 1
ATOM 2779 C C . ALA A 1 383 ? -2.696 27.025 12.947 1.00 42.62 383 ALA A C 1
ATOM 2781 O O . ALA A 1 383 ? -3.291 28.032 13.337 1.00 42.62 383 ALA A O 1
ATOM 2782 N N . SER A 1 384 ? -1.574 26.586 13.508 1.00 45.81 384 SER A N 1
ATOM 2783 C CA . SER A 1 384 ? -0.728 27.477 14.288 1.00 45.81 384 SER A CA 1
ATOM 2784 C C . SER A 1 384 ? 0.259 28.081 13.308 1.00 45.81 384 SER A C 1
ATOM 2786 O O . SER A 1 384 ? 1.146 27.384 12.801 1.00 45.81 384 SER A O 1
ATOM 2788 N N . ASP A 1 385 ? 0.105 29.374 13.042 1.00 39.41 385 ASP A N 1
ATOM 2789 C CA . ASP A 1 385 ? 1.253 30.158 12.624 1.00 39.41 385 ASP A CA 1
ATOM 2790 C C . ASP A 1 385 ? 2.228 30.042 13.795 1.00 39.41 385 ASP A C 1
ATOM 2792 O O . ASP A 1 385 ? 1.992 30.576 14.877 1.00 39.41 385 ASP A O 1
ATOM 2796 N N . ALA A 1 386 ? 3.269 29.220 13.641 1.00 35.97 386 ALA A N 1
ATOM 2797 C CA . ALA A 1 386 ? 4.395 29.298 14.549 1.00 35.97 386 ALA A CA 1
ATOM 2798 C C . ALA A 1 386 ? 4.904 30.712 14.331 1.00 35.97 386 ALA A C 1
ATOM 2800 O O . ALA A 1 386 ? 5.391 30.981 13.233 1.00 35.97 386 ALA A O 1
ATOM 2801 N N . ALA A 1 387 ? 4.622 31.599 15.297 1.00 33.34 387 ALA A N 1
ATOM 2802 C CA . ALA A 1 387 ? 4.827 33.035 15.210 1.00 33.34 387 ALA A CA 1
ATOM 2803 C C . ALA A 1 387 ? 5.971 33.322 14.246 1.00 33.34 387 ALA A C 1
ATOM 2805 O O . ALA A 1 387 ? 7.092 32.863 14.498 1.00 33.34 387 ALA A O 1
ATOM 2806 N N . ALA A 1 388 ? 5.680 34.012 13.130 1.00 32.03 388 ALA A N 1
ATOM 2807 C CA . ALA A 1 388 ? 6.721 34.661 12.349 1.00 32.03 388 ALA A CA 1
ATOM 2808 C C . ALA A 1 388 ? 7.573 35.342 13.398 1.00 32.03 388 ALA A C 1
ATOM 2810 O O . ALA A 1 388 ? 7.041 36.205 14.097 1.00 32.03 388 ALA A O 1
ATOM 2811 N N . SER A 1 389 ? 8.775 34.800 13.622 1.00 32.47 389 SER A N 1
ATOM 2812 C CA . SER A 1 389 ? 9.556 35.061 14.822 1.00 32.47 389 SER A CA 1
ATOM 2813 C C . SER A 1 389 ? 9.387 36.527 15.148 1.00 32.47 389 SER A C 1
ATOM 2815 O O . SER A 1 389 ? 9.743 37.346 14.292 1.00 32.47 389 SER A O 1
ATOM 2817 N N . ALA A 1 390 ? 8.772 36.842 16.297 1.00 28.56 390 ALA A N 1
ATOM 2818 C CA . ALA A 1 390 ? 8.741 38.203 16.808 1.00 28.56 390 ALA A CA 1
ATOM 2819 C C . ALA A 1 390 ? 10.117 38.790 16.483 1.00 28.56 390 ALA A C 1
ATOM 2821 O O . ALA A 1 390 ? 11.098 38.125 16.840 1.00 28.56 390 ALA A O 1
ATOM 2822 N N . PRO A 1 391 ? 10.209 39.878 15.691 1.00 32.69 391 PRO A N 1
ATOM 2823 C CA . PRO A 1 391 ? 11.460 40.317 15.080 1.00 32.69 391 PRO A CA 1
ATOM 2824 C C . PRO A 1 391 ? 12.475 40.389 16.194 1.00 32.69 391 PRO A C 1
ATOM 2826 O O . PRO A 1 391 ? 12.287 41.260 17.033 1.00 32.69 391 PRO A O 1
ATOM 2829 N N . ARG A 1 392 ? 13.402 39.408 16.262 1.00 39.00 392 ARG A N 1
ATOM 2830 C CA . ARG A 1 392 ? 14.186 39.037 17.459 1.00 39.00 392 ARG A CA 1
ATOM 2831 C C . ARG A 1 392 ? 14.131 40.153 18.491 1.00 39.00 392 ARG A C 1
ATOM 2833 O O . ARG A 1 392 ? 14.949 41.069 18.425 1.00 39.00 392 ARG A O 1
ATOM 2840 N N . SER A 1 393 ? 13.096 40.137 19.338 1.00 33.22 393 SER A N 1
ATOM 2841 C CA . SER A 1 393 ? 12.839 41.252 20.241 1.00 33.22 393 SER A CA 1
ATOM 2842 C C . SER A 1 393 ? 13.982 41.222 21.231 1.00 33.22 393 SER A C 1
ATOM 2844 O O . SER A 1 393 ? 14.065 40.361 22.108 1.00 33.22 393 SER A O 1
ATOM 2846 N N . ARG A 1 394 ? 14.951 42.096 20.972 1.00 40.09 394 ARG A N 1
ATOM 2847 C CA . ARG A 1 394 ? 16.180 42.278 21.723 1.00 40.09 394 ARG A CA 1
ATOM 2848 C C . ARG A 1 394 ? 15.795 42.951 23.034 1.00 40.09 394 ARG A C 1
ATOM 2850 O O . ARG A 1 394 ? 16.087 44.119 23.257 1.00 40.09 394 ARG A O 1
ATOM 2857 N N . ALA A 1 395 ? 15.112 42.217 23.903 1.00 38.81 395 ALA A N 1
ATOM 2858 C CA . ALA A 1 395 ? 14.884 42.618 25.276 1.00 38.81 395 ALA A CA 1
ATOM 2859 C C . ALA A 1 395 ? 16.187 42.409 26.059 1.00 38.81 395 ALA A C 1
ATOM 2861 O O . ALA A 1 395 ? 16.362 41.429 26.773 1.00 38.81 395 ALA A O 1
ATOM 2862 N N . SER A 1 396 ? 17.135 43.328 25.879 1.00 38.72 396 SER A N 1
ATOM 2863 C CA . SER A 1 396 ? 18.193 43.582 26.854 1.00 38.72 396 SER A CA 1
ATOM 2864 C C . SER A 1 396 ? 18.845 44.933 26.575 1.00 38.72 396 SER A C 1
ATOM 2866 O O . SER A 1 396 ? 19.740 45.038 25.742 1.00 38.72 396 SER A O 1
ATOM 2868 N N . LYS A 1 397 ? 18.371 45.913 27.349 1.00 37.03 397 LYS A N 1
ATOM 2869 C CA . LYS A 1 397 ? 19.084 47.062 27.923 1.00 37.03 397 LYS A CA 1
ATOM 2870 C C . LYS A 1 397 ? 19.859 47.973 26.966 1.00 37.03 397 LYS A C 1
ATOM 2872 O O . LYS A 1 397 ? 20.890 47.618 26.410 1.00 37.03 397 LYS A O 1
ATOM 2877 N N . TYR A 1 398 ? 19.376 49.217 26.924 1.00 42.28 398 TYR A N 1
ATOM 2878 C CA . TYR A 1 398 ? 20.171 50.438 26.837 1.00 42.28 398 TYR A CA 1
ATOM 2879 C C . TYR A 1 398 ? 21.628 50.210 27.249 1.00 42.28 398 TYR A C 1
ATOM 2881 O O . TYR A 1 398 ? 21.886 49.989 28.426 1.00 42.28 398 TYR A O 1
ATOM 2889 N N . LEU A 1 399 ? 22.539 50.265 26.280 1.00 39.53 399 LEU A N 1
ATOM 2890 C CA . LEU A 1 399 ? 23.864 50.875 26.381 1.00 39.53 399 LEU A CA 1
ATOM 2891 C C . LEU A 1 399 ? 24.464 50.934 24.964 1.00 39.53 399 LEU A C 1
ATOM 2893 O O . LEU A 1 399 ? 24.826 49.924 24.378 1.00 39.53 399 LEU A O 1
ATOM 2897 N N . SER A 1 400 ? 24.496 52.160 24.443 1.00 37.53 400 SER A N 1
ATOM 2898 C CA . SER A 1 400 ? 25.505 52.742 23.551 1.00 37.53 400 SER A CA 1
ATOM 2899 C C . SER A 1 400 ? 25.966 51.985 22.288 1.00 37.53 400 SER A C 1
ATOM 2901 O O . SER A 1 400 ? 26.713 51.018 22.348 1.00 37.53 400 SER A O 1
ATOM 2903 N N . GLY A 1 401 ? 25.609 52.556 21.130 1.00 39.78 401 GLY A N 1
ATOM 2904 C CA . GLY A 1 401 ? 26.539 52.829 20.024 1.00 39.78 401 GLY A CA 1
ATOM 2905 C C . GLY A 1 401 ? 27.234 51.651 19.333 1.00 39.78 401 GLY A C 1
ATOM 2906 O O . GLY A 1 401 ? 28.351 51.291 19.681 1.00 39.78 401 GLY A O 1
ATOM 2907 N N . GLY A 1 402 ? 26.634 51.148 18.252 1.00 36.50 402 GLY A N 1
ATOM 2908 C CA . GLY A 1 402 ? 27.312 50.281 17.284 1.00 36.50 402 GLY A CA 1
ATOM 2909 C C . GLY A 1 402 ? 26.314 49.623 16.339 1.00 36.50 402 GLY A C 1
ATOM 2910 O O . GLY A 1 402 ? 25.595 48.710 16.738 1.00 36.50 402 GLY A O 1
ATOM 2911 N N . GLY A 1 403 ? 26.229 50.118 15.101 1.00 42.56 403 GLY A N 1
ATOM 2912 C CA . GLY A 1 403 ? 25.319 49.616 14.073 1.00 42.56 403 GLY A CA 1
ATOM 2913 C C . GLY A 1 403 ? 25.557 48.137 13.773 1.00 42.56 403 GLY A C 1
ATOM 2914 O O . GLY A 1 403 ? 26.493 47.786 13.064 1.00 42.56 403 GLY A O 1
ATOM 2915 N N . ALA A 1 404 ? 24.696 47.269 14.303 1.00 37.06 404 ALA A N 1
ATOM 2916 C CA . ALA A 1 404 ? 24.639 45.871 13.911 1.00 37.06 404 ALA A CA 1
ATOM 2917 C C . ALA A 1 404 ? 23.706 45.757 12.701 1.00 37.06 404 ALA A C 1
ATOM 2919 O O . ALA A 1 404 ? 22.482 45.809 12.832 1.00 37.06 404 ALA A O 1
ATOM 2920 N N . SER A 1 405 ? 24.308 45.648 11.521 1.00 38.97 405 SER A N 1
ATOM 2921 C CA . SER A 1 405 ? 23.654 45.239 10.282 1.00 38.97 405 SER A CA 1
ATOM 2922 C C . SER A 1 405 ? 22.866 43.932 10.488 1.00 38.97 405 SER A C 1
ATOM 2924 O O . SER A 1 405 ? 23.270 43.097 11.305 1.00 38.97 405 SER A O 1
ATOM 2926 N N . PRO A 1 406 ? 21.736 43.724 9.778 1.00 41.59 406 PRO A N 1
ATOM 2927 C CA . PRO A 1 406 ? 21.014 42.457 9.825 1.00 41.59 406 PRO A CA 1
ATOM 2928 C C . PRO A 1 406 ? 21.990 41.343 9.445 1.00 41.59 406 PRO A C 1
ATOM 2930 O O . PRO A 1 406 ? 22.535 41.339 8.342 1.00 41.59 406 PRO A O 1
ATOM 2933 N N . SER A 1 407 ? 22.274 40.442 10.388 1.00 44.72 407 SER A N 1
ATOM 2934 C CA . SER A 1 407 ? 23.215 39.347 10.179 1.00 44.72 407 SER A CA 1
ATOM 2935 C C . SER A 1 407 ? 22.693 38.479 9.039 1.00 44.72 407 SER A C 1
ATOM 2937 O O . SER A 1 407 ? 21.723 37.739 9.223 1.00 44.72 407 SER A O 1
ATOM 2939 N N . VAL A 1 408 ? 23.312 38.603 7.866 1.00 50.28 408 VAL A N 1
ATOM 2940 C CA . VAL A 1 408 ? 23.049 37.742 6.715 1.00 50.28 408 VAL A CA 1
ATOM 2941 C C . VAL A 1 408 ? 23.271 36.299 7.177 1.00 50.28 408 VAL A C 1
ATOM 2943 O O . VAL A 1 408 ? 24.319 36.025 7.771 1.00 50.28 408 VAL A O 1
ATOM 2946 N N . PRO A 1 409 ? 22.306 35.382 6.987 1.00 54.38 409 PRO A N 1
ATOM 2947 C CA . PRO A 1 409 ? 22.511 33.979 7.316 1.00 54.38 409 PRO A CA 1
ATOM 2948 C C . PRO A 1 409 ? 23.736 33.474 6.547 1.00 54.38 409 PRO A C 1
ATOM 2950 O O . PRO A 1 409 ? 23.764 33.473 5.322 1.00 54.38 409 PRO A O 1
ATOM 2953 N N . THR A 1 410 ? 24.776 33.084 7.279 1.00 57.41 410 THR A N 1
ATOM 2954 C CA . THR A 1 410 ? 26.076 32.655 6.738 1.00 57.41 410 THR A CA 1
ATOM 2955 C C . THR A 1 410 ? 26.084 31.197 6.259 1.00 57.41 410 THR A C 1
ATOM 2957 O O . THR A 1 410 ? 27.137 30.672 5.907 1.00 57.41 410 THR A O 1
ATOM 2960 N N . GLY A 1 411 ? 24.930 30.522 6.269 1.00 65.25 411 GLY A N 1
ATOM 2961 C CA . GLY A 1 411 ? 24.781 29.131 5.842 1.00 65.25 411 GLY A CA 1
ATOM 2962 C C . GLY A 1 411 ? 24.607 28.992 4.328 1.00 65.25 411 GLY A C 1
ATOM 2963 O O . GLY A 1 411 ? 23.975 29.824 3.679 1.00 65.25 411 GLY A O 1
ATOM 2964 N N . ILE A 1 412 ? 25.140 27.908 3.760 1.00 81.31 412 ILE A N 1
ATOM 2965 C CA . ILE A 1 412 ? 24.909 27.546 2.356 1.00 81.31 412 ILE A CA 1
ATOM 2966 C C . ILE A 1 412 ? 23.473 27.016 2.232 1.00 81.31 412 ILE A C 1
ATOM 2968 O O . ILE A 1 412 ? 23.174 25.922 2.705 1.00 81.31 412 ILE A O 1
ATOM 2972 N N . VAL A 1 413 ? 22.587 27.800 1.606 1.00 85.06 413 VAL A N 1
ATOM 2973 C CA . VAL A 1 413 ? 21.146 27.493 1.488 1.00 85.06 413 VAL A CA 1
ATOM 2974 C C . VAL A 1 413 ? 20.864 26.356 0.497 1.00 85.06 413 VAL A C 1
ATOM 2976 O O . VAL A 1 413 ? 20.082 25.458 0.795 1.00 85.06 413 VAL A O 1
ATOM 2979 N N . GLU A 1 414 ? 21.512 26.369 -0.673 1.00 88.56 414 GLU A N 1
ATOM 2980 C CA . GLU A 1 414 ? 21.343 25.353 -1.725 1.00 88.56 414 GLU A CA 1
ATOM 2981 C C . GLU A 1 414 ? 22.664 24.602 -1.977 1.00 88.56 414 GLU A C 1
ATOM 2983 O O . GLU A 1 414 ? 23.326 24.848 -2.986 1.00 88.56 414 GLU A O 1
ATOM 2988 N N . PRO A 1 415 ? 23.089 23.680 -1.091 1.00 89.00 415 PRO A N 1
ATOM 2989 C CA . PRO A 1 415 ? 24.390 23.011 -1.207 1.00 89.00 415 PRO A CA 1
ATOM 2990 C C . PRO A 1 415 ? 24.539 22.135 -2.462 1.00 89.00 415 PRO A C 1
ATOM 2992 O O . PRO A 1 415 ? 25.655 21.847 -2.879 1.00 89.00 415 PRO A O 1
ATOM 2995 N N . TRP A 1 416 ? 23.434 21.721 -3.092 1.00 89.62 416 TRP A N 1
ATOM 2996 C CA . TRP A 1 416 ? 23.442 20.960 -4.352 1.00 89.62 416 TRP A CA 1
ATOM 2997 C C . TRP A 1 416 ? 23.666 21.833 -5.596 1.00 89.62 416 TRP A C 1
ATOM 2999 O O . TRP A 1 416 ? 23.737 21.310 -6.710 1.00 89.62 416 TRP A O 1
ATOM 3009 N N . LYS A 1 417 ? 23.715 23.160 -5.449 1.00 91.81 417 LYS A N 1
ATOM 3010 C CA . LYS A 1 417 ? 23.837 24.098 -6.563 1.00 91.81 417 LYS A CA 1
ATOM 3011 C C . LYS A 1 417 ? 25.248 24.669 -6.637 1.00 91.81 417 LYS A C 1
ATOM 3013 O O . LYS A 1 417 ? 25.793 25.144 -5.649 1.00 91.81 417 LYS A O 1
ATOM 3018 N N . LEU A 1 418 ? 25.806 24.694 -7.846 1.00 92.44 418 LEU A N 1
ATOM 3019 C CA . LEU A 1 418 ? 27.034 25.431 -8.120 1.00 92.44 418 LEU A CA 1
ATOM 3020 C C . LEU A 1 418 ? 26.740 26.936 -8.247 1.00 92.44 418 LEU A C 1
ATOM 3022 O O . LEU A 1 418 ? 25.857 27.336 -9.010 1.00 92.44 418 LEU A O 1
ATOM 3026 N N . GLY A 1 419 ? 27.511 27.760 -7.535 1.00 90.12 419 GLY A N 1
ATOM 3027 C CA . GLY A 1 419 ? 27.347 29.215 -7.496 1.00 90.12 419 GLY A CA 1
ATOM 3028 C C . GLY A 1 419 ? 26.242 29.681 -6.541 1.00 90.12 419 GLY A C 1
ATOM 3029 O O . GLY A 1 419 ? 25.664 28.895 -5.796 1.00 90.12 419 GLY A O 1
ATOM 3030 N N . VAL A 1 420 ? 25.945 30.980 -6.566 1.00 90.38 420 VAL A N 1
ATOM 3031 C CA . VAL A 1 420 ? 24.940 31.614 -5.696 1.00 90.38 420 VAL A CA 1
ATOM 3032 C C . VAL A 1 420 ? 23.749 32.119 -6.511 1.00 90.38 420 VAL A C 1
ATOM 3034 O O . VAL A 1 420 ? 23.887 32.456 -7.687 1.00 90.38 420 VAL A O 1
ATOM 3037 N N . SER A 1 421 ? 22.563 32.173 -5.906 1.00 89.31 421 SER A N 1
ATOM 3038 C CA . SER A 1 421 ? 21.427 32.945 -6.428 1.00 89.31 421 SER A CA 1
ATOM 3039 C C . SER A 1 421 ? 20.990 34.007 -5.442 1.00 89.31 421 SER A C 1
ATOM 3041 O O . SER A 1 421 ? 21.189 33.856 -4.242 1.00 89.31 421 SER A O 1
ATOM 3043 N N . LEU A 1 422 ? 20.356 35.050 -5.979 1.00 91.25 422 LEU A N 1
ATOM 3044 C CA . LEU A 1 422 ? 19.693 36.079 -5.183 1.00 91.25 422 LEU A CA 1
ATOM 3045 C C . LEU A 1 422 ? 18.538 35.484 -4.363 1.00 91.25 422 LEU A C 1
ATOM 3047 O O . LEU A 1 422 ? 18.419 35.793 -3.186 1.00 91.25 422 LEU A O 1
ATOM 3051 N N . ASP A 1 423 ? 17.779 34.558 -4.960 1.00 91.50 423 ASP A N 1
ATOM 3052 C CA . ASP A 1 423 ? 16.692 33.829 -4.301 1.00 91.50 423 ASP A CA 1
ATOM 3053 C C . ASP A 1 423 ? 16.921 32.309 -4.348 1.00 91.50 423 ASP A C 1
ATOM 3055 O O . ASP A 1 423 ? 17.443 31.794 -5.351 1.00 91.50 423 ASP A O 1
ATOM 3059 N N . PRO A 1 424 ? 16.533 31.551 -3.305 1.00 89.81 424 PRO A N 1
ATOM 3060 C CA . PRO A 1 424 ? 16.533 30.095 -3.368 1.00 89.81 424 PRO A CA 1
ATOM 3061 C C . PRO A 1 424 ? 15.521 29.619 -4.417 1.00 89.81 424 PRO A C 1
ATOM 3063 O O . PRO A 1 424 ? 14.391 30.105 -4.481 1.00 89.81 424 PRO A O 1
ATOM 3066 N N . LYS A 1 425 ? 15.898 28.623 -5.225 1.00 93.62 425 LYS A N 1
ATOM 3067 C CA . LYS A 1 425 ? 14.973 27.991 -6.179 1.00 93.62 425 LYS A CA 1
ATOM 3068 C C . LYS A 1 425 ? 13.867 27.226 -5.454 1.00 93.62 425 LYS A C 1
ATOM 3070 O O . LYS A 1 425 ? 12.767 27.098 -5.986 1.00 93.62 425 LYS A O 1
ATOM 3075 N N . ILE A 1 426 ? 14.164 26.709 -4.260 1.00 92.44 426 ILE A N 1
ATOM 3076 C CA . ILE A 1 426 ? 13.202 26.031 -3.384 1.00 92.44 426 ILE A CA 1
ATOM 3077 C C . ILE A 1 426 ? 13.172 26.771 -2.039 1.00 92.44 426 ILE A C 1
ATOM 3079 O O . ILE A 1 426 ? 13.985 26.474 -1.167 1.00 92.44 426 ILE A O 1
ATOM 3083 N N . PRO A 1 427 ? 12.257 27.740 -1.851 1.00 91.06 427 PRO A N 1
ATOM 3084 C CA . PRO A 1 427 ? 12.207 28.530 -0.620 1.00 91.06 427 PRO A CA 1
ATOM 3085 C C . PRO A 1 427 ? 11.639 27.757 0.577 1.00 91.06 427 PRO A C 1
ATOM 3087 O O . PRO A 1 427 ? 11.948 28.088 1.719 1.00 91.06 427 PRO A O 1
ATOM 3090 N N . PHE A 1 428 ? 10.821 26.724 0.338 1.00 92.31 428 PHE A N 1
ATOM 3091 C CA . PHE A 1 428 ? 10.161 25.967 1.401 1.00 92.31 428 PHE A CA 1
ATOM 3092 C C . PHE A 1 428 ? 10.248 24.460 1.193 1.00 92.31 428 PHE A C 1
ATOM 3094 O O . PHE A 1 428 ? 10.096 23.957 0.077 1.00 92.31 428 PHE A O 1
ATOM 3101 N N . TYR A 1 429 ? 10.381 23.737 2.300 1.00 90.62 429 TYR A N 1
ATOM 3102 C CA . TYR A 1 429 ? 10.211 22.293 2.354 1.00 90.62 429 TYR A CA 1
ATOM 3103 C C . TYR A 1 429 ? 8.898 21.930 3.029 1.00 90.62 429 TYR A C 1
ATOM 3105 O O . TYR A 1 429 ? 8.556 22.450 4.086 1.00 90.62 429 TYR A O 1
ATOM 3113 N N . LEU A 1 430 ? 8.191 20.972 2.441 1.00 92.69 430 LEU A N 1
ATOM 3114 C CA . LEU A 1 430 ? 7.030 20.336 3.051 1.00 92.69 430 LEU A CA 1
ATOM 3115 C C . LEU A 1 430 ? 7.462 19.003 3.665 1.00 92.69 430 LEU A C 1
ATOM 3117 O O . LEU A 1 430 ? 8.171 18.217 3.023 1.00 92.69 430 LEU A O 1
ATOM 3121 N N . ARG A 1 431 ? 7.055 18.752 4.911 1.00 92.12 431 ARG A N 1
ATOM 3122 C CA . ARG A 1 431 ? 7.338 17.505 5.636 1.00 92.12 431 ARG A CA 1
ATOM 3123 C C . ARG A 1 431 ? 6.077 16.958 6.291 1.00 92.12 431 ARG A C 1
ATOM 3125 O O . ARG A 1 431 ? 5.240 17.711 6.782 1.00 92.12 431 ARG A O 1
ATOM 3132 N N . THR A 1 432 ? 5.951 15.637 6.291 1.00 91.19 432 THR A N 1
ATOM 3133 C CA . THR A 1 432 ? 4.904 14.927 7.033 1.00 91.19 432 THR A CA 1
ATOM 3134 C C . THR A 1 432 ? 5.252 14.959 8.518 1.00 91.19 432 THR A C 1
ATOM 3136 O O . THR A 1 432 ? 6.399 14.705 8.877 1.00 91.19 432 THR A O 1
ATOM 3139 N N . MET A 1 433 ? 4.281 15.267 9.374 1.00 90.62 433 MET A N 1
ATOM 3140 C CA . MET A 1 433 ? 4.435 15.186 10.826 1.00 90.62 433 MET A CA 1
ATOM 3141 C C . MET A 1 433 ? 3.745 13.923 11.333 1.00 90.62 433 MET A C 1
ATOM 3143 O O . MET A 1 433 ? 2.561 13.723 11.052 1.00 90.62 433 MET A O 1
ATOM 3147 N N . THR A 1 434 ? 4.457 13.105 12.099 1.00 89.75 434 THR A N 1
ATOM 3148 C CA . THR A 1 434 ? 3.905 11.929 12.779 1.00 89.75 434 THR A CA 1
ATOM 3149 C C . THR A 1 434 ? 3.832 12.143 14.284 1.00 89.75 434 THR A C 1
ATOM 3151 O O . THR A 1 434 ? 4.426 13.077 14.832 1.00 89.75 434 THR A O 1
ATOM 3154 N N . GLU A 1 435 ? 3.015 11.333 14.950 1.00 87.00 435 GLU A N 1
ATOM 3155 C CA . GLU A 1 435 ? 2.916 11.358 16.404 1.00 87.00 435 GLU A CA 1
ATOM 3156 C C . GLU A 1 435 ? 4.222 10.920 17.079 1.00 87.00 435 GLU A C 1
ATOM 3158 O O . GLU A 1 435 ? 5.013 10.145 16.542 1.00 87.00 435 GLU A O 1
ATOM 3163 N N . ARG A 1 436 ? 4.464 11.434 18.287 1.00 80.06 436 ARG A N 1
ATOM 3164 C CA . ARG A 1 436 ? 5.677 11.112 19.038 1.00 80.06 436 ARG A CA 1
ATOM 3165 C C . ARG A 1 436 ? 5.608 9.668 19.540 1.00 80.06 436 ARG A C 1
ATOM 3167 O O . ARG A 1 436 ? 4.686 9.320 20.272 1.00 80.06 436 ARG A O 1
ATOM 3174 N N . ARG A 1 437 ? 6.636 8.869 19.240 1.00 73.06 437 ARG A N 1
ATOM 3175 C CA . ARG A 1 437 ? 6.839 7.566 19.889 1.00 73.06 437 ARG A CA 1
ATOM 3176 C C . ARG A 1 437 ? 7.227 7.745 21.355 1.00 73.06 437 ARG A C 1
ATOM 3178 O O . ARG A 1 437 ? 8.065 8.590 21.689 1.00 73.06 437 ARG A O 1
ATOM 3185 N N . PHE A 1 438 ? 6.660 6.912 22.217 1.00 65.00 438 PHE A N 1
ATOM 3186 C CA . PHE A 1 438 ? 7.126 6.778 23.591 1.00 65.00 438 PHE A CA 1
ATOM 3187 C C . PHE A 1 438 ? 8.433 5.987 23.571 1.00 65.00 438 PHE A C 1
ATOM 3189 O O . PHE A 1 438 ? 8.486 4.876 23.051 1.00 65.00 438 PHE A O 1
ATOM 3196 N N . ALA A 1 439 ? 9.511 6.596 24.063 1.00 53.94 439 ALA A N 1
ATOM 3197 C CA . ALA A 1 439 ? 10.782 5.904 24.193 1.00 53.94 439 ALA A CA 1
ATOM 3198 C C . ALA A 1 439 ? 10.665 4.847 25.296 1.00 53.94 439 ALA A C 1
ATOM 3200 O O . ALA A 1 439 ? 10.078 5.114 26.346 1.00 53.94 439 ALA A O 1
ATOM 3201 N N . ALA A 1 440 ? 11.270 3.680 25.070 1.00 51.28 440 ALA A N 1
ATOM 3202 C CA . ALA A 1 440 ? 11.623 2.768 26.146 1.00 51.28 440 ALA A CA 1
ATOM 3203 C C . ALA A 1 440 ? 12.372 3.574 27.213 1.00 51.28 440 ALA A C 1
ATOM 3205 O O . ALA A 1 440 ? 13.370 4.219 26.884 1.00 51.28 440 ALA A O 1
ATOM 3206 N N . ALA A 1 441 ? 11.880 3.604 28.453 1.00 40.28 441 ALA A N 1
ATOM 3207 C CA . ALA A 1 441 ? 12.596 4.282 29.523 1.00 40.28 441 ALA A CA 1
ATOM 3208 C C . ALA A 1 441 ? 14.007 3.670 29.606 1.00 40.28 441 ALA A C 1
ATOM 3210 O O . ALA A 1 441 ? 14.112 2.455 29.786 1.00 40.28 441 ALA A O 1
ATOM 3211 N N . PRO A 1 442 ? 15.091 4.450 29.437 1.00 36.91 442 PRO A N 1
ATOM 3212 C CA . PRO A 1 442 ? 16.418 3.929 29.695 1.00 36.91 442 PRO A CA 1
ATOM 3213 C C . PRO A 1 442 ? 16.461 3.597 31.183 1.00 36.91 442 PRO A C 1
ATOM 3215 O O . PRO A 1 442 ? 16.389 4.488 32.029 1.00 36.91 442 PRO A O 1
ATOM 3218 N N . THR A 1 443 ? 16.529 2.311 31.513 1.00 37.88 443 THR A N 1
ATOM 3219 C CA . THR A 1 443 ? 16.834 1.853 32.866 1.00 37.88 443 THR A CA 1
ATOM 3220 C C . THR A 1 443 ? 18.251 2.303 33.191 1.00 37.88 443 THR A C 1
ATOM 3222 O O . THR A 1 443 ? 19.225 1.601 32.935 1.00 37.88 443 THR A O 1
ATOM 3225 N N . GLY A 1 444 ? 18.369 3.526 33.704 1.00 37.03 444 GLY A N 1
ATOM 3226 C CA . GLY A 1 444 ? 19.585 4.059 34.290 1.00 37.03 444 GLY A CA 1
ATOM 3227 C C . GLY A 1 444 ? 19.863 3.332 35.597 1.00 37.03 444 GLY A C 1
ATOM 3228 O O . GLY A 1 444 ? 19.494 3.805 36.663 1.00 37.03 444 GLY A O 1
ATOM 3229 N N . SER A 1 445 ? 20.498 2.170 35.504 1.00 32.91 445 SER A N 1
ATOM 3230 C CA . SER A 1 445 ? 21.158 1.510 36.623 1.00 32.91 445 SER A CA 1
ATOM 3231 C C . SER A 1 445 ? 22.628 1.382 36.243 1.00 32.91 445 SER A C 1
ATOM 3233 O O . SER A 1 445 ? 23.063 0.429 35.602 1.00 32.91 445 SER A O 1
ATOM 3235 N N . ALA A 1 446 ? 23.392 2.426 36.562 1.00 40.91 446 ALA A N 1
ATOM 3236 C CA . ALA A 1 446 ? 24.837 2.320 36.618 1.00 40.91 446 ALA A CA 1
ATOM 3237 C C . ALA A 1 446 ? 25.182 1.574 37.913 1.00 40.91 446 ALA A C 1
ATOM 3239 O O . ALA A 1 446 ? 25.041 2.130 38.999 1.00 40.91 446 ALA A O 1
ATOM 3240 N N . GLY A 1 447 ? 25.615 0.321 37.779 1.00 40.12 447 GLY A N 1
ATOM 3241 C CA . GLY A 1 447 ? 26.242 -0.445 38.853 1.00 40.12 447 GLY A CA 1
ATOM 3242 C C . GLY A 1 447 ? 25.354 -1.520 39.473 1.00 40.12 447 GLY A C 1
ATOM 3243 O O . GLY A 1 447 ? 24.573 -1.237 40.372 1.00 40.12 447 GLY A O 1
ATOM 3244 N N . ALA A 1 448 ? 25.533 -2.757 39.010 1.00 35.47 448 ALA A N 1
ATOM 3245 C CA . ALA A 1 448 ? 25.818 -3.945 39.821 1.00 35.47 448 ALA A CA 1
ATOM 3246 C C . ALA A 1 448 ? 25.574 -5.195 38.966 1.00 35.47 448 ALA A C 1
ATOM 3248 O O . ALA A 1 448 ? 24.510 -5.357 38.371 1.00 35.47 448 ALA A O 1
ATOM 3249 N N . ASP A 1 449 ? 26.576 -6.069 38.919 1.00 40.22 449 ASP A N 1
ATOM 3250 C CA . ASP A 1 449 ? 26.502 -7.394 38.319 1.00 40.22 449 ASP A CA 1
ATOM 3251 C C . ASP A 1 449 ? 25.333 -8.199 38.902 1.00 40.22 449 ASP A C 1
ATOM 3253 O O . ASP A 1 449 ? 25.368 -8.640 40.050 1.00 40.22 449 ASP A O 1
ATOM 3257 N N . ALA A 1 450 ? 24.297 -8.414 38.095 1.00 35.53 450 ALA A N 1
ATOM 3258 C CA . ALA A 1 450 ? 23.345 -9.499 38.271 1.00 35.53 450 ALA A CA 1
ATOM 3259 C C . ALA A 1 450 ? 22.709 -9.822 36.916 1.00 35.53 450 ALA A C 1
ATOM 3261 O O . ALA A 1 450 ? 22.032 -8.997 36.304 1.00 35.53 450 ALA A O 1
ATOM 3262 N N . SER A 1 451 ? 22.931 -11.047 36.453 1.00 42.25 451 SER A N 1
ATOM 3263 C CA . SER A 1 451 ? 22.219 -11.689 35.351 1.00 42.25 451 SER A CA 1
ATOM 3264 C C . SER A 1 451 ? 20.709 -11.657 35.604 1.00 42.25 451 SER A C 1
ATOM 3266 O O . SER A 1 451 ? 20.156 -12.522 36.278 1.00 42.25 451 SER A O 1
ATOM 3268 N N . SER A 1 452 ? 20.049 -10.633 35.075 1.00 30.16 452 SER A N 1
ATOM 3269 C CA . SER A 1 452 ? 18.611 -10.409 35.160 1.00 30.16 452 SER A CA 1
ATOM 3270 C C . SER A 1 452 ? 18.155 -9.876 33.811 1.00 30.16 452 SER A C 1
ATOM 3272 O O . SER A 1 452 ? 18.535 -8.773 33.422 1.00 30.16 452 SER A O 1
ATOM 3274 N N . ALA A 1 453 ? 17.369 -10.682 33.094 1.00 35.09 453 ALA A N 1
ATOM 3275 C CA . ALA A 1 453 ? 16.739 -10.335 31.827 1.00 35.09 453 ALA A CA 1
ATOM 3276 C C . ALA A 1 453 ? 16.078 -8.953 31.927 1.00 35.09 453 ALA A C 1
ATOM 3278 O O . ALA A 1 453 ? 15.047 -8.788 32.580 1.00 35.09 453 ALA A O 1
ATOM 3279 N N . SER A 1 454 ? 16.695 -7.944 31.310 1.00 28.45 454 SER A N 1
ATOM 3280 C CA . SER A 1 454 ? 16.064 -6.641 31.181 1.00 28.45 454 SER A CA 1
ATOM 3281 C C . SER A 1 454 ? 14.833 -6.815 30.285 1.00 28.45 454 SER A C 1
ATOM 3283 O O . SER A 1 454 ? 14.918 -7.486 29.251 1.00 28.45 454 SER A O 1
ATOM 3285 N N . PRO A 1 455 ? 13.662 -6.271 30.656 1.00 36.19 455 PRO A N 1
ATOM 3286 C CA . PRO A 1 455 ? 12.518 -6.269 29.766 1.00 36.19 455 PRO A CA 1
ATOM 3287 C C . PRO A 1 455 ? 12.845 -5.311 28.621 1.00 36.19 455 PRO A C 1
ATOM 3289 O O . PRO A 1 455 ? 12.637 -4.102 28.714 1.00 36.19 455 PRO A O 1
ATOM 3292 N N . SER A 1 456 ? 13.417 -5.849 27.543 1.00 41.44 456 SER A N 1
ATOM 3293 C CA . SER A 1 456 ? 13.553 -5.142 26.277 1.00 41.44 456 SER A CA 1
ATOM 3294 C C . SER A 1 456 ? 12.167 -4.624 25.908 1.00 41.44 456 SER A C 1
ATOM 3296 O O . SER A 1 456 ? 11.242 -5.420 25.739 1.00 41.44 456 SER A O 1
ATOM 3298 N N . CYS A 1 457 ? 12.010 -3.302 25.851 1.00 44.66 457 CYS A N 1
ATOM 3299 C CA . CYS A 1 457 ? 10.758 -2.661 25.473 1.00 44.66 457 CYS A CA 1
ATOM 3300 C C . CYS A 1 457 ? 10.238 -3.309 24.190 1.00 44.66 457 CYS A C 1
ATOM 3302 O O . CYS A 1 457 ? 10.921 -3.304 23.161 1.00 44.66 457 CYS A O 1
ATOM 3304 N N . VAL A 1 458 ? 9.057 -3.922 24.279 1.00 52.53 458 VAL A N 1
ATOM 3305 C CA . VAL A 1 458 ? 8.441 -4.635 23.164 1.00 52.53 458 VAL A CA 1
ATOM 3306 C C . VAL A 1 458 ? 7.937 -3.575 22.193 1.00 52.53 458 VAL A C 1
ATOM 3308 O O . VAL A 1 458 ? 6.782 -3.162 22.232 1.00 52.53 458 VAL A O 1
ATOM 3311 N N . SER A 1 459 ? 8.821 -3.093 21.321 1.00 58.25 459 SER A N 1
ATOM 3312 C CA . SER A 1 459 ? 8.411 -2.404 20.101 1.00 58.25 459 SER A CA 1
ATOM 3313 C C . SER A 1 459 ? 7.731 -3.452 19.222 1.00 58.25 459 SER A C 1
ATOM 3315 O O . SER A 1 459 ? 8.383 -4.161 18.455 1.00 58.25 459 SER A O 1
ATOM 3317 N N . ALA A 1 460 ? 6.429 -3.640 19.442 1.00 74.12 460 ALA A N 1
ATOM 3318 C CA . ALA A 1 460 ? 5.643 -4.685 18.808 1.00 74.12 460 ALA A CA 1
ATOM 3319 C C . ALA A 1 460 ? 5.535 -4.404 17.306 1.00 74.12 460 ALA A C 1
ATOM 3321 O O . ALA A 1 460 ? 4.753 -3.562 16.860 1.00 74.12 460 ALA A O 1
ATOM 3322 N N . LEU A 1 461 ? 6.355 -5.099 16.521 1.00 90.25 461 LEU A N 1
ATOM 3323 C CA . LEU A 1 461 ? 6.186 -5.158 15.078 1.00 90.25 461 LEU A CA 1
ATOM 3324 C C . LEU A 1 461 ? 4.982 -6.040 14.759 1.00 90.25 461 LEU A C 1
ATOM 3326 O O . LEU A 1 461 ? 4.802 -7.108 15.350 1.00 90.25 461 LEU A O 1
ATOM 3330 N N . LEU A 1 462 ? 4.190 -5.600 13.790 1.00 94.12 462 LEU A N 1
ATOM 3331 C CA . LEU A 1 462 ? 3.088 -6.372 13.245 1.00 94.12 462 LEU A CA 1
ATOM 3332 C C . LEU A 1 462 ? 3.550 -7.145 12.016 1.00 94.12 462 LEU A C 1
ATOM 3334 O O . LEU A 1 462 ? 4.288 -6.623 11.188 1.00 94.12 462 LEU A O 1
ATOM 3338 N N . GLY A 1 463 ? 3.105 -8.383 11.868 1.00 92.12 463 GLY A N 1
ATOM 3339 C CA . GLY A 1 463 ? 3.403 -9.227 10.722 1.00 92.12 463 GLY A CA 1
ATOM 3340 C C . GLY A 1 463 ? 2.449 -10.411 10.652 1.00 92.12 463 GLY A C 1
ATOM 3341 O O . GLY A 1 463 ? 1.882 -10.846 11.655 1.00 92.12 463 GLY A O 1
ATOM 3342 N N . ARG A 1 464 ? 2.242 -10.927 9.442 1.00 92.44 464 ARG A N 1
ATOM 3343 C CA . ARG A 1 464 ? 1.442 -12.133 9.195 1.00 92.44 464 ARG A CA 1
ATOM 3344 C C . ARG A 1 464 ? 2.262 -13.100 8.363 1.00 92.44 464 ARG A C 1
ATOM 3346 O O . ARG A 1 464 ? 2.636 -12.777 7.240 1.00 92.44 464 ARG A O 1
ATOM 3353 N N . SER A 1 465 ? 2.577 -14.265 8.915 1.00 91.69 465 SER A N 1
ATOM 3354 C CA . SER A 1 465 ? 3.249 -15.359 8.199 1.00 91.69 465 SER A CA 1
ATOM 3355 C C . SER A 1 465 ? 2.248 -16.305 7.525 1.00 91.69 465 SER A C 1
ATOM 3357 O O . SER A 1 465 ? 2.593 -16.999 6.572 1.00 91.69 465 SER A O 1
ATOM 3359 N N . ASP A 1 466 ? 0.998 -16.293 7.984 1.00 93.50 466 ASP A N 1
ATOM 3360 C CA . ASP A 1 466 ? -0.071 -17.229 7.641 1.00 93.50 466 ASP A CA 1
ATOM 3361 C C . ASP A 1 466 ? -1.002 -16.742 6.517 1.00 93.50 466 ASP A C 1
ATOM 3363 O O . ASP A 1 466 ? -1.765 -17.533 5.960 1.00 93.50 466 ASP A O 1
ATOM 3367 N N . CYS A 1 467 ? -0.963 -15.452 6.166 1.00 95.94 467 CYS A N 1
ATOM 3368 C CA . CYS A 1 467 ? -1.861 -14.867 5.173 1.00 95.94 467 CYS A CA 1
ATOM 3369 C C . CYS A 1 467 ? -1.259 -13.667 4.437 1.00 95.94 467 CYS A C 1
ATOM 3371 O O . CYS A 1 467 ? -0.410 -12.949 4.967 1.00 95.94 467 CYS A O 1
ATOM 3373 N N . GLU A 1 468 ? -1.769 -13.398 3.236 1.00 97.69 468 GLU A N 1
ATOM 3374 C CA . GLU A 1 468 ? -1.527 -12.128 2.550 1.00 97.69 468 GLU A CA 1
ATOM 3375 C C . GLU A 1 468 ? -2.441 -11.048 3.130 1.00 97.69 468 GLU A C 1
ATOM 3377 O O . GLU A 1 468 ? -3.608 -11.316 3.435 1.00 97.69 468 GLU A O 1
ATOM 3382 N N . THR A 1 469 ? -1.932 -9.825 3.270 1.00 98.25 469 THR A N 1
ATOM 3383 C CA . THR A 1 469 ? -2.635 -8.769 4.005 1.00 98.25 469 THR A CA 1
ATOM 3384 C C . THR A 1 469 ? -2.964 -7.583 3.104 1.00 98.25 469 THR A C 1
ATOM 3386 O O . THR A 1 469 ? -2.093 -7.056 2.418 1.00 98.25 469 THR A O 1
ATOM 3389 N N . TYR A 1 470 ? -4.214 -7.121 3.130 1.00 98.69 470 TYR A N 1
ATOM 3390 C CA . TYR A 1 470 ? -4.626 -5.853 2.526 1.00 98.69 470 TYR A CA 1
ATOM 3391 C C . TYR A 1 470 ? -5.067 -4.882 3.619 1.00 98.69 470 TYR A C 1
ATOM 3393 O O . TYR A 1 470 ? -6.089 -5.101 4.265 1.00 98.69 470 TYR A O 1
ATOM 3401 N N . LEU A 1 471 ? -4.318 -3.799 3.808 1.00 98.62 471 LEU A N 1
ATOM 3402 C CA . LEU A 1 471 ? -4.656 -2.746 4.762 1.00 98.62 471 LEU A CA 1
ATOM 3403 C C . LEU A 1 471 ? -5.496 -1.667 4.075 1.00 98.62 471 LEU A C 1
ATOM 3405 O O . LEU A 1 471 ? -5.126 -1.174 3.006 1.00 98.62 471 LEU A O 1
ATOM 3409 N N . LEU A 1 472 ? -6.601 -1.288 4.713 1.00 98.31 472 LEU A N 1
ATOM 3410 C CA . LEU A 1 472 ? -7.513 -0.221 4.303 1.00 98.31 472 LEU A CA 1
ATOM 3411 C C . LEU A 1 472 ? -7.518 0.866 5.390 1.00 98.31 472 LEU A C 1
ATOM 3413 O O . LEU A 1 472 ? -8.319 0.778 6.329 1.00 98.31 472 LEU A O 1
ATOM 3417 N N . PRO A 1 473 ? -6.615 1.863 5.313 1.00 98.00 473 PRO A N 1
ATOM 3418 C CA . PRO A 1 473 ? -6.496 2.899 6.333 1.00 98.00 473 PRO A CA 1
ATOM 3419 C C . PRO A 1 473 ? -7.813 3.648 6.526 1.00 98.00 473 PRO A C 1
ATOM 3421 O O . PRO A 1 473 ? -8.464 4.029 5.552 1.00 98.00 473 PRO A O 1
ATOM 3424 N N . GLN A 1 474 ? -8.188 3.867 7.782 1.00 96.06 474 GLN A N 1
ATOM 3425 C CA . GLN A 1 474 ? -9.300 4.734 8.170 1.00 96.06 474 GLN A CA 1
ATOM 3426 C C . GLN A 1 474 ? -8.814 6.155 8.462 1.00 96.06 474 GLN A C 1
ATOM 3428 O O . GLN A 1 474 ? -9.580 7.098 8.300 1.00 96.06 474 GLN A O 1
ATOM 3433 N N . ARG A 1 475 ? -7.528 6.319 8.806 1.00 94.62 475 ARG A N 1
ATOM 3434 C CA . ARG A 1 475 ? -6.851 7.601 9.071 1.00 94.62 475 ARG A CA 1
ATOM 3435 C C . ARG A 1 475 ? -5.592 7.758 8.207 1.00 94.62 475 ARG A C 1
ATOM 3437 O O . ARG A 1 475 ? -5.221 6.862 7.448 1.00 94.62 475 ARG A O 1
ATOM 3444 N N . GLU A 1 476 ? -4.945 8.924 8.272 1.00 95.44 476 GLU A N 1
ATOM 3445 C CA . GLU A 1 476 ? -3.619 9.111 7.665 1.00 95.44 476 GLU A CA 1
ATOM 3446 C C . GLU A 1 476 ? -2.559 8.382 8.506 1.00 95.44 476 GLU A C 1
ATOM 3448 O O . GLU A 1 476 ? -2.316 8.745 9.657 1.00 95.44 476 GLU A O 1
ATOM 3453 N N . LEU A 1 477 ? -1.920 7.372 7.915 1.00 96.25 477 LEU A N 1
ATOM 3454 C CA . LEU A 1 477 ? -0.963 6.493 8.585 1.00 96.25 477 LEU A CA 1
ATOM 3455 C C . LEU A 1 477 ? 0.403 6.534 7.898 1.00 96.25 477 LEU A C 1
ATOM 3457 O O . LEU A 1 477 ? 0.499 6.657 6.673 1.00 96.25 477 LEU A O 1
ATOM 3461 N N . LEU A 1 478 ? 1.463 6.391 8.685 1.00 96.69 478 LEU A N 1
ATOM 3462 C CA . LEU A 1 478 ? 2.804 6.086 8.207 1.00 96.69 478 LEU A CA 1
ATOM 3463 C C . LEU A 1 478 ? 3.140 4.650 8.613 1.00 96.69 478 LEU A C 1
ATOM 3465 O O . LEU A 1 478 ? 3.256 4.336 9.796 1.00 96.69 478 LEU A O 1
ATOM 3469 N N . PHE A 1 479 ? 3.288 3.780 7.619 1.00 96.75 479 PHE A N 1
ATOM 3470 C CA . PHE A 1 479 ? 3.764 2.420 7.827 1.00 96.75 479 PHE A CA 1
ATOM 3471 C C . PHE A 1 479 ? 5.272 2.366 7.613 1.00 96.75 479 PHE A C 1
ATOM 3473 O O . PHE A 1 479 ? 5.764 2.795 6.570 1.00 96.75 479 PHE A O 1
ATOM 3480 N N . THR A 1 480 ? 6.002 1.797 8.565 1.00 95.75 480 THR A N 1
ATOM 3481 C CA . THR A 1 480 ? 7.423 1.472 8.402 1.00 95.75 480 THR A CA 1
ATOM 3482 C C . THR A 1 480 ? 7.537 -0.025 8.159 1.00 95.75 480 THR A C 1
ATOM 3484 O O . THR A 1 480 ? 7.383 -0.805 9.095 1.00 95.75 480 THR A O 1
ATOM 3487 N N . PHE A 1 481 ? 7.762 -0.427 6.911 1.00 96.19 481 PHE A N 1
ATOM 3488 C CA . PHE A 1 481 ? 7.878 -1.823 6.495 1.00 96.19 481 PHE A CA 1
ATOM 3489 C C . PHE A 1 481 ? 9.312 -2.323 6.612 1.00 96.19 481 PHE A C 1
ATOM 3491 O O . PHE A 1 481 ? 10.239 -1.622 6.224 1.00 96.19 481 PHE A O 1
ATOM 3498 N N . TYR A 1 482 ? 9.472 -3.559 7.067 1.00 94.31 482 TYR A N 1
ATOM 3499 C CA . TYR A 1 482 ? 10.737 -4.272 7.169 1.00 94.31 482 TYR A CA 1
ATOM 3500 C C . TYR A 1 482 ? 10.682 -5.470 6.225 1.00 94.31 482 TYR A C 1
ATOM 3502 O O . TYR A 1 482 ? 9.872 -6.389 6.411 1.00 94.31 482 TYR A O 1
ATOM 3510 N N . ALA A 1 483 ? 11.519 -5.437 5.190 1.00 93.56 483 ALA A N 1
ATOM 3511 C CA . ALA A 1 483 ? 11.604 -6.514 4.218 1.00 93.56 483 ALA A CA 1
ATOM 3512 C C . ALA A 1 483 ? 12.230 -7.768 4.860 1.00 93.56 483 ALA A C 1
ATOM 3514 O O . ALA A 1 483 ? 13.282 -7.660 5.497 1.00 93.56 483 ALA A O 1
ATOM 3515 N N . PRO A 1 484 ? 11.639 -8.964 4.679 1.00 93.12 484 PRO A N 1
ATOM 3516 C CA . PRO A 1 484 ? 12.236 -10.203 5.168 1.00 93.12 484 PRO A CA 1
ATOM 3517 C C . PRO A 1 484 ? 13.574 -10.483 4.479 1.00 93.12 484 PRO A C 1
ATOM 3519 O O . PRO A 1 484 ? 13.679 -10.365 3.255 1.00 93.12 484 PRO A O 1
ATOM 3522 N N . ALA A 1 485 ? 14.575 -10.929 5.243 1.00 90.94 485 ALA A N 1
ATOM 3523 C CA . ALA A 1 485 ? 15.914 -11.212 4.719 1.00 90.94 485 ALA A CA 1
ATOM 3524 C C . ALA A 1 485 ? 15.896 -12.241 3.571 1.00 90.94 485 ALA A C 1
ATOM 3526 O O . ALA A 1 485 ? 16.620 -12.095 2.589 1.00 90.94 485 ALA A O 1
ATOM 3527 N N . GLU A 1 486 ? 15.016 -13.242 3.653 1.00 91.88 486 GLU A N 1
ATOM 3528 C CA . GLU A 1 486 ? 14.832 -14.263 2.614 1.00 91.88 486 GLU A CA 1
ATOM 3529 C C . GLU A 1 486 ? 14.387 -13.663 1.272 1.00 91.88 486 GLU A C 1
ATOM 3531 O O . GLU A 1 486 ? 14.864 -14.067 0.210 1.00 91.88 486 GLU A O 1
ATOM 3536 N N . VAL A 1 487 ? 13.497 -12.667 1.311 1.00 92.94 487 VAL A N 1
ATOM 3537 C CA . VAL A 1 487 ? 12.969 -12.002 0.113 1.00 92.94 487 VAL A CA 1
ATOM 3538 C C . VAL A 1 487 ? 14.034 -11.102 -0.511 1.00 92.94 487 VAL A C 1
ATOM 3540 O O . VAL A 1 487 ? 14.221 -11.131 -1.728 1.00 92.94 487 VAL A O 1
ATOM 3543 N N . VAL A 1 488 ? 14.773 -10.354 0.314 1.00 92.94 488 VAL A N 1
ATOM 3544 C CA . VAL A 1 488 ? 15.896 -9.517 -0.142 1.00 92.94 488 VAL A CA 1
ATOM 3545 C C . VAL A 1 488 ? 16.972 -10.385 -0.806 1.00 92.94 488 VAL A C 1
ATOM 3547 O O . VAL A 1 488 ? 17.392 -10.104 -1.931 1.00 92.94 488 VAL A O 1
ATOM 3550 N N . ALA A 1 489 ? 17.355 -11.496 -0.167 1.00 93.38 489 ALA A N 1
ATOM 3551 C CA . ALA A 1 489 ? 18.334 -12.438 -0.707 1.00 93.38 489 ALA A CA 1
ATOM 3552 C C . ALA A 1 489 ? 17.862 -13.090 -2.019 1.00 93.38 489 ALA A C 1
ATOM 3554 O O . ALA A 1 489 ? 18.656 -13.266 -2.946 1.00 93.38 489 ALA A O 1
ATOM 3555 N N . MET A 1 490 ? 16.570 -13.418 -2.134 1.00 93.31 490 MET A N 1
ATOM 3556 C CA . MET A 1 490 ? 15.989 -13.952 -3.368 1.00 93.31 490 MET A CA 1
ATOM 3557 C C . MET A 1 490 ? 16.099 -12.953 -4.525 1.00 93.31 490 MET A C 1
ATOM 3559 O O . MET A 1 490 ? 16.571 -13.331 -5.600 1.00 93.31 490 MET A O 1
ATOM 3563 N N . CYS A 1 491 ? 15.704 -11.693 -4.311 1.00 94.00 491 CYS A N 1
ATOM 3564 C CA . CYS A 1 491 ? 15.817 -10.637 -5.320 1.00 94.00 491 CYS A CA 1
ATOM 3565 C C . CYS A 1 491 ? 17.277 -10.437 -5.749 1.00 94.00 491 CYS A C 1
ATOM 3567 O O . CYS A 1 491 ? 17.564 -10.422 -6.948 1.00 94.00 491 CYS A O 1
ATOM 3569 N N . ALA A 1 492 ? 18.205 -10.366 -4.788 1.00 93.31 492 ALA A N 1
ATOM 3570 C CA . ALA A 1 492 ? 19.635 -10.233 -5.061 1.00 93.31 492 ALA A CA 1
ATOM 3571 C C . ALA A 1 492 ? 20.161 -11.394 -5.921 1.00 93.31 492 ALA A C 1
ATOM 3573 O O . ALA A 1 492 ? 20.743 -11.156 -6.981 1.00 93.31 492 ALA A O 1
ATOM 3574 N N . LYS A 1 493 ? 19.862 -12.643 -5.537 1.00 94.69 493 LYS A N 1
ATOM 3575 C CA . LYS A 1 49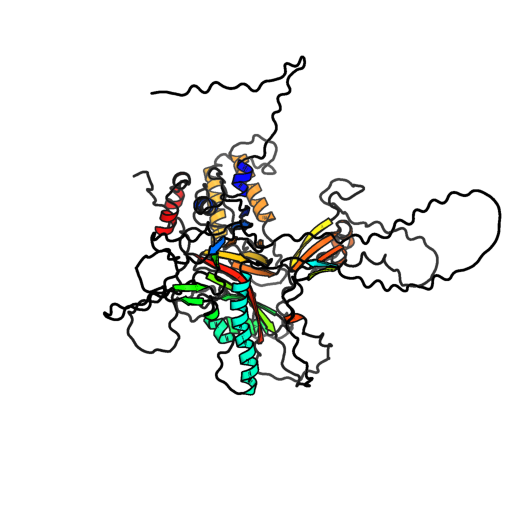3 ? 20.277 -13.842 -6.279 1.00 94.69 493 LYS A CA 1
ATOM 3576 C C . LYS A 1 493 ? 19.707 -13.878 -7.699 1.00 94.69 493 LYS A C 1
ATOM 3578 O O . LYS A 1 493 ? 20.430 -14.191 -8.641 1.00 94.69 493 LYS A O 1
ATOM 3583 N N . GLN A 1 494 ? 18.427 -13.546 -7.880 1.00 93.94 494 GLN A N 1
ATOM 3584 C CA . GLN A 1 494 ? 17.802 -13.515 -9.209 1.00 93.94 494 GLN A CA 1
ATOM 3585 C C . GLN A 1 494 ? 18.386 -12.415 -10.106 1.00 93.94 494 GLN A C 1
ATOM 3587 O O . GLN A 1 494 ? 18.544 -12.621 -11.312 1.00 93.94 494 GLN A O 1
ATOM 3592 N N . ASN A 1 495 ? 18.702 -11.252 -9.535 1.00 95.00 495 ASN A N 1
ATOM 3593 C CA . ASN A 1 495 ? 19.324 -10.152 -10.266 1.00 95.00 495 ASN A CA 1
ATOM 3594 C C . ASN A 1 495 ? 20.764 -10.497 -10.666 1.00 95.00 495 ASN A C 1
ATOM 3596 O O . ASN A 1 495 ? 21.145 -10.265 -11.814 1.00 95.00 495 ASN A O 1
ATOM 3600 N N . GLU A 1 496 ? 21.535 -11.110 -9.766 1.00 93.50 496 GLU A N 1
ATOM 3601 C CA . GLU A 1 496 ? 22.891 -11.582 -10.050 1.00 93.50 496 GLU A CA 1
ATOM 3602 C C . GLU A 1 496 ? 22.895 -12.658 -11.144 1.00 93.50 496 GLU A C 1
ATOM 3604 O O . GLU A 1 496 ? 23.635 -12.543 -12.119 1.00 93.50 496 GLU A O 1
ATOM 3609 N N . GLU A 1 497 ? 22.009 -13.653 -11.051 1.00 93.44 497 GLU A N 1
ATOM 3610 C CA . GLU A 1 497 ? 21.851 -14.699 -12.067 1.00 93.44 497 GLU A CA 1
ATOM 3611 C C . GLU A 1 497 ? 21.557 -14.099 -13.455 1.00 93.44 497 GLU A C 1
ATOM 3613 O O . GLU A 1 497 ? 22.127 -14.523 -14.464 1.00 93.44 497 GLU A O 1
ATOM 3618 N N . ARG A 1 498 ? 20.706 -13.066 -13.525 1.00 92.38 498 ARG A N 1
ATOM 3619 C CA . ARG A 1 498 ? 20.419 -12.347 -14.779 1.00 92.38 498 ARG A CA 1
ATOM 3620 C C . ARG A 1 498 ? 21.625 -11.596 -15.306 1.00 92.38 498 ARG A C 1
ATOM 3622 O O . ARG A 1 498 ? 21.891 -11.670 -16.505 1.00 92.38 498 ARG A O 1
ATOM 3629 N N . MET A 1 499 ? 22.343 -10.894 -14.432 1.00 92.06 499 MET A N 1
ATOM 3630 C CA . MET A 1 499 ? 23.578 -10.207 -14.799 1.00 92.06 499 MET A CA 1
ATOM 3631 C C . MET A 1 499 ? 24.585 -11.202 -15.377 1.00 92.06 499 MET A C 1
ATOM 3633 O O . MET A 1 499 ? 25.087 -10.986 -16.475 1.00 92.06 499 MET A O 1
ATOM 3637 N N . GLN A 1 500 ? 24.815 -12.329 -14.705 1.00 91.69 500 GLN A N 1
ATOM 3638 C CA . GLN A 1 500 ? 25.744 -13.360 -15.167 1.00 91.69 500 GLN A CA 1
ATOM 3639 C C . GLN A 1 500 ? 25.331 -13.946 -16.528 1.00 91.69 500 GLN A C 1
ATOM 3641 O O . GLN A 1 500 ? 26.173 -14.092 -17.413 1.00 91.69 500 GLN A O 1
ATOM 3646 N N . ARG A 1 501 ? 24.036 -14.226 -16.736 1.00 91.50 501 ARG A N 1
ATOM 3647 C CA . ARG A 1 501 ? 23.533 -14.805 -17.996 1.00 91.50 501 ARG A CA 1
ATOM 3648 C C . ARG A 1 501 ? 23.539 -13.833 -19.173 1.00 91.50 501 ARG A C 1
ATOM 3650 O O . ARG A 1 501 ? 23.845 -14.234 -20.291 1.00 91.50 501 ARG A O 1
ATOM 3657 N N . GLN A 1 502 ? 23.160 -12.577 -18.952 1.00 91.19 502 GLN A N 1
ATOM 3658 C CA . GLN A 1 502 ? 22.923 -11.613 -20.035 1.00 91.19 502 GLN A CA 1
ATOM 3659 C C . GLN A 1 502 ? 24.129 -10.700 -20.304 1.00 91.19 502 GLN A C 1
ATOM 3661 O O . GLN A 1 502 ? 24.237 -10.131 -21.390 1.00 91.19 502 GLN A O 1
ATOM 3666 N N . ALA A 1 503 ? 25.055 -10.565 -19.350 1.00 87.31 503 ALA A N 1
ATOM 3667 C CA . ALA A 1 503 ? 26.234 -9.704 -19.452 1.00 87.31 503 ALA A CA 1
ATOM 3668 C C . ALA A 1 503 ? 27.563 -10.489 -19.486 1.00 87.31 503 ALA A C 1
ATOM 3670 O O . ALA A 1 503 ? 28.524 -10.123 -18.810 1.00 87.31 503 ALA A O 1
ATOM 3671 N N . ALA A 1 504 ? 27.648 -11.531 -20.319 1.00 78.31 504 ALA A N 1
ATOM 3672 C CA . ALA A 1 504 ? 28.826 -12.406 -20.415 1.00 78.31 504 ALA A CA 1
ATOM 3673 C C . ALA A 1 504 ? 30.117 -11.723 -20.945 1.00 78.31 504 ALA A C 1
ATOM 3675 O O . ALA A 1 504 ? 31.218 -12.123 -20.580 1.00 78.31 504 ALA A O 1
ATOM 3676 N N . LEU A 1 505 ? 30.017 -10.674 -21.775 1.00 77.06 505 LEU A N 1
ATOM 3677 C CA . LEU A 1 505 ? 31.170 -9.923 -22.328 1.00 77.06 505 LEU A CA 1
ATOM 3678 C C . LEU A 1 505 ? 31.938 -9.178 -21.235 1.00 77.06 505 LEU A C 1
ATOM 3680 O O . LEU A 1 505 ? 31.269 -8.458 -20.529 1.00 77.06 505 LEU A O 1
ATOM 3684 N N . GLY A 1 506 ? 33.270 -9.211 -21.113 1.00 72.94 506 GLY A N 1
ATOM 3685 C CA . GLY A 1 506 ? 34.007 -8.482 -20.053 1.00 72.94 506 GLY A CA 1
ATOM 3686 C C . GLY A 1 506 ? 33.648 -6.984 -19.893 1.00 72.94 506 GLY A C 1
ATOM 3687 O O . GLY A 1 506 ? 33.518 -6.256 -20.876 1.00 72.94 506 GLY A O 1
ATOM 3688 N N . TYR A 1 507 ? 33.482 -6.503 -18.650 1.00 75.94 507 TYR A N 1
ATOM 3689 C CA . TYR A 1 507 ? 33.304 -5.072 -18.343 1.00 75.94 507 TYR A CA 1
ATOM 3690 C C . TYR A 1 507 ? 34.679 -4.445 -18.170 1.00 75.94 507 TYR A C 1
ATOM 3692 O O . TYR A 1 507 ? 35.373 -4.784 -17.217 1.00 75.94 507 TYR A O 1
ATOM 3700 N N . GLY A 1 508 ? 35.073 -3.531 -19.056 1.00 76.25 508 GLY A N 1
ATOM 3701 C CA . GLY A 1 508 ? 36.388 -2.873 -19.023 1.00 76.25 508 GLY A CA 1
ATOM 3702 C C . GLY A 1 508 ? 36.635 -1.933 -17.831 1.00 76.25 508 GLY A C 1
ATOM 3703 O O . GLY A 1 508 ? 37.422 -1.010 -17.967 1.00 76.25 508 GLY A O 1
ATOM 3704 N N . GLY A 1 509 ? 35.930 -2.112 -16.707 1.00 79.31 509 GLY A N 1
ATOM 3705 C CA . GLY A 1 509 ? 36.110 -1.349 -15.469 1.00 79.31 509 GLY A CA 1
ATOM 3706 C C . GLY A 1 509 ? 36.028 0.179 -15.605 1.00 79.31 509 GLY A C 1
ATOM 3707 O O . GLY A 1 509 ? 36.917 0.853 -15.093 1.00 79.31 509 GLY A O 1
ATOM 3708 N N . PRO A 1 510 ? 35.016 0.765 -16.283 1.00 87.31 510 PRO A N 1
ATOM 3709 C CA . PRO A 1 510 ? 34.850 2.217 -16.324 1.00 87.31 510 PRO A CA 1
ATOM 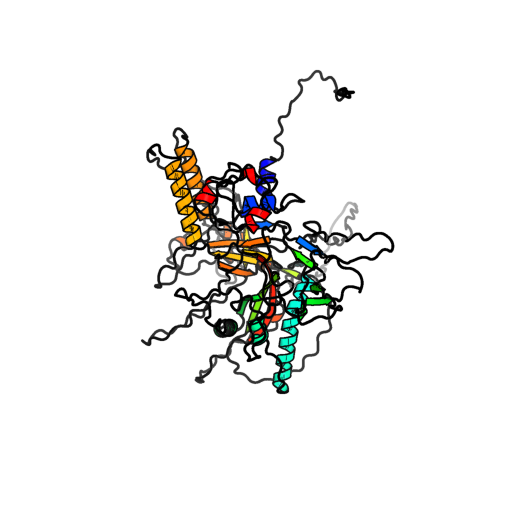3710 C C . PRO A 1 510 ? 34.646 2.803 -14.920 1.00 87.31 510 PRO A C 1
ATOM 3712 O O . PRO A 1 510 ? 34.111 2.141 -14.032 1.00 87.31 510 PRO A O 1
ATOM 3715 N N . THR A 1 511 ? 34.987 4.084 -14.756 1.00 88.00 511 THR A N 1
ATOM 3716 C CA . THR A 1 511 ? 34.897 4.810 -13.474 1.00 88.00 511 THR A CA 1
ATOM 3717 C C . THR A 1 511 ? 33.488 4.835 -12.875 1.00 88.00 511 THR A C 1
ATOM 3719 O O . THR A 1 511 ? 33.336 4.858 -11.659 1.00 88.00 511 THR A O 1
ATOM 3722 N N . HIS A 1 512 ? 32.449 4.822 -13.715 1.00 89.44 512 HIS A N 1
ATOM 3723 C CA . HIS A 1 512 ? 31.046 4.722 -13.313 1.00 89.44 512 HIS A CA 1
ATOM 3724 C C . HIS A 1 512 ? 30.204 4.083 -14.430 1.00 89.44 512 HIS A C 1
ATOM 3726 O O . HIS A 1 512 ? 30.623 4.006 -15.589 1.00 89.44 512 HIS A O 1
ATOM 3732 N N . ALA A 1 513 ? 28.991 3.626 -14.098 1.00 88.56 513 ALA A N 1
ATOM 3733 C CA . ALA A 1 513 ? 28.138 2.868 -15.022 1.00 88.56 513 ALA A CA 1
ATOM 3734 C C . ALA A 1 513 ? 27.832 3.610 -16.338 1.00 88.56 513 ALA A C 1
ATOM 3736 O O . ALA A 1 513 ? 27.832 3.008 -17.415 1.00 88.56 513 ALA A O 1
ATOM 3737 N N . PHE A 1 514 ? 27.652 4.930 -16.257 1.00 92.56 514 PHE A N 1
ATOM 3738 C CA . PHE A 1 514 ? 27.259 5.795 -17.373 1.00 92.56 514 PHE A CA 1
ATOM 3739 C C . PHE A 1 514 ? 28.419 6.547 -18.046 1.00 92.56 514 PHE A C 1
ATOM 3741 O O . PHE A 1 514 ? 28.155 7.484 -18.791 1.00 92.56 514 PHE A O 1
ATOM 3748 N N . ALA A 1 515 ? 29.673 6.123 -17.840 1.00 92.50 515 ALA A N 1
ATOM 3749 C CA . ALA A 1 515 ? 30.840 6.775 -18.442 1.00 92.50 515 ALA A CA 1
ATOM 3750 C C . ALA A 1 515 ? 30.805 6.789 -19.984 1.00 92.50 515 ALA A C 1
ATOM 3752 O O . ALA A 1 515 ? 30.232 5.888 -20.611 1.00 92.50 515 ALA A O 1
ATOM 3753 N N . ASP A 1 516 ? 31.486 7.749 -20.602 1.00 88.50 516 ASP A N 1
ATOM 3754 C CA . ASP A 1 516 ? 31.553 7.876 -22.058 1.00 88.50 516 ASP A CA 1
ATOM 3755 C C . ASP A 1 516 ? 32.280 6.683 -22.692 1.00 88.50 516 ASP A C 1
ATOM 3757 O O . ASP A 1 516 ? 33.488 6.514 -22.568 1.00 88.50 516 ASP A O 1
ATOM 3761 N N . ALA A 1 517 ? 31.513 5.798 -23.332 1.00 87.00 517 ALA A N 1
ATOM 3762 C CA . ALA A 1 517 ? 31.991 4.741 -24.227 1.00 87.00 517 ALA A CA 1
ATOM 3763 C C . ALA A 1 517 ? 30.779 4.087 -24.928 1.00 87.00 517 ALA A C 1
ATOM 3765 O O . ALA A 1 517 ? 29.634 4.334 -24.526 1.00 87.00 517 ALA A O 1
ATOM 3766 N N . PRO A 1 518 ? 30.986 3.214 -25.932 1.00 88.81 518 PRO A N 1
ATOM 3767 C CA . PRO A 1 518 ? 29.896 2.534 -26.629 1.00 88.81 518 PRO A CA 1
ATOM 3768 C C . PRO A 1 518 ? 28.932 1.830 -25.663 1.00 88.81 518 PRO A C 1
ATOM 3770 O O . PRO A 1 518 ? 29.348 1.044 -24.807 1.00 88.81 518 PRO A O 1
ATOM 3773 N N . ARG A 1 519 ? 27.629 2.114 -25.785 1.00 89.81 519 ARG A N 1
ATOM 3774 C CA . ARG A 1 519 ? 26.576 1.548 -24.925 1.00 89.81 519 ARG A CA 1
ATOM 3775 C C . ARG A 1 519 ? 26.189 0.143 -25.386 1.00 89.81 519 ARG A C 1
ATOM 3777 O O . ARG A 1 519 ? 25.151 -0.058 -26.008 1.00 89.81 519 ARG A O 1
ATOM 3784 N N . THR A 1 520 ? 27.041 -0.832 -25.086 1.00 91.25 520 THR A N 1
ATOM 3785 C CA . THR A 1 520 ? 26.749 -2.251 -25.340 1.00 91.25 520 THR A CA 1
ATOM 3786 C C . THR A 1 520 ? 25.626 -2.765 -24.429 1.00 91.25 520 THR A C 1
ATOM 3788 O O . THR A 1 520 ? 25.333 -2.164 -23.392 1.00 91.25 520 THR A O 1
ATOM 3791 N N . ALA A 1 521 ? 25.026 -3.911 -24.772 1.00 89.62 521 ALA A N 1
ATOM 3792 C CA . ALA A 1 521 ? 23.970 -4.538 -23.968 1.00 89.62 521 ALA A CA 1
ATOM 3793 C C . ALA A 1 521 ? 24.386 -4.748 -22.498 1.00 89.62 521 ALA A C 1
ATOM 3795 O O . ALA A 1 521 ? 23.617 -4.428 -21.595 1.00 89.62 521 ALA A O 1
ATOM 3796 N N . ARG A 1 522 ? 25.636 -5.170 -22.242 1.00 88.75 522 ARG A N 1
ATOM 3797 C CA . ARG A 1 522 ? 26.183 -5.272 -20.877 1.00 88.75 522 ARG A CA 1
ATOM 3798 C C . ARG A 1 522 ? 26.192 -3.927 -20.152 1.00 88.75 522 ARG A C 1
ATOM 3800 O O . ARG A 1 522 ? 25.811 -3.876 -18.989 1.00 88.75 522 ARG A O 1
ATOM 3807 N N . ARG A 1 523 ? 26.623 -2.841 -20.805 1.00 90.81 523 ARG A N 1
ATOM 3808 C CA . ARG A 1 523 ? 26.660 -1.511 -20.170 1.00 90.81 523 ARG A CA 1
ATOM 3809 C C . ARG A 1 523 ? 25.262 -0.978 -19.879 1.00 90.81 523 ARG A C 1
ATOM 3811 O O . ARG A 1 523 ? 25.056 -0.392 -18.823 1.00 90.81 523 ARG A O 1
ATOM 3818 N N . LEU A 1 524 ? 24.306 -1.218 -20.778 1.00 91.81 524 LEU A N 1
ATOM 3819 C CA . LEU A 1 524 ? 22.901 -0.876 -20.548 1.00 91.81 524 LEU A CA 1
ATOM 3820 C C . LEU A 1 524 ? 22.332 -1.648 -19.356 1.00 91.81 524 LEU A C 1
ATOM 3822 O O . LEU A 1 524 ? 21.697 -1.049 -18.491 1.00 91.81 524 LEU A O 1
ATOM 3826 N N . LEU A 1 525 ? 22.608 -2.952 -19.279 1.00 93.12 525 LEU A N 1
ATOM 3827 C CA . LEU A 1 525 ? 22.139 -3.799 -18.188 1.00 93.12 525 LEU A CA 1
ATOM 3828 C C . LEU A 1 525 ? 22.785 -3.413 -16.846 1.00 93.12 525 LEU A C 1
ATOM 3830 O O . LEU A 1 525 ? 22.079 -3.267 -15.852 1.00 93.12 525 LEU A O 1
ATOM 3834 N N . GLN A 1 526 ? 24.095 -3.144 -16.834 1.00 91.69 526 GLN A N 1
ATOM 3835 C CA . GLN A 1 526 ? 24.808 -2.632 -15.660 1.00 91.69 526 GLN A CA 1
ATOM 3836 C C . GLN A 1 526 ? 24.266 -1.267 -15.220 1.00 91.69 526 GLN A C 1
ATOM 3838 O O . GLN A 1 526 ? 24.041 -1.056 -14.034 1.00 91.69 526 GLN A O 1
ATOM 3843 N N . GLY A 1 527 ? 24.021 -0.345 -16.156 1.00 92.94 527 GLY A N 1
ATOM 3844 C CA . GLY A 1 527 ? 23.429 0.959 -15.856 1.00 92.94 527 GLY A CA 1
ATOM 3845 C C . GLY A 1 527 ? 22.026 0.833 -15.263 1.00 92.94 527 GLY A C 1
ATOM 3846 O O . GLY A 1 527 ? 21.718 1.481 -14.264 1.00 92.94 527 GLY A O 1
ATOM 3847 N N . ALA A 1 528 ? 21.193 -0.049 -15.819 1.00 93.12 528 ALA A N 1
ATOM 3848 C CA . ALA A 1 528 ? 19.875 -0.349 -15.270 1.00 93.12 528 ALA A CA 1
ATOM 3849 C C . ALA A 1 528 ? 19.964 -0.960 -13.861 1.00 93.12 528 ALA A C 1
ATOM 3851 O O . ALA A 1 528 ? 19.202 -0.555 -12.985 1.00 93.12 528 ALA A O 1
ATOM 3852 N N . HIS A 1 529 ? 20.915 -1.866 -13.617 1.00 93.31 529 HIS A N 1
ATOM 3853 C CA . HIS A 1 529 ? 21.155 -2.429 -12.290 1.00 93.31 529 HIS A CA 1
ATOM 3854 C C . HIS A 1 529 ? 21.628 -1.361 -11.289 1.00 93.31 529 HIS A C 1
ATOM 3856 O O . HIS A 1 529 ? 21.095 -1.288 -10.185 1.00 93.31 529 HIS A O 1
ATOM 3862 N N . CYS A 1 530 ? 22.569 -0.492 -11.665 1.00 93.00 530 CYS A N 1
ATOM 3863 C CA . CYS A 1 530 ? 23.031 0.598 -10.803 1.00 93.00 530 CYS A CA 1
ATOM 3864 C C . CYS A 1 530 ? 21.902 1.583 -10.471 1.00 93.00 530 CYS A C 1
ATOM 3866 O O . CYS A 1 530 ? 21.743 1.947 -9.310 1.00 93.00 530 CYS A O 1
ATOM 3868 N N . ASN A 1 531 ? 21.077 1.963 -11.453 1.00 94.44 531 ASN A N 1
ATOM 3869 C CA . ASN A 1 531 ? 19.899 2.804 -11.213 1.00 94.44 531 ASN A CA 1
ATOM 3870 C C . ASN A 1 531 ? 18.893 2.125 -10.282 1.00 94.44 531 ASN A C 1
ATOM 3872 O O . ASN A 1 531 ? 18.278 2.785 -9.452 1.00 94.44 531 ASN A O 1
ATOM 3876 N N . HIS A 1 532 ? 18.726 0.813 -10.422 1.00 91.81 532 HIS A N 1
ATOM 3877 C CA . HIS A 1 532 ? 17.852 0.021 -9.572 1.00 91.81 532 HIS A CA 1
ATOM 3878 C C . HIS A 1 532 ? 18.327 0.013 -8.114 1.00 91.81 532 HIS A C 1
ATOM 3880 O O . HIS A 1 532 ? 17.542 0.317 -7.222 1.00 91.81 532 HIS A O 1
ATOM 3886 N N . VAL A 1 533 ? 19.619 -0.238 -7.881 1.00 91.50 533 VAL A N 1
ATOM 3887 C CA . VAL A 1 533 ? 20.225 -0.185 -6.539 1.00 91.50 533 VAL A CA 1
ATOM 3888 C C . VAL A 1 533 ? 20.147 1.227 -5.956 1.00 91.50 533 VAL A C 1
ATOM 3890 O O . VAL A 1 533 ? 19.796 1.389 -4.793 1.00 91.50 533 VAL A O 1
ATOM 3893 N N . ALA A 1 534 ? 20.410 2.259 -6.764 1.00 92.44 534 ALA A N 1
ATOM 3894 C CA . ALA A 1 534 ? 20.298 3.649 -6.329 1.00 92.44 534 ALA A CA 1
ATOM 3895 C C . ALA A 1 534 ? 18.856 4.025 -5.946 1.00 92.44 534 ALA A C 1
ATOM 3897 O O . ALA A 1 534 ? 18.649 4.710 -4.949 1.00 92.44 534 ALA A O 1
ATOM 3898 N N . ALA A 1 535 ? 17.858 3.560 -6.705 1.00 92.44 535 ALA A N 1
ATOM 3899 C CA . ALA A 1 535 ? 16.449 3.773 -6.381 1.00 92.44 535 ALA A CA 1
ATOM 3900 C C . ALA A 1 535 ? 16.053 3.068 -5.076 1.00 92.44 535 ALA A C 1
ATOM 3902 O O . ALA A 1 535 ? 15.338 3.647 -4.262 1.00 92.44 535 ALA A O 1
ATOM 3903 N N . GLU A 1 536 ? 16.545 1.848 -4.859 1.00 90.94 536 GLU A N 1
ATOM 3904 C CA . GLU A 1 536 ? 16.295 1.098 -3.631 1.00 90.94 536 GLU A CA 1
ATOM 3905 C C . GLU A 1 536 ? 16.932 1.771 -2.410 1.00 90.94 536 GLU A C 1
ATOM 3907 O O . GLU A 1 536 ? 16.251 1.958 -1.404 1.00 90.94 536 GLU A O 1
ATOM 3912 N N . ALA A 1 537 ? 18.181 2.230 -2.529 1.00 89.50 537 ALA A N 1
ATOM 3913 C CA . ALA A 1 537 ? 18.873 2.979 -1.481 1.00 89.50 537 ALA A CA 1
ATOM 3914 C C . ALA A 1 537 ? 18.211 4.335 -1.182 1.00 89.50 537 ALA A C 1
ATOM 3916 O O . ALA A 1 537 ? 18.136 4.736 -0.027 1.00 89.50 537 ALA A O 1
ATOM 3917 N N . ALA A 1 538 ? 17.703 5.036 -2.203 1.00 89.44 538 ALA A N 1
ATOM 3918 C CA . ALA A 1 538 ? 17.010 6.313 -2.025 1.00 89.44 538 ALA A CA 1
ATOM 3919 C C . ALA A 1 538 ? 15.621 6.162 -1.382 1.00 89.44 538 ALA A C 1
ATOM 3921 O O . ALA A 1 538 ? 15.139 7.087 -0.731 1.00 89.44 538 ALA A O 1
ATOM 3922 N N . ALA A 1 539 ? 14.959 5.023 -1.601 1.00 88.44 539 ALA A N 1
ATOM 3923 C CA . ALA A 1 539 ? 13.653 4.726 -1.022 1.00 88.44 539 ALA A CA 1
ATOM 3924 C C . ALA A 1 539 ? 13.745 4.113 0.382 1.00 88.44 539 ALA A C 1
ATOM 3926 O O . ALA A 1 539 ? 12.789 4.220 1.152 1.00 88.44 539 ALA A O 1
ATOM 3927 N N . ALA A 1 540 ? 14.850 3.435 0.695 1.00 87.25 540 ALA A N 1
ATOM 3928 C CA . ALA A 1 540 ? 15.066 2.823 1.993 1.00 87.25 540 ALA A CA 1
ATOM 3929 C C . ALA 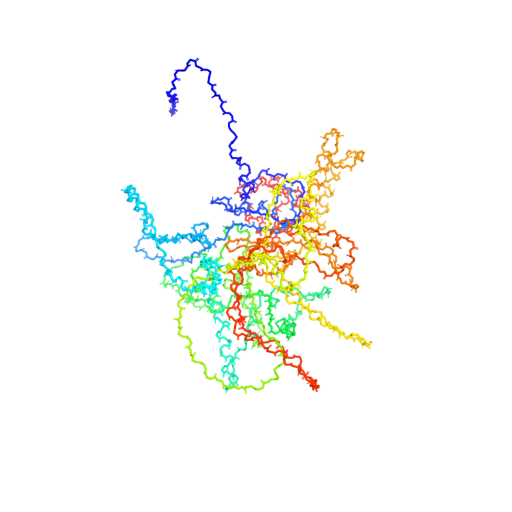A 1 540 ? 15.400 3.878 3.060 1.00 87.25 540 ALA A C 1
ATOM 3931 O O . ALA A 1 540 ? 16.173 4.807 2.830 1.00 87.25 540 ALA A O 1
ATOM 3932 N N . ALA A 1 541 ? 14.834 3.718 4.252 1.00 77.38 541 ALA A N 1
ATOM 3933 C CA . ALA A 1 541 ? 15.207 4.503 5.417 1.00 77.38 541 ALA A CA 1
ATOM 3934 C C . ALA A 1 541 ? 16.517 3.951 6.005 1.00 77.38 541 ALA A C 1
ATOM 3936 O O . ALA A 1 541 ? 16.601 2.772 6.353 1.00 77.38 541 ALA A O 1
ATOM 3937 N N . SER A 1 542 ? 17.534 4.803 6.142 1.00 58.16 542 SER A N 1
ATOM 3938 C CA . SER A 1 542 ? 18.763 4.465 6.865 1.00 58.16 542 SER A CA 1
ATOM 3939 C C . SER A 1 542 ? 18.506 4.598 8.363 1.00 58.16 542 SER A C 1
ATOM 3941 O O . SER A 1 542 ? 18.414 5.714 8.870 1.00 58.16 542 SER A O 1
ATOM 3943 N N . LYS A 1 543 ? 18.402 3.483 9.090 1.00 57.41 543 LYS A N 1
ATOM 3944 C CA . LYS A 1 543 ? 18.515 3.528 10.551 1.00 57.41 543 LYS A CA 1
ATOM 3945 C C . LYS A 1 543 ? 19.993 3.581 10.921 1.00 57.41 543 LYS A C 1
ATOM 3947 O O . LYS A 1 543 ? 20.696 2.584 10.800 1.00 57.41 543 LYS A O 1
ATOM 3952 N N . SER A 1 544 ? 20.468 4.733 11.383 1.00 41.34 544 SER A N 1
ATOM 3953 C CA . SER A 1 544 ? 21.689 4.772 12.183 1.00 41.34 544 SER A CA 1
ATOM 3954 C C . SER A 1 544 ? 21.340 4.267 13.581 1.00 41.34 544 SER A C 1
ATOM 3956 O O . SER A 1 544 ? 20.889 5.041 14.430 1.00 41.34 544 SER A O 1
ATOM 3958 N N . ASP A 1 545 ? 21.514 2.970 13.825 1.00 39.03 545 ASP A N 1
ATOM 3959 C CA . ASP A 1 545 ? 21.450 2.425 15.181 1.00 39.03 545 ASP A CA 1
ATOM 3960 C C . ASP A 1 545 ? 22.609 3.011 15.996 1.00 39.03 545 ASP A C 1
ATOM 3962 O O . ASP A 1 545 ? 23.729 2.507 16.043 1.00 39.03 545 ASP A O 1
ATOM 3966 N N . THR A 1 546 ? 22.330 4.153 16.620 1.00 37.25 546 THR A N 1
ATOM 3967 C CA . THR A 1 546 ? 23.230 4.844 17.539 1.00 37.25 546 THR A CA 1
ATOM 3968 C C . THR A 1 546 ? 22.924 4.343 18.945 1.00 37.25 546 THR A C 1
ATOM 3970 O O . THR A 1 546 ? 22.426 5.079 19.790 1.00 37.25 546 THR A O 1
ATOM 3973 N N . ALA A 1 547 ? 23.162 3.058 19.193 1.00 33.69 547 ALA A N 1
ATOM 3974 C CA . ALA A 1 547 ? 23.203 2.506 20.539 1.00 33.69 547 ALA A CA 1
ATOM 3975 C C . ALA A 1 547 ? 24.174 1.327 20.557 1.00 33.69 547 ALA A C 1
ATOM 3977 O O . ALA A 1 547 ? 24.079 0.395 19.764 1.00 33.69 547 ALA A O 1
ATOM 3978 N N . ALA A 1 548 ? 25.163 1.437 21.434 1.00 35.41 548 ALA A N 1
ATOM 3979 C CA . ALA A 1 548 ? 26.275 0.521 21.559 1.00 35.41 548 ALA A CA 1
ATOM 3980 C C . ALA A 1 548 ? 25.834 -0.933 21.807 1.00 35.41 548 ALA A C 1
ATOM 3982 O O . ALA A 1 548 ? 24.938 -1.201 22.601 1.00 35.41 548 ALA A O 1
ATOM 3983 N N . ALA A 1 549 ? 26.574 -1.847 21.177 1.00 36.72 549 ALA A N 1
ATOM 3984 C CA . ALA A 1 549 ? 26.827 -3.205 21.644 1.00 36.72 549 ALA A CA 1
ATOM 3985 C C . ALA A 1 549 ? 25.606 -4.109 21.887 1.00 36.72 549 ALA A C 1
ATOM 3987 O O . ALA A 1 549 ? 25.493 -4.701 22.949 1.00 36.72 549 ALA A O 1
ATOM 3988 N N . HIS A 1 550 ? 24.781 -4.344 20.866 1.00 36.16 550 HIS A N 1
ATOM 3989 C CA . HIS A 1 550 ? 24.142 -5.651 20.693 1.00 36.16 550 HIS A CA 1
ATOM 3990 C C . HIS A 1 550 ? 24.185 -6.037 19.211 1.00 36.16 550 HIS A C 1
ATOM 3992 O O . HIS A 1 550 ? 24.172 -5.180 18.334 1.00 36.16 550 HIS A O 1
ATOM 3998 N N . THR A 1 551 ? 24.375 -7.332 18.962 1.00 32.06 551 THR A N 1
ATOM 3999 C CA . THR A 1 551 ? 24.607 -7.988 17.663 1.00 32.06 551 THR A CA 1
ATOM 4000 C C . THR A 1 551 ? 23.886 -7.332 16.481 1.00 32.06 551 THR A C 1
ATOM 4002 O O . THR A 1 551 ? 22.702 -7.032 16.623 1.00 32.06 551 THR A O 1
ATOM 4005 N N . PRO A 1 552 ? 24.549 -7.173 15.314 1.00 33.38 552 PRO A N 1
ATOM 4006 C CA . PRO A 1 552 ? 23.963 -6.530 14.143 1.00 33.38 552 PRO A CA 1
ATOM 4007 C C . PRO A 1 552 ? 22.673 -7.255 13.770 1.00 33.38 552 PRO A C 1
ATOM 4009 O O . PRO A 1 552 ? 22.692 -8.392 13.290 1.00 33.38 552 PRO A O 1
ATOM 4012 N N . GLN A 1 553 ? 21.543 -6.609 14.036 1.00 43.00 553 GLN A N 1
ATOM 4013 C CA . GLN A 1 553 ? 20.254 -7.041 13.540 1.00 43.00 553 GLN A CA 1
ATOM 4014 C C . GLN A 1 553 ? 20.344 -6.895 12.019 1.00 43.00 553 GLN A C 1
ATOM 4016 O O . GLN A 1 553 ? 20.318 -5.782 11.507 1.00 43.00 553 GLN A O 1
ATOM 4021 N N . ARG A 1 554 ? 20.597 -8.023 11.335 1.00 46.84 554 ARG A N 1
ATOM 4022 C CA . ARG A 1 554 ? 20.876 -8.120 9.892 1.00 46.84 554 ARG A CA 1
ATOM 4023 C C . ARG A 1 554 ? 20.061 -7.099 9.105 1.00 46.84 554 ARG A C 1
ATOM 4025 O O . ARG A 1 554 ? 18.839 -7.109 9.224 1.00 46.84 554 ARG A O 1
ATOM 4032 N N . ASP A 1 555 ? 20.764 -6.298 8.305 1.00 55.75 555 ASP A N 1
ATOM 4033 C CA . ASP A 1 555 ? 20.299 -5.186 7.469 1.00 55.75 555 ASP A CA 1
ATOM 4034 C C . ASP A 1 555 ? 18.994 -5.490 6.706 1.00 55.75 555 ASP A C 1
ATOM 4036 O O . ASP A 1 555 ? 18.986 -5.814 5.517 1.00 55.75 555 ASP A O 1
ATOM 4040 N N . SER A 1 556 ? 17.852 -5.420 7.388 1.00 70.06 556 SER A N 1
ATOM 4041 C CA . SER A 1 556 ? 16.547 -5.531 6.748 1.00 70.06 556 SER A CA 1
ATOM 4042 C C . SER A 1 556 ? 16.259 -4.207 6.058 1.00 70.06 556 SER A C 1
ATOM 4044 O O . SER A 1 556 ? 16.275 -3.166 6.717 1.00 70.06 556 SER A O 1
ATOM 4046 N N . ALA A 1 557 ? 15.969 -4.226 4.756 1.00 87.06 557 ALA A N 1
ATOM 4047 C CA . ALA A 1 557 ? 15.577 -3.015 4.048 1.00 87.06 557 ALA A CA 1
ATOM 4048 C C . ALA A 1 557 ? 14.293 -2.441 4.674 1.00 87.06 557 ALA A C 1
ATOM 4050 O O . ALA A 1 557 ? 13.276 -3.137 4.774 1.00 87.06 557 ALA A O 1
ATOM 4051 N N . VAL A 1 558 ? 14.359 -1.184 5.119 1.00 92.69 558 VAL A N 1
ATOM 4052 C CA . VAL A 1 558 ? 13.251 -0.488 5.781 1.00 92.69 558 VAL A CA 1
ATOM 4053 C C . VAL A 1 558 ? 12.632 0.516 4.820 1.00 92.69 558 VAL A C 1
ATOM 4055 O O . VAL A 1 558 ? 13.350 1.335 4.260 1.00 92.69 558 VAL A O 1
ATOM 4058 N N . TYR A 1 559 ? 11.310 0.505 4.653 1.00 95.75 559 TYR A N 1
ATOM 4059 C CA . TYR A 1 559 ? 10.608 1.449 3.779 1.00 95.75 559 TYR A CA 1
ATOM 4060 C C . TYR A 1 559 ? 9.495 2.177 4.523 1.00 95.75 559 TYR A C 1
ATOM 4062 O O . TYR A 1 559 ? 8.605 1.551 5.099 1.00 95.75 559 TYR A O 1
ATOM 4070 N N . GLU A 1 560 ? 9.506 3.504 4.458 1.00 95.69 560 GLU A N 1
ATOM 4071 C CA . GLU A 1 560 ? 8.442 4.340 5.008 1.00 95.69 560 GLU A CA 1
ATOM 4072 C C . GLU A 1 560 ? 7.382 4.640 3.944 1.00 95.69 560 GLU A C 1
ATOM 4074 O O . GLU A 1 560 ? 7.664 5.146 2.855 1.00 95.69 560 GLU A O 1
ATOM 4079 N N . VAL A 1 561 ? 6.131 4.310 4.254 1.00 97.56 561 VAL A N 1
ATOM 4080 C CA . VAL A 1 561 ? 5.001 4.398 3.331 1.00 97.56 561 VAL A CA 1
ATOM 4081 C C . VAL A 1 561 ? 3.888 5.213 3.965 1.00 97.56 561 VAL A C 1
ATOM 4083 O O . VAL A 1 561 ? 3.222 4.784 4.906 1.00 97.56 561 VAL A O 1
ATOM 4086 N N . ARG A 1 562 ? 3.635 6.393 3.395 1.00 97.31 562 ARG A N 1
ATOM 4087 C CA . ARG A 1 562 ? 2.468 7.213 3.734 1.00 97.31 562 ARG A CA 1
ATOM 4088 C C . ARG A 1 562 ? 1.213 6.617 3.101 1.00 97.31 562 ARG A C 1
ATOM 4090 O O . ARG A 1 562 ? 1.073 6.667 1.874 1.00 97.31 562 ARG A O 1
ATOM 4097 N N . ALA A 1 563 ? 0.284 6.137 3.915 1.00 97.25 563 ALA A N 1
ATOM 4098 C CA . ALA A 1 563 ? -1.001 5.583 3.504 1.00 97.25 563 ALA A CA 1
ATOM 4099 C C . ALA A 1 563 ? -2.156 6.511 3.915 1.00 97.25 563 ALA A C 1
ATOM 4101 O O . ALA A 1 563 ? -2.134 7.119 4.986 1.00 97.25 563 ALA A O 1
ATOM 4102 N N . LEU A 1 564 ? -3.142 6.670 3.034 1.00 96.31 564 LEU A N 1
ATOM 4103 C CA . LEU A 1 564 ? -4.257 7.599 3.216 1.00 96.31 564 LEU A CA 1
ATOM 4104 C C . LEU A 1 564 ? -5.594 6.847 3.294 1.00 96.31 564 LEU A C 1
ATOM 4106 O O . LEU A 1 564 ? -5.708 5.751 2.738 1.00 96.31 564 LEU A O 1
ATOM 4110 N N . PRO A 1 565 ? -6.634 7.451 3.899 1.00 95.56 565 PRO A N 1
ATOM 4111 C CA . PRO A 1 565 ? -7.979 6.897 3.843 1.00 95.56 565 PRO A CA 1
ATOM 4112 C C . PRO A 1 565 ? -8.455 6.692 2.402 1.00 95.56 565 PRO A C 1
ATOM 4114 O O . PRO A 1 565 ? -8.391 7.612 1.582 1.00 95.56 565 PRO A O 1
ATOM 4117 N N . GLY A 1 566 ? -8.939 5.485 2.104 1.00 93.81 566 GLY A N 1
ATOM 4118 C CA . GLY A 1 566 ? -9.352 5.060 0.760 1.00 93.81 566 GLY A CA 1
ATOM 4119 C C . GLY A 1 566 ? -8.261 4.372 -0.073 1.00 93.81 566 GLY A C 1
ATOM 4120 O O . GLY A 1 566 ? -8.556 3.867 -1.162 1.00 93.81 566 GLY A O 1
ATOM 4121 N N . ASP A 1 567 ? -7.025 4.311 0.419 1.00 97.56 567 ASP A N 1
ATOM 4122 C CA . ASP A 1 567 ? -5.972 3.505 -0.194 1.00 97.56 567 ASP A CA 1
ATOM 4123 C C . ASP A 1 567 ? -6.136 2.015 0.129 1.00 97.56 567 ASP A C 1
ATOM 4125 O O . ASP A 1 567 ? -6.835 1.624 1.064 1.00 97.56 567 ASP A O 1
ATOM 4129 N N . VAL A 1 568 ? -5.446 1.181 -0.646 1.00 98.50 568 VAL A N 1
ATOM 4130 C CA . VAL A 1 568 ? -5.228 -0.235 -0.339 1.00 98.50 568 VAL A CA 1
ATOM 4131 C C . VAL A 1 568 ? -3.728 -0.475 -0.283 1.00 98.50 568 VAL A C 1
ATOM 4133 O O . VAL A 1 568 ? -3.029 -0.199 -1.260 1.00 98.50 568 VAL A O 1
ATOM 4136 N N . VAL A 1 569 ? -3.229 -1.004 0.830 1.00 98.62 569 VAL A N 1
ATOM 4137 C CA . VAL A 1 569 ? -1.823 -1.402 0.971 1.00 98.62 569 VAL A CA 1
ATOM 4138 C C . VAL A 1 569 ? -1.754 -2.921 1.032 1.00 98.62 569 VAL A C 1
ATOM 4140 O O . VAL A 1 569 ? -2.138 -3.525 2.028 1.00 98.62 569 VAL A O 1
ATOM 4143 N N . PHE A 1 570 ? -1.290 -3.542 -0.049 1.00 98.69 570 PHE A N 1
ATOM 4144 C CA . PHE A 1 570 ? -0.989 -4.968 -0.077 1.00 98.69 570 PHE A CA 1
ATOM 4145 C C . PHE A 1 570 ? 0.368 -5.218 0.577 1.00 98.69 570 PHE A C 1
ATOM 4147 O O . PHE A 1 570 ? 1.377 -4.648 0.151 1.00 98.69 570 PHE A O 1
ATOM 4154 N N . VAL A 1 571 ? 0.378 -6.083 1.583 1.00 98.44 571 VAL A N 1
ATOM 4155 C CA . VAL A 1 571 ? 1.546 -6.488 2.359 1.00 98.44 571 VAL A CA 1
ATOM 4156 C C . VAL A 1 571 ? 1.709 -7.999 2.184 1.00 98.44 571 VAL A C 1
ATOM 4158 O O . VAL A 1 571 ? 0.831 -8.752 2.627 1.00 98.44 571 VAL A O 1
ATOM 4161 N N . PRO A 1 572 ? 2.793 -8.452 1.527 1.00 97.50 572 PRO A N 1
ATOM 4162 C CA . PRO A 1 572 ? 3.043 -9.874 1.372 1.00 97.50 572 PRO A CA 1
ATOM 4163 C C . PRO A 1 572 ? 3.276 -10.548 2.723 1.00 97.50 572 PRO A C 1
ATOM 4165 O O . PRO A 1 572 ? 3.812 -9.928 3.649 1.00 97.50 572 PRO A O 1
ATOM 4168 N N . ARG A 1 573 ? 2.941 -11.834 2.829 1.00 94.94 573 ARG A N 1
ATOM 4169 C CA . ARG A 1 573 ? 3.235 -12.603 4.046 1.00 94.94 573 ARG A CA 1
ATOM 4170 C C . ARG A 1 573 ? 4.723 -12.544 4.426 1.00 94.94 573 ARG A C 1
ATOM 4172 O O . ARG A 1 573 ? 5.604 -12.462 3.568 1.00 94.94 573 ARG A O 1
ATOM 4179 N N . GLY A 1 574 ? 5.000 -12.591 5.724 1.00 93.19 574 GLY A N 1
ATOM 4180 C CA . GLY A 1 574 ? 6.342 -12.520 6.307 1.00 93.19 574 GLY A CA 1
ATOM 4181 C C . GLY A 1 574 ? 6.887 -11.100 6.480 1.00 93.19 574 GLY A C 1
ATOM 4182 O O . GLY A 1 574 ? 7.761 -10.897 7.321 1.00 93.19 574 GLY A O 1
ATOM 4183 N N . TRP A 1 575 ? 6.360 -10.106 5.756 1.00 95.56 575 TRP A N 1
ATOM 4184 C CA . TRP A 1 575 ? 6.728 -8.706 5.970 1.00 95.56 575 TRP A CA 1
ATOM 4185 C C . TRP A 1 575 ? 6.293 -8.238 7.354 1.00 95.56 575 TRP A C 1
ATOM 4187 O O . TRP A 1 575 ? 5.172 -8.509 7.796 1.00 95.56 575 TRP A O 1
ATOM 4197 N N . ARG A 1 576 ? 7.186 -7.505 8.020 1.00 95.06 576 ARG A N 1
ATOM 4198 C CA . ARG A 1 576 ? 6.912 -6.884 9.317 1.00 95.06 576 ARG A CA 1
ATOM 4199 C C . ARG A 1 576 ? 6.687 -5.392 9.115 1.00 95.06 576 ARG A C 1
ATOM 4201 O O . ARG A 1 576 ? 7.270 -4.799 8.208 1.00 95.06 576 ARG A O 1
ATOM 4208 N N . TYR A 1 577 ? 5.863 -4.765 9.938 1.00 95.31 577 TYR A N 1
ATOM 4209 C CA . TYR A 1 577 ? 5.639 -3.331 9.883 1.00 95.31 577 TYR A CA 1
ATOM 4210 C C . TYR A 1 577 ? 5.317 -2.719 11.236 1.00 95.31 577 TYR A C 1
ATOM 4212 O O . TYR A 1 577 ? 4.782 -3.357 12.138 1.00 95.31 577 TYR A O 1
ATOM 4220 N N . HIS A 1 578 ? 5.648 -1.440 11.346 1.00 93.56 578 HIS A N 1
ATOM 4221 C CA . HIS A 1 578 ? 5.235 -0.563 12.430 1.00 93.56 578 HIS A CA 1
ATOM 4222 C C . HIS A 1 578 ? 4.241 0.473 11.894 1.00 93.56 578 HIS A C 1
ATOM 4224 O O . HIS A 1 578 ? 4.290 0.820 10.712 1.00 93.56 578 HIS A O 1
ATOM 4230 N N . VAL A 1 579 ? 3.358 0.972 12.759 1.00 94.31 579 VAL A N 1
ATOM 4231 C CA . VAL A 1 579 ? 2.291 1.915 12.406 1.00 94.31 579 VAL A CA 1
ATOM 4232 C C . VAL A 1 579 ? 2.433 3.182 13.238 1.00 94.31 579 VAL A C 1
ATOM 4234 O O . VAL A 1 579 ? 2.540 3.113 14.460 1.00 94.31 579 VAL A O 1
ATOM 4237 N N . GLU A 1 580 ? 2.411 4.334 12.579 1.00 93.06 580 GLU A N 1
ATOM 4238 C CA . GLU A 1 580 ? 2.288 5.643 13.220 1.00 93.06 580 GLU A CA 1
ATOM 4239 C C . GLU A 1 580 ? 1.121 6.423 12.637 1.00 93.06 580 GLU A C 1
ATOM 4241 O O . GLU A 1 580 ? 0.873 6.382 11.426 1.00 93.06 580 GLU A O 1
ATOM 4246 N N . ARG A 1 581 ? 0.464 7.227 13.471 1.00 93.56 581 ARG A N 1
ATOM 4247 C CA . ARG A 1 581 ? -0.495 8.215 12.989 1.00 93.56 581 ARG A CA 1
ATOM 4248 C C . ARG A 1 581 ? 0.216 9.453 12.442 1.00 93.56 581 ARG A C 1
ATOM 4250 O O . ARG A 1 581 ? 1.073 10.052 13.096 1.00 93.56 581 ARG A O 1
ATOM 4257 N N . ILE A 1 582 ? -0.194 9.894 11.254 1.00 92.94 582 ILE A N 1
ATOM 4258 C CA . ILE A 1 582 ? 0.200 11.194 10.699 1.00 92.94 582 ILE A CA 1
ATOM 4259 C C . ILE A 1 582 ? -0.684 12.262 11.333 1.00 92.94 582 ILE A C 1
ATOM 4261 O O . ILE A 1 582 ? -1.904 12.234 11.192 1.00 92.94 582 ILE A O 1
ATOM 4265 N N . ILE A 1 583 ? -0.072 13.223 12.019 1.00 90.81 583 ILE A N 1
ATOM 4266 C CA . ILE A 1 583 ? -0.779 14.277 12.759 1.00 90.81 583 ILE A CA 1
ATOM 4267 C C . ILE A 1 583 ? -0.922 15.572 11.958 1.00 90.81 583 ILE A C 1
ATOM 4269 O O . ILE A 1 583 ? -1.791 16.392 12.262 1.00 90.81 583 ILE A O 1
ATOM 4273 N N . GLY A 1 584 ? -0.101 15.770 10.924 1.00 90.00 584 GLY A N 1
ATOM 4274 C CA . GLY A 1 584 ? -0.096 17.033 10.202 1.00 90.00 584 GLY A CA 1
ATOM 4275 C C . GLY A 1 584 ? 0.942 17.165 9.098 1.00 90.00 584 GLY A C 1
ATOM 4276 O O . GLY A 1 584 ? 1.625 16.212 8.718 1.00 90.00 584 GLY A O 1
ATOM 4277 N N . THR A 1 585 ? 1.054 18.389 8.593 1.00 90.81 585 THR A N 1
ATOM 4278 C CA . THR A 1 585 ? 2.066 18.801 7.615 1.00 90.81 585 THR A CA 1
ATOM 4279 C C . THR A 1 585 ? 2.813 20.024 8.136 1.00 90.81 585 THR A C 1
ATOM 4281 O O . THR A 1 585 ? 2.190 21.000 8.549 1.00 90.81 585 THR A O 1
ATOM 4284 N N . ALA A 1 586 ? 4.141 19.984 8.084 1.00 90.50 586 ALA A N 1
ATOM 4285 C CA . ALA A 1 586 ? 5.021 21.092 8.430 1.00 90.50 586 ALA A CA 1
ATOM 4286 C C . ALA A 1 586 ? 5.535 21.789 7.166 1.00 90.50 586 ALA A C 1
ATOM 4288 O O . ALA A 1 586 ? 5.935 21.125 6.204 1.00 90.50 586 ALA A O 1
ATOM 4289 N N . VAL A 1 587 ? 5.565 23.121 7.196 1.00 91.12 587 VAL A N 1
ATOM 4290 C CA . VAL A 1 587 ? 6.242 23.967 6.209 1.00 91.12 587 VAL A CA 1
ATOM 4291 C C . VAL A 1 587 ? 7.503 24.524 6.848 1.00 91.12 587 VAL A C 1
ATOM 4293 O O . VAL A 1 587 ? 7.433 25.222 7.860 1.00 91.12 587 VAL A O 1
ATOM 4296 N N . MET A 1 588 ? 8.652 24.221 6.258 1.00 87.88 588 MET A N 1
ATOM 4297 C CA . MET A 1 588 ? 9.957 24.662 6.734 1.00 87.88 588 MET A CA 1
ATOM 4298 C C . MET A 1 588 ? 10.580 25.648 5.757 1.00 87.88 588 MET A C 1
ATOM 4300 O O . MET A 1 588 ? 10.510 25.440 4.548 1.00 87.88 588 MET A O 1
ATOM 4304 N N . ASP A 1 589 ? 11.206 26.694 6.278 1.00 88.44 589 ASP A N 1
ATOM 4305 C CA . ASP A 1 589 ? 11.965 27.667 5.497 1.00 88.44 589 ASP A CA 1
ATOM 4306 C C . ASP A 1 589 ? 13.358 27.115 5.158 1.00 88.44 589 ASP A C 1
ATOM 4308 O O . ASP A 1 589 ? 14.086 26.652 6.042 1.00 88.44 589 ASP A O 1
ATOM 4312 N N . ALA A 1 590 ? 13.729 27.139 3.875 1.00 86.06 590 ALA A N 1
ATOM 4313 C CA . ALA A 1 590 ? 15.002 26.599 3.410 1.00 86.06 590 ALA A CA 1
ATOM 4314 C C . ALA A 1 590 ? 16.218 27.399 3.904 1.00 86.06 590 ALA A C 1
ATOM 4316 O O . ALA A 1 590 ? 17.269 26.809 4.155 1.00 86.06 590 ALA A O 1
ATOM 4317 N N . VAL A 1 591 ? 16.077 28.714 4.087 1.00 84.56 591 VAL A N 1
ATOM 4318 C CA . VAL A 1 591 ? 17.147 29.594 4.574 1.00 84.56 591 VAL A CA 1
ATOM 4319 C C . VAL A 1 591 ? 17.396 29.343 6.056 1.00 84.56 591 VAL A C 1
ATOM 4321 O O . VAL A 1 591 ? 18.542 29.217 6.481 1.00 84.56 591 VAL A O 1
ATOM 4324 N N . ALA A 1 592 ? 16.326 29.210 6.842 1.00 81.62 592 ALA A N 1
ATOM 4325 C CA . ALA A 1 592 ? 16.432 28.906 8.269 1.00 81.62 592 ALA A CA 1
ATOM 4326 C C . ALA A 1 592 ? 16.864 27.453 8.540 1.00 81.62 592 ALA A C 1
ATOM 4328 O O . ALA A 1 592 ? 17.432 27.165 9.594 1.00 81.62 592 ALA A O 1
ATOM 4329 N N . ALA A 1 593 ? 16.602 26.537 7.603 1.00 80.50 593 ALA A N 1
ATOM 4330 C CA . ALA A 1 593 ? 17.036 25.145 7.683 1.00 80.50 593 ALA A CA 1
ATOM 4331 C C . ALA A 1 593 ? 18.494 24.927 7.240 1.00 80.50 593 ALA A C 1
ATOM 4333 O O . ALA A 1 593 ? 19.015 23.825 7.419 1.00 80.50 593 ALA A O 1
ATOM 4334 N N . ALA A 1 594 ? 19.147 25.939 6.657 1.00 76.94 594 ALA A N 1
ATOM 4335 C CA . ALA A 1 594 ? 20.512 25.818 6.166 1.00 76.94 594 ALA A CA 1
ATOM 4336 C C . ALA A 1 594 ? 21.492 25.544 7.328 1.00 76.94 594 ALA A C 1
ATOM 4338 O O . ALA A 1 594 ? 21.454 26.245 8.346 1.00 76.94 594 ALA A O 1
ATOM 4339 N N . PRO A 1 595 ? 22.385 24.545 7.203 1.00 66.50 595 PRO A N 1
ATOM 4340 C CA . PRO A 1 595 ? 23.342 24.227 8.253 1.00 66.50 595 PRO A CA 1
ATOM 4341 C C . PRO A 1 595 ? 24.293 25.408 8.482 1.00 66.50 595 PRO A C 1
ATOM 4343 O O . PRO A 1 595 ? 24.876 25.954 7.543 1.00 66.50 595 PRO A O 1
ATOM 4346 N N . THR A 1 596 ? 24.460 25.810 9.742 1.00 64.56 596 THR A N 1
ATOM 4347 C CA . THR A 1 596 ? 25.451 26.824 10.117 1.00 64.56 596 THR A CA 1
ATOM 4348 C C . THR A 1 596 ? 26.837 26.182 10.247 1.00 64.56 596 THR A C 1
ATOM 4350 O O . THR A 1 596 ? 26.947 25.045 10.709 1.00 64.56 596 THR A O 1
ATOM 4353 N N . PRO A 1 597 ? 27.927 26.885 9.886 1.00 56.16 597 PRO A N 1
ATOM 4354 C CA . PRO A 1 597 ? 29.285 26.325 9.904 1.00 56.16 597 PRO A CA 1
ATOM 4355 C C . PRO A 1 597 ? 29.747 25.839 11.293 1.00 56.16 597 PRO A C 1
ATOM 4357 O O . PRO A 1 597 ? 30.585 24.947 11.380 1.00 56.16 597 PRO A O 1
ATOM 4360 N N . ALA A 1 598 ? 29.158 26.345 12.383 1.00 52.94 598 ALA A N 1
ATOM 4361 C CA . ALA A 1 598 ? 29.420 25.861 13.741 1.00 52.94 598 ALA A CA 1
ATOM 4362 C C . ALA A 1 598 ? 28.888 24.434 13.996 1.00 52.94 598 ALA A C 1
ATOM 4364 O O . ALA A 1 598 ? 29.484 23.690 14.773 1.00 52.94 598 ALA A O 1
ATOM 4365 N N . ALA A 1 599 ? 27.808 24.026 13.318 1.00 51.66 599 ALA A N 1
ATOM 4366 C CA . ALA A 1 599 ? 27.232 22.686 13.442 1.00 51.66 599 ALA A CA 1
ATOM 4367 C C . ALA A 1 599 ? 28.055 21.610 12.708 1.00 51.66 599 ALA A C 1
ATOM 4369 O O . ALA A 1 599 ? 27.980 20.440 13.061 1.00 51.66 599 ALA A O 1
ATOM 4370 N N . ALA A 1 600 ? 28.870 21.995 11.719 1.00 49.78 600 ALA A N 1
ATOM 4371 C CA . ALA A 1 600 ? 29.711 21.066 10.961 1.00 49.78 600 ALA A CA 1
ATOM 4372 C C . ALA A 1 600 ? 31.036 20.712 11.670 1.00 49.78 600 ALA A C 1
ATOM 4374 O O . ALA A 1 600 ? 31.626 19.676 11.376 1.00 49.78 600 ALA A O 1
ATOM 4375 N N . ALA A 1 601 ? 31.510 21.554 12.598 1.00 48.66 601 ALA A N 1
ATOM 4376 C CA . ALA A 1 601 ? 32.787 21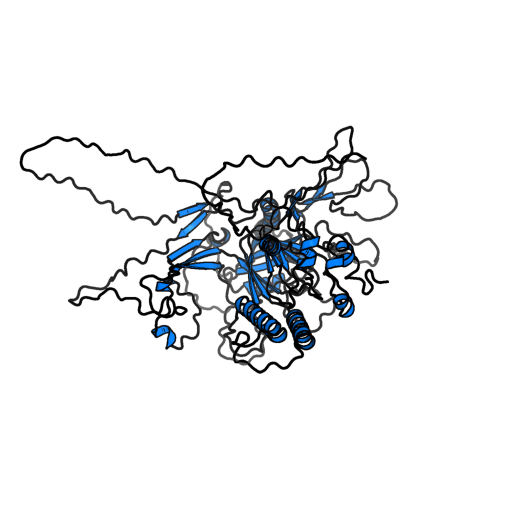.370 13.300 1.00 48.66 601 ALA A CA 1
ATOM 4377 C C . ALA A 1 601 ? 32.646 20.797 14.727 1.00 48.66 601 ALA A C 1
ATOM 4379 O O . ALA A 1 601 ? 33.626 20.335 15.310 1.00 48.66 601 ALA A O 1
ATOM 4380 N N . GLY A 1 602 ? 31.443 20.817 15.307 1.00 43.53 602 GLY A N 1
ATOM 4381 C CA . GLY A 1 602 ? 31.182 20.273 16.638 1.00 43.53 602 GLY A CA 1
ATOM 4382 C C . GLY A 1 602 ? 30.746 18.812 16.579 1.00 43.53 602 GLY A C 1
ATOM 4383 O O . GLY A 1 602 ? 29.736 18.497 15.959 1.00 43.53 602 GLY A O 1
ATOM 4384 N N . LYS A 1 603 ? 31.450 17.923 17.294 1.00 44.91 603 LYS A N 1
ATOM 4385 C CA . LYS A 1 603 ? 30.955 16.590 17.688 1.00 44.91 603 LYS A CA 1
ATOM 4386 C C . LYS A 1 603 ? 29.720 16.734 18.600 1.00 44.91 603 LYS A C 1
ATOM 4388 O O . LYS A 1 603 ? 29.791 16.443 19.789 1.00 44.91 603 LYS A O 1
ATOM 4393 N N . GLN A 1 604 ? 28.589 17.204 18.084 1.00 39.81 604 GLN A N 1
ATOM 4394 C CA . GLN A 1 604 ? 27.300 17.022 18.745 1.00 39.81 604 GLN A CA 1
ATOM 4395 C C . GLN A 1 604 ? 26.735 15.680 18.298 1.00 39.81 604 GLN A C 1
ATOM 4397 O O . GLN A 1 604 ? 25.938 15.570 17.372 1.00 39.81 604 GLN A O 1
ATOM 4402 N N . ALA A 1 605 ? 27.199 14.636 18.979 1.00 36.84 605 ALA A N 1
ATOM 4403 C CA . ALA A 1 605 ? 26.472 13.385 19.034 1.00 36.84 605 ALA A CA 1
ATOM 4404 C C . ALA A 1 605 ? 25.107 13.653 19.695 1.00 36.84 605 ALA A C 1
ATOM 4406 O O . ALA A 1 605 ? 25.054 14.173 20.809 1.00 36.84 605 ALA A O 1
ATOM 4407 N N . GLY A 1 606 ? 24.014 13.298 19.016 1.00 36.62 606 GLY A N 1
ATOM 4408 C CA . GLY A 1 606 ? 22.762 12.969 19.704 1.00 36.62 606 GLY A CA 1
ATOM 4409 C C . GLY A 1 606 ? 21.532 13.849 19.476 1.00 36.62 606 GLY A C 1
ATOM 4410 O O . GLY A 1 606 ? 20.561 13.672 20.204 1.00 36.62 606 GLY A O 1
ATOM 4411 N N . ALA A 1 607 ? 21.493 14.747 18.489 1.00 36.81 607 ALA A N 1
ATOM 4412 C CA . ALA A 1 607 ? 20.235 15.411 18.133 1.00 36.81 607 ALA A CA 1
ATOM 4413 C C . ALA A 1 607 ? 20.031 15.482 16.614 1.00 36.81 607 ALA A C 1
ATOM 4415 O O . ALA A 1 607 ? 20.161 16.544 16.011 1.00 36.81 607 ALA A O 1
ATOM 4416 N N . GLU A 1 608 ? 19.637 14.359 16.003 1.00 40.34 608 GLU A N 1
ATOM 4417 C CA . GLU A 1 608 ? 18.970 14.318 14.688 1.00 40.34 608 GLU A CA 1
ATOM 4418 C C . GLU A 1 608 ? 17.565 14.955 14.767 1.00 40.34 608 GLU A C 1
ATOM 4420 O O . GLU A 1 608 ? 16.534 14.351 14.477 1.00 40.34 608 GLU A O 1
ATOM 4425 N N . GLY A 1 609 ? 17.492 16.195 15.241 1.00 49.75 609 GLY A N 1
ATOM 4426 C CA . GLY A 1 609 ? 16.280 16.992 15.205 1.00 49.75 609 GLY A CA 1
ATOM 4427 C C . GLY A 1 609 ? 16.322 17.896 13.987 1.00 49.75 609 GLY A C 1
ATOM 4428 O O . GLY A 1 609 ? 17.251 18.689 13.847 1.00 49.75 609 GLY A O 1
ATOM 4429 N N . LEU A 1 610 ? 15.286 17.842 13.141 1.00 55.31 610 LEU A N 1
ATOM 4430 C CA . LEU A 1 610 ? 14.972 18.949 12.232 1.00 55.31 610 LEU A CA 1
ATOM 4431 C C . LEU A 1 610 ? 15.102 20.266 13.016 1.00 55.31 610 LEU A C 1
ATOM 4433 O O . LEU A 1 610 ? 14.606 20.325 14.150 1.00 55.31 610 LEU A O 1
ATOM 4437 N N . PRO A 1 611 ? 15.727 21.319 12.459 1.00 63.53 611 PRO A N 1
ATOM 4438 C CA . PRO A 1 611 ? 15.807 22.595 13.145 1.00 63.53 611 PRO A CA 1
ATOM 4439 C C . PRO A 1 611 ? 14.378 23.104 13.333 1.00 63.53 611 PRO A C 1
ATOM 4441 O O . PRO A 1 611 ? 13.779 23.660 12.418 1.00 63.53 611 PRO A O 1
ATOM 4444 N N . ARG A 1 612 ? 13.802 22.896 14.525 1.00 66.31 612 ARG A N 1
ATOM 4445 C CA . ARG A 1 612 ? 12.455 23.381 14.876 1.00 66.31 612 ARG A CA 1
ATOM 4446 C C . ARG A 1 612 ? 12.345 24.892 14.671 1.00 66.31 612 ARG A C 1
ATOM 4448 O O . ARG A 1 612 ? 11.269 25.389 14.382 1.00 66.31 612 ARG A O 1
ATOM 4455 N N . ALA A 1 613 ? 13.476 25.594 14.752 1.00 67.88 613 ALA A N 1
ATOM 4456 C CA . ALA A 1 613 ? 13.614 27.011 14.446 1.00 67.88 613 ALA A CA 1
ATOM 4457 C C . ALA A 1 613 ? 13.334 27.378 12.972 1.00 67.88 613 ALA A C 1
ATOM 4459 O O . ALA A 1 613 ? 13.075 28.541 12.690 1.00 67.88 613 ALA A O 1
ATOM 4460 N N . ALA A 1 614 ? 13.371 26.417 12.042 1.00 81.00 614 ALA A N 1
ATOM 4461 C CA . ALA A 1 614 ? 13.053 26.619 10.628 1.00 81.00 614 ALA A CA 1
ATOM 4462 C C . ALA A 1 614 ? 11.573 26.368 10.294 1.00 81.00 614 ALA A C 1
ATOM 4464 O O . ALA A 1 614 ? 11.173 26.500 9.137 1.00 81.00 614 ALA A O 1
ATOM 4465 N N . LEU A 1 615 ? 10.758 25.965 11.273 1.00 83.44 615 LEU A N 1
ATOM 4466 C CA . LEU A 1 615 ? 9.332 25.726 11.081 1.00 83.44 615 LEU A CA 1
ATOM 4467 C C . LEU A 1 615 ? 8.604 27.063 10.902 1.00 83.44 615 LEU A C 1
ATOM 4469 O O . LEU A 1 615 ? 8.539 27.864 11.829 1.00 83.44 615 LEU A O 1
ATOM 4473 N N . ARG A 1 616 ? 8.032 27.280 9.716 1.00 85.88 616 ARG A N 1
ATOM 4474 C CA . ARG A 1 616 ? 7.252 28.482 9.396 1.00 85.88 616 ARG A CA 1
ATOM 4475 C C . ARG A 1 616 ? 5.773 28.307 9.725 1.00 85.88 616 ARG A C 1
ATOM 4477 O O . ARG A 1 616 ? 5.135 29.227 10.214 1.00 85.88 616 ARG A O 1
ATOM 4484 N N . ALA A 1 617 ? 5.223 27.136 9.420 1.00 84.81 617 ALA A N 1
ATOM 4485 C CA . ALA A 1 617 ? 3.823 26.823 9.675 1.00 84.81 617 ALA A CA 1
ATOM 4486 C C . ALA A 1 617 ? 3.659 25.330 9.957 1.00 84.81 617 ALA A C 1
ATOM 4488 O O . ALA A 1 617 ? 4.350 24.497 9.361 1.00 84.81 617 ALA A O 1
ATOM 4489 N N . ALA A 1 618 ? 2.718 24.995 10.836 1.00 85.62 618 ALA A N 1
ATOM 4490 C CA . ALA A 1 618 ? 2.302 23.622 11.080 1.00 85.62 618 ALA A CA 1
ATOM 4491 C C . ALA A 1 618 ? 0.785 23.502 10.936 1.00 85.62 618 ALA A C 1
ATOM 4493 O O . ALA A 1 618 ? 0.011 24.239 11.546 1.00 85.62 618 ALA A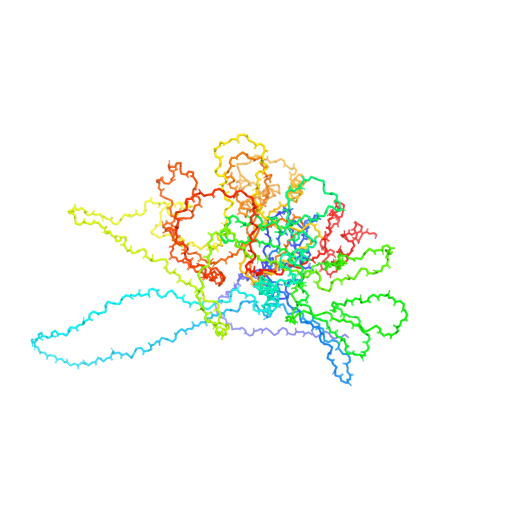 O 1
ATOM 4494 N N . PHE A 1 619 ? 0.373 22.539 10.122 1.00 86.19 619 PHE A N 1
ATOM 4495 C CA . PHE A 1 619 ? -1.019 22.225 9.851 1.00 86.19 619 PHE A CA 1
ATOM 4496 C C . PHE A 1 619 ? -1.361 20.912 10.541 1.00 86.19 619 PHE A C 1
ATOM 4498 O O . PHE A 1 619 ? -1.069 19.840 10.007 1.00 86.19 619 PHE A O 1
ATOM 4505 N N . LEU A 1 620 ? -1.945 20.994 11.735 1.00 84.69 620 LEU A N 1
ATOM 4506 C CA . LEU A 1 620 ? -2.323 19.820 12.517 1.00 84.69 620 LEU A CA 1
ATOM 4507 C C . LEU A 1 620 ? -3.767 19.441 12.182 1.00 84.69 620 LEU A C 1
ATOM 4509 O O . LEU A 1 620 ? -4.687 20.232 12.379 1.00 84.69 620 LEU A O 1
ATOM 4513 N N . HIS A 1 621 ? -3.958 18.247 11.623 1.00 72.69 621 HIS A N 1
ATOM 4514 C CA . HIS A 1 621 ? -5.269 17.759 11.170 1.00 72.69 621 HIS A CA 1
ATOM 4515 C C . HIS A 1 621 ? -5.957 16.868 12.205 1.00 72.69 621 HIS A C 1
ATOM 4517 O O . HIS A 1 621 ? -7.167 16.684 12.136 1.00 72.69 621 HIS A O 1
ATOM 4523 N N . ASN A 1 622 ? -5.185 16.346 13.159 1.00 64.75 622 ASN A N 1
ATOM 4524 C CA . ASN A 1 622 ? -5.688 15.568 14.275 1.00 64.75 622 ASN A CA 1
ATOM 4525 C C . ASN A 1 622 ? -5.498 16.401 15.541 1.00 64.75 622 ASN A C 1
ATOM 4527 O O . ASN A 1 622 ? -4.364 16.594 15.986 1.00 64.75 622 ASN A O 1
ATOM 4531 N N . ALA A 1 623 ? -6.592 16.885 16.131 1.00 55.44 623 ALA A N 1
ATOM 4532 C CA . ALA A 1 623 ? -6.552 17.175 17.556 1.00 55.44 623 ALA A CA 1
ATOM 4533 C C . ALA A 1 623 ? -6.171 15.858 18.258 1.00 55.44 623 ALA A C 1
ATOM 4535 O O . ALA A 1 623 ? -6.671 14.802 17.849 1.00 55.44 623 ALA A O 1
ATOM 4536 N N . PRO A 1 624 ? -5.251 15.867 19.238 1.00 50.97 624 PRO A N 1
ATOM 4537 C CA . PRO A 1 624 ? -4.979 14.667 20.014 1.00 50.97 624 PRO A CA 1
ATOM 4538 C C . PRO A 1 624 ? -6.326 14.160 20.539 1.00 50.97 624 PRO A C 1
ATOM 4540 O O . PRO A 1 624 ? -7.136 14.961 21.009 1.00 50.97 624 PRO A O 1
ATOM 4543 N N . SER A 1 625 ? -6.607 12.867 20.329 1.00 43.75 625 SER A N 1
ATOM 4544 C CA . SER A 1 625 ? -7.892 12.237 20.653 1.00 43.75 625 SER A CA 1
ATOM 4545 C C . SER A 1 625 ? -8.390 12.764 21.995 1.00 43.75 625 SER A C 1
ATOM 4547 O O . SER A 1 625 ? -7.602 12.822 22.945 1.00 43.75 625 SER A O 1
ATOM 4549 N N . THR A 1 626 ? -9.667 13.139 22.077 1.00 42.22 626 THR A N 1
ATOM 4550 C CA . THR A 1 626 ? -10.322 13.799 23.224 1.00 42.22 626 THR A CA 1
ATOM 4551 C C . THR A 1 626 ? -9.986 13.146 24.574 1.00 42.22 626 THR A C 1
ATOM 4553 O O . THR A 1 626 ? -9.938 13.822 25.596 1.00 42.22 626 THR A O 1
ATOM 4556 N N . PHE A 1 627 ? -9.648 11.854 24.560 1.00 40.91 627 PHE A N 1
ATOM 4557 C CA . PHE A 1 627 ? -9.153 11.063 25.689 1.00 40.91 627 PHE A CA 1
ATOM 4558 C C . PHE A 1 627 ? -7.836 11.535 26.330 1.00 40.91 627 PHE A C 1
ATOM 4560 O O . PHE A 1 627 ? -7.602 11.255 27.498 1.00 40.91 627 PHE A O 1
ATOM 4567 N N . THR A 1 628 ? -6.967 12.243 25.608 1.00 35.66 628 THR A N 1
ATOM 4568 C CA . THR A 1 628 ? -5.683 12.741 26.147 1.00 35.66 628 THR A CA 1
ATOM 4569 C C . THR A 1 628 ? -5.781 14.156 26.711 1.00 35.66 628 THR A C 1
ATOM 4571 O O . THR A 1 628 ? -4.957 14.541 27.535 1.00 35.66 628 THR A O 1
ATOM 4574 N N . SER A 1 629 ? -6.802 14.928 26.323 1.00 31.27 629 SER A N 1
ATOM 4575 C CA . SER A 1 629 ? -6.929 16.330 26.733 1.00 31.27 629 SER A CA 1
ATOM 4576 C C . SER A 1 629 ? -7.637 16.526 28.081 1.00 31.27 629 SER A C 1
ATOM 4578 O O . SER A 1 629 ? -7.644 17.647 28.585 1.00 31.27 629 SER A O 1
ATOM 4580 N N . SER A 1 630 ? -8.205 15.472 28.686 1.00 31.91 630 SER A N 1
ATOM 4581 C CA . SER A 1 630 ? -8.738 15.534 30.059 1.00 31.91 630 SER A CA 1
ATOM 4582 C C . SER A 1 630 ? -7.661 15.334 31.133 1.00 31.91 630 SER A C 1
ATOM 4584 O O . SER A 1 630 ? -7.939 15.508 32.318 1.00 31.91 630 SER A O 1
ATOM 4586 N N . LEU A 1 631 ? -6.428 14.993 30.746 1.00 39.03 631 LEU A N 1
ATOM 4587 C CA . LEU A 1 631 ? -5.300 14.920 31.667 1.00 39.03 631 LEU A CA 1
ATOM 4588 C C . LEU A 1 631 ? -4.705 16.320 31.825 1.00 39.03 631 LEU A C 1
ATOM 4590 O O . LEU A 1 631 ? -3.864 16.776 31.050 1.00 39.03 631 LEU A O 1
ATOM 4594 N N . ARG A 1 632 ? -5.210 17.018 32.846 1.00 28.75 632 ARG A N 1
ATOM 4595 C CA . ARG A 1 632 ? -4.669 18.277 33.371 1.00 28.75 632 ARG A CA 1
ATOM 4596 C C . ARG A 1 632 ? -3.148 18.127 33.582 1.00 28.75 632 ARG A C 1
ATOM 4598 O O . ARG A 1 632 ? -2.714 17.043 33.974 1.00 28.75 632 ARG A O 1
ATOM 4605 N N . PRO A 1 633 ? -2.324 19.169 33.364 1.00 31.97 633 PRO A N 1
ATOM 4606 C CA . PRO A 1 633 ? -0.895 19.087 33.643 1.00 31.97 633 PRO A CA 1
ATOM 4607 C C . PRO A 1 633 ? -0.710 18.792 35.133 1.00 31.97 633 PRO A C 1
ATOM 4609 O O . PRO A 1 633 ? -0.996 19.645 35.972 1.00 31.97 633 PRO A O 1
ATOM 4612 N N . ALA A 1 634 ? -0.278 17.577 35.467 1.00 34.09 634 ALA A N 1
ATOM 4613 C CA . ALA A 1 634 ? 0.146 17.265 36.818 1.00 34.09 634 ALA A CA 1
ATOM 4614 C C . ALA A 1 634 ? 1.367 18.142 37.109 1.00 34.09 634 ALA A C 1
ATOM 4616 O O . ALA A 1 634 ? 2.408 18.027 36.455 1.00 34.09 634 ALA A O 1
ATOM 4617 N N . HIS A 1 635 ? 1.207 19.080 38.040 1.00 31.14 635 HIS A N 1
ATOM 4618 C CA . HIS A 1 635 ? 2.325 19.821 38.593 1.00 31.14 635 HIS A CA 1
ATOM 4619 C C . HIS A 1 635 ? 3.359 18.814 39.098 1.00 31.14 635 HIS A C 1
ATOM 4621 O O . HIS A 1 635 ? 3.011 17.854 39.780 1.00 31.14 635 HIS A O 1
ATOM 4627 N N . ALA A 1 636 ? 4.623 19.027 38.731 1.00 32.97 636 ALA A N 1
ATOM 4628 C CA . ALA A 1 636 ? 5.742 18.224 39.194 1.00 32.97 636 ALA A CA 1
ATOM 4629 C C . ALA A 1 636 ? 5.868 18.355 40.721 1.00 32.97 636 ALA A C 1
ATOM 4631 O O . ALA A 1 636 ? 6.539 19.255 41.226 1.00 32.97 636 ALA A O 1
ATOM 4632 N N . ALA A 1 637 ? 5.188 17.477 41.453 1.00 33.94 637 ALA A N 1
ATOM 4633 C CA . ALA A 1 637 ? 5.396 17.299 42.874 1.00 33.94 637 ALA A CA 1
ATOM 4634 C C . ALA A 1 637 ? 6.638 16.423 43.071 1.00 33.94 637 ALA A C 1
ATOM 4636 O O . ALA A 1 637 ? 6.747 15.307 42.564 1.00 33.94 637 ALA A O 1
ATOM 4637 N N . SER A 1 638 ? 7.603 16.980 43.793 1.00 34.97 638 SER A N 1
ATOM 4638 C CA . SER A 1 638 ? 8.791 16.287 44.275 1.00 34.97 638 SER A CA 1
ATOM 4639 C C . SER A 1 638 ? 8.372 15.212 45.282 1.00 34.97 638 SER A C 1
ATOM 4641 O O . SER A 1 638 ? 8.015 15.532 46.416 1.00 34.97 638 SER A O 1
ATOM 4643 N N . HIS A 1 639 ? 8.393 13.940 44.874 1.00 36.91 639 HIS A N 1
ATOM 4644 C CA . HIS A 1 639 ? 8.136 12.816 45.773 1.00 36.91 639 HIS A CA 1
ATOM 4645 C C . HIS A 1 639 ? 9.428 12.314 46.422 1.00 36.91 639 HIS A C 1
ATOM 4647 O O . HIS A 1 639 ? 10.366 11.876 45.755 1.00 36.91 639 HIS A O 1
ATOM 4653 N N . LYS A 1 640 ? 9.429 12.324 47.761 1.00 37.56 640 LYS A N 1
ATOM 4654 C CA . LYS A 1 640 ? 10.311 11.504 48.596 1.00 37.56 640 LYS A CA 1
ATOM 4655 C C . LYS A 1 640 ? 9.942 10.031 48.414 1.00 37.56 640 LYS A C 1
ATOM 4657 O O . LYS A 1 640 ? 8.790 9.643 48.576 1.00 37.56 640 LYS A O 1
ATOM 4662 N N . THR A 1 641 ? 10.951 9.227 48.113 1.00 36.94 641 THR A N 1
ATOM 4663 C CA . THR A 1 641 ? 10.910 7.772 47.956 1.00 36.94 641 THR A CA 1
ATOM 4664 C C . THR A 1 641 ? 10.565 7.056 49.263 1.00 36.94 641 THR A C 1
ATOM 4666 O O . THR A 1 641 ? 11.357 7.074 50.205 1.00 36.94 641 THR A O 1
ATOM 4669 N N . GLY A 1 642 ? 9.418 6.376 49.291 1.00 35.03 642 GLY A N 1
ATOM 4670 C CA . GLY A 1 642 ? 9.135 5.253 50.187 1.00 35.03 642 GLY A CA 1
ATOM 4671 C C . GLY A 1 642 ? 9.096 3.969 49.360 1.00 35.03 642 GLY A C 1
ATOM 4672 O O . GLY A 1 642 ? 8.330 3.876 48.404 1.00 35.03 642 GLY A O 1
ATOM 4673 N N . ALA A 1 643 ? 9.966 3.010 49.674 1.00 40.84 643 ALA A N 1
ATOM 4674 C CA . ALA A 1 643 ? 10.089 1.754 48.944 1.00 40.84 643 ALA A CA 1
ATOM 4675 C C . ALA A 1 643 ? 8.901 0.826 49.249 1.00 40.84 643 ALA A C 1
ATOM 4677 O O . ALA A 1 643 ? 8.797 0.277 50.342 1.00 40.84 643 ALA A O 1
ATOM 4678 N N . SER A 1 644 ? 8.030 0.642 48.257 1.00 33.41 644 SER A N 1
ATOM 4679 C CA . SER A 1 644 ? 7.039 -0.433 48.199 1.00 33.41 644 SER A CA 1
ATOM 4680 C C . SER A 1 644 ? 7.449 -1.388 47.081 1.00 33.41 644 SER A C 1
ATOM 4682 O O . SER A 1 644 ? 7.173 -1.159 45.904 1.00 33.41 644 SER A O 1
ATOM 4684 N N . THR A 1 645 ? 8.166 -2.444 47.444 1.00 43.56 645 THR A N 1
ATOM 4685 C CA . THR A 1 645 ? 8.420 -3.604 46.586 1.00 43.56 645 THR A CA 1
ATOM 4686 C C . THR A 1 645 ? 7.174 -4.479 46.512 1.00 43.56 645 THR A C 1
ATOM 4688 O O . THR A 1 645 ? 6.739 -4.990 47.540 1.00 43.56 645 THR A O 1
ATOM 4691 N N . GLY A 1 646 ? 6.676 -4.732 45.298 1.00 42.97 646 GLY A N 1
ATOM 4692 C CA . GLY A 1 646 ? 5.925 -5.958 45.012 1.00 42.97 646 GLY A CA 1
ATOM 4693 C C . GLY A 1 646 ? 4.587 -5.782 44.300 1.00 42.97 646 GLY A C 1
ATOM 4694 O O . GLY A 1 646 ? 3.561 -6.069 44.891 1.00 42.97 646 GLY A O 1
ATOM 4695 N N . CYS A 1 647 ? 4.611 -5.344 43.040 1.00 43.41 647 CYS A N 1
ATOM 4696 C CA . CYS A 1 647 ? 3.794 -5.826 41.911 1.00 43.41 647 CYS A CA 1
ATOM 4697 C C . CYS A 1 647 ? 4.000 -4.819 40.771 1.00 43.41 647 CYS A C 1
ATOM 4699 O O . CYS A 1 647 ? 3.753 -3.630 40.958 1.00 43.41 647 CYS A O 1
ATOM 4701 N N . VAL A 1 648 ? 4.509 -5.244 39.611 1.00 51.69 648 VAL A N 1
ATOM 4702 C CA . VAL A 1 648 ? 4.558 -4.351 38.442 1.00 51.69 648 VAL A CA 1
ATOM 4703 C C . VAL A 1 648 ? 3.125 -4.220 37.938 1.00 51.69 648 VAL A C 1
ATOM 4705 O O . VAL A 1 648 ? 2.626 -5.105 37.247 1.00 51.69 648 VAL A O 1
ATOM 4708 N N . GLU A 1 649 ? 2.461 -3.149 38.358 1.00 71.31 649 GLU A N 1
ATOM 4709 C CA . GLU A 1 649 ? 1.096 -2.804 37.972 1.00 71.31 649 GLU A CA 1
ATOM 4710 C C . GLU A 1 649 ? 1.027 -2.701 36.438 1.00 71.31 649 GLU A C 1
ATOM 4712 O O . GLU A 1 649 ? 1.774 -1.942 35.819 1.00 71.31 649 GLU A O 1
ATOM 4717 N N . ALA A 1 650 ? 0.207 -3.539 35.800 1.00 82.19 650 ALA A N 1
ATOM 4718 C CA . ALA A 1 650 ? 0.015 -3.494 34.353 1.00 82.19 650 ALA A CA 1
ATOM 4719 C C . ALA A 1 650 ? -0.708 -2.194 33.961 1.00 82.19 650 ALA A C 1
ATOM 4721 O O . ALA A 1 650 ? -1.536 -1.692 34.719 1.00 82.19 650 ALA A O 1
ATOM 4722 N N . ALA A 1 651 ? -0.428 -1.647 32.774 1.00 87.44 651 ALA A N 1
ATOM 4723 C CA . ALA A 1 651 ? -1.132 -0.454 32.311 1.00 87.44 651 ALA A CA 1
ATOM 4724 C C . ALA A 1 651 ? -2.643 -0.706 32.176 1.00 87.44 651 ALA A C 1
ATOM 4726 O O . ALA A 1 651 ? -3.067 -1.761 31.700 1.00 87.44 651 ALA A O 1
ATOM 4727 N N . ALA A 1 652 ? -3.454 0.296 32.513 1.00 90.19 652 ALA A N 1
ATOM 4728 C CA . ALA A 1 652 ? -4.895 0.255 32.285 1.00 90.19 652 ALA A CA 1
ATOM 4729 C C . ALA A 1 652 ? -5.229 0.625 30.831 1.00 90.19 652 ALA A C 1
ATOM 4731 O O . ALA A 1 652 ? -4.651 1.565 30.274 1.00 90.19 652 ALA A O 1
ATOM 4732 N N . ILE A 1 653 ? -6.193 -0.075 30.225 1.00 91.81 653 ILE A N 1
ATOM 4733 C CA . ILE A 1 653 ? -6.730 0.263 28.898 1.00 91.81 653 ILE A CA 1
ATOM 4734 C C . ILE A 1 653 ? -7.684 1.455 29.042 1.00 91.81 653 ILE A C 1
ATOM 4736 O O . ILE A 1 653 ? -8.595 1.438 29.865 1.00 91.81 653 ILE A O 1
ATOM 4740 N N . ARG A 1 654 ? -7.481 2.500 28.235 1.00 92.00 654 ARG A N 1
ATOM 4741 C CA . ARG A 1 654 ? -8.279 3.741 28.254 1.00 92.00 654 ARG A CA 1
ATOM 4742 C C . ARG A 1 654 ? -9.242 3.872 27.086 1.00 92.00 654 ARG A C 1
ATOM 4744 O O . ARG A 1 654 ? -10.254 4.552 27.210 1.00 92.00 654 ARG A O 1
ATOM 4751 N N . GLY A 1 655 ? -8.918 3.259 25.955 1.00 92.88 655 GLY A N 1
ATOM 4752 C CA . GLY A 1 655 ? -9.717 3.366 24.743 1.00 92.88 655 GLY A CA 1
ATOM 4753 C C . GLY A 1 655 ? -9.158 2.514 23.617 1.00 92.88 655 GLY A C 1
ATOM 4754 O O . GLY A 1 655 ? -8.003 2.084 23.662 1.00 92.88 655 GLY A O 1
ATOM 4755 N N . VAL A 1 656 ? -9.998 2.274 22.617 1.00 95.50 656 VAL A N 1
ATOM 4756 C CA . VAL A 1 656 ? -9.672 1.496 21.423 1.00 95.50 656 VAL A CA 1
ATOM 4757 C C . VAL A 1 656 ? -10.168 2.269 20.209 1.00 95.50 656 VAL A C 1
ATOM 4759 O O . VAL A 1 656 ? -11.317 2.699 20.188 1.00 95.50 656 VAL A O 1
ATOM 4762 N N . GLU A 1 657 ? -9.302 2.438 19.215 1.00 96.06 657 GLU A N 1
ATOM 4763 C CA . GLU A 1 657 ? -9.599 3.123 17.953 1.00 96.06 657 GLU A CA 1
ATOM 4764 C C . GLU A 1 657 ? -9.301 2.182 16.774 1.00 96.06 657 GLU A C 1
ATOM 4766 O O . GLU A 1 657 ? -8.331 1.416 16.812 1.00 96.06 657 GLU A O 1
ATOM 4771 N N . VAL A 1 658 ? -10.103 2.239 15.708 1.00 97.44 658 VAL A N 1
ATOM 4772 C CA . VAL A 1 658 ? -9.856 1.475 14.473 1.00 97.44 658 VAL A CA 1
ATOM 4773 C C . VAL A 1 658 ? -9.017 2.316 13.508 1.00 97.44 658 VAL A C 1
ATOM 4775 O O . VAL A 1 658 ? -9.483 3.306 12.947 1.00 97.44 658 VAL A O 1
ATOM 4778 N N . GLU A 1 659 ? -7.769 1.907 13.275 1.00 96.81 659 GLU A N 1
ATOM 4779 C CA . GLU A 1 659 ? -6.838 2.620 12.383 1.00 96.81 659 GLU A CA 1
ATOM 4780 C C . GLU A 1 659 ? -6.927 2.152 10.928 1.00 96.81 659 GLU A C 1
ATOM 4782 O O . GLU A 1 659 ? -6.750 2.936 9.992 1.00 96.81 659 GLU A O 1
ATOM 4787 N N . ALA A 1 660 ? -7.201 0.865 10.716 1.00 98.31 660 ALA A N 1
ATOM 4788 C CA . ALA A 1 660 ? -7.378 0.276 9.393 1.00 98.31 660 ALA A CA 1
ATOM 4789 C C . ALA A 1 660 ? -8.243 -0.988 9.460 1.00 98.31 660 ALA A C 1
ATOM 4791 O O . ALA A 1 660 ? -8.254 -1.688 10.473 1.00 98.31 660 ALA A O 1
ATOM 4792 N N . PHE A 1 661 ? -8.896 -1.340 8.351 1.00 98.50 661 PHE A N 1
ATOM 4793 C CA . PHE A 1 661 ? -9.340 -2.722 8.145 1.00 98.50 661 PHE A CA 1
ATOM 4794 C C . PHE A 1 661 ? -8.206 -3.551 7.547 1.00 98.50 661 PHE A C 1
ATOM 4796 O O . PHE A 1 661 ? -7.415 -3.057 6.744 1.00 98.50 661 PHE A O 1
ATOM 4803 N N . VAL A 1 662 ? -8.148 -4.817 7.935 1.00 98.31 662 VAL A N 1
ATOM 4804 C CA . VAL A 1 662 ? -7.130 -5.787 7.537 1.00 98.31 662 VAL A CA 1
ATOM 4805 C C . VAL A 1 662 ? -7.860 -6.927 6.834 1.00 98.31 662 VAL A C 1
ATOM 4807 O O . VAL A 1 662 ? -8.543 -7.712 7.483 1.00 98.31 662 VAL A O 1
ATOM 4810 N N . LEU A 1 663 ? -7.780 -7.004 5.503 1.00 98.25 663 LEU A N 1
ATOM 4811 C CA . LEU A 1 663 ? -8.360 -8.126 4.762 1.00 98.25 663 LEU A CA 1
ATOM 4812 C C . LEU A 1 663 ? -7.302 -9.209 4.561 1.00 98.25 663 LEU A C 1
ATOM 4814 O O . LEU A 1 663 ? -6.310 -8.995 3.860 1.00 98.25 663 LEU A O 1
ATOM 4818 N N . CYS A 1 664 ? -7.530 -10.374 5.155 1.00 97.69 664 CYS A N 1
ATOM 4819 C CA . CYS A 1 664 ? -6.634 -11.519 5.096 1.00 97.69 664 CYS A CA 1
ATOM 4820 C C . CYS A 1 664 ? -7.027 -12.452 3.949 1.00 97.69 664 CYS A C 1
ATOM 4822 O O . CYS A 1 664 ? -8.150 -12.958 3.882 1.00 97.69 664 CYS A O 1
ATOM 4824 N N . TYR A 1 665 ? -6.081 -12.712 3.056 1.00 97.75 665 TYR A N 1
ATOM 4825 C CA . TYR A 1 665 ? -6.227 -13.645 1.942 1.00 97.75 665 TYR A CA 1
ATOM 4826 C C . TYR A 1 665 ? -5.330 -14.858 2.144 1.00 97.75 665 TYR A C 1
ATOM 4828 O O . TYR A 1 665 ? -4.309 -14.792 2.831 1.00 97.75 665 TYR A O 1
ATOM 4836 N N . LYS A 1 666 ? -5.705 -15.982 1.532 1.00 97.00 666 LYS A N 1
ATOM 4837 C CA . LYS A 1 666 ? -4.858 -17.174 1.530 1.00 97.00 666 LYS A CA 1
ATOM 4838 C C . LYS A 1 666 ? -3.467 -16.835 0.973 1.00 97.00 666 LYS A C 1
ATOM 4840 O O . LYS A 1 666 ? -3.396 -16.082 -0.002 1.00 97.00 666 LYS A O 1
ATOM 4845 N N . PRO A 1 667 ? -2.400 -17.423 1.539 1.00 96.88 667 PRO A N 1
ATOM 4846 C CA . PRO A 1 667 ? -1.040 -17.303 1.026 1.00 96.88 667 PRO A CA 1
ATOM 4847 C C . PRO A 1 667 ? -0.969 -17.484 -0.493 1.00 96.88 667 PRO A C 1
ATOM 4849 O O . PRO A 1 667 ? -1.478 -18.468 -1.036 1.00 96.88 667 PRO A O 1
ATOM 4852 N N . TYR A 1 668 ? -0.329 -16.545 -1.187 1.00 97.44 668 TYR A N 1
ATOM 4853 C CA . TYR A 1 668 ? -0.118 -16.647 -2.631 1.00 97.44 668 TYR A CA 1
ATOM 4854 C C . TYR A 1 668 ? 0.989 -17.659 -2.961 1.00 97.44 668 TYR A C 1
ATOM 4856 O O . TYR A 1 668 ? 1.910 -17.853 -2.161 1.00 97.44 668 TYR A O 1
ATOM 4864 N N . PRO A 1 669 ? 0.912 -18.345 -4.114 1.00 96.25 669 PRO A N 1
ATOM 4865 C CA . PRO A 1 669 ? 1.811 -19.457 -4.398 1.00 96.25 669 PRO A CA 1
ATOM 4866 C C . PRO A 1 669 ? 3.268 -19.012 -4.551 1.00 96.25 669 PRO A C 1
ATOM 4868 O O . PRO A 1 669 ? 3.568 -18.066 -5.266 1.00 96.25 669 PRO A O 1
ATOM 4871 N N . PHE A 1 670 ? 4.189 -19.719 -3.902 1.00 95.31 670 PHE A N 1
ATOM 4872 C CA . PHE A 1 670 ? 5.616 -19.566 -4.173 1.00 95.31 670 PHE A CA 1
ATOM 4873 C C . PHE A 1 670 ? 5.979 -20.464 -5.356 1.00 95.31 670 PHE A C 1
ATOM 4875 O O . PHE A 1 670 ? 5.852 -21.683 -5.257 1.00 95.31 670 PHE A O 1
ATOM 4882 N N . LEU A 1 671 ? 6.414 -19.875 -6.467 1.00 96.38 671 LEU A N 1
ATOM 4883 C CA . LEU A 1 671 ? 6.775 -20.632 -7.658 1.00 96.38 671 LEU A CA 1
ATOM 4884 C C . LEU A 1 671 ? 8.138 -21.296 -7.484 1.00 96.38 671 LEU A C 1
ATOM 4886 O O . LEU A 1 671 ? 9.136 -20.647 -7.143 1.00 96.38 671 LEU A O 1
ATOM 4890 N N . SER A 1 672 ? 8.188 -22.587 -7.802 1.00 94.75 672 SER A N 1
ATOM 4891 C CA . SER A 1 672 ? 9.446 -23.314 -7.933 1.00 94.75 672 SER A CA 1
ATOM 4892 C C . SER A 1 672 ? 10.318 -22.712 -9.044 1.00 94.75 672 SER A C 1
ATOM 4894 O O . SER A 1 672 ? 9.869 -21.912 -9.872 1.00 94.75 672 SER A O 1
ATOM 4896 N N . ALA A 1 673 ? 11.597 -23.094 -9.085 1.00 92.06 673 ALA A N 1
ATOM 4897 C CA . ALA A 1 673 ? 12.491 -22.652 -10.152 1.00 92.06 673 ALA A CA 1
ATOM 4898 C C . ALA A 1 673 ? 11.961 -23.034 -11.549 1.00 92.06 673 ALA A C 1
ATOM 4900 O O . ALA A 1 673 ? 12.053 -22.225 -12.468 1.00 92.06 673 ALA A O 1
ATOM 4901 N N . GLU A 1 674 ? 11.365 -24.222 -11.680 1.00 93.25 674 GLU A N 1
ATOM 4902 C CA . GLU A 1 674 ? 10.790 -24.742 -12.927 1.00 93.25 674 GLU A CA 1
ATOM 4903 C C . GLU A 1 674 ? 9.508 -24.004 -13.323 1.00 93.25 674 GLU A C 1
ATOM 4905 O O . GLU A 1 674 ? 9.354 -23.585 -14.472 1.00 93.25 674 GLU A O 1
ATOM 4910 N N . GLN A 1 675 ? 8.612 -23.770 -12.359 1.00 95.44 675 GLN A N 1
ATOM 4911 C CA . GLN A 1 675 ? 7.396 -22.987 -12.583 1.00 95.44 675 GLN A CA 1
ATOM 4912 C C . GLN A 1 675 ? 7.731 -21.558 -13.016 1.00 95.44 675 GLN A C 1
ATOM 4914 O O . GLN A 1 675 ? 7.179 -21.067 -13.996 1.00 95.44 675 GLN A O 1
ATOM 4919 N N . ALA A 1 676 ? 8.679 -20.902 -12.342 1.00 94.25 676 ALA A N 1
ATOM 4920 C CA . ALA A 1 676 ? 9.089 -19.545 -12.692 1.00 94.25 676 ALA A CA 1
ATOM 4921 C C . ALA A 1 676 ? 9.814 -19.468 -14.046 1.00 94.25 676 ALA A C 1
ATOM 4923 O O . ALA A 1 676 ? 9.675 -18.468 -14.746 1.00 94.25 676 ALA A O 1
ATOM 4924 N N . ALA A 1 677 ? 10.559 -20.509 -14.435 1.00 92.50 677 ALA A N 1
ATOM 4925 C CA . ALA A 1 677 ? 11.214 -20.579 -15.743 1.00 92.50 677 ALA A CA 1
ATOM 4926 C C . ALA A 1 677 ? 10.215 -20.730 -16.904 1.00 92.50 677 ALA A C 1
ATOM 4928 O O . ALA A 1 677 ? 10.473 -20.247 -18.004 1.00 92.50 677 ALA A O 1
ATOM 4929 N N . THR A 1 678 ? 9.075 -21.376 -16.652 1.00 94.19 678 THR A N 1
ATOM 4930 C CA . THR A 1 678 ? 8.005 -21.626 -17.635 1.00 94.19 678 THR A CA 1
ATOM 4931 C C . THR A 1 678 ? 6.857 -20.617 -17.542 1.00 94.19 678 THR A C 1
ATOM 4933 O O . THR A 1 678 ? 5.956 -20.609 -18.385 1.00 94.19 678 THR A O 1
ATOM 4936 N N . TYR A 1 679 ? 6.884 -19.725 -16.548 1.00 95.06 679 TYR A N 1
ATOM 4937 C CA . TYR A 1 679 ? 5.886 -18.678 -16.381 1.00 95.06 679 TYR A CA 1
ATOM 4938 C C . TYR A 1 679 ? 5.996 -17.643 -17.505 1.00 95.06 679 TYR A C 1
ATOM 4940 O O . TYR A 1 679 ? 6.916 -16.824 -17.554 1.00 95.06 679 TYR A O 1
ATOM 4948 N N . VAL A 1 680 ? 5.003 -17.649 -18.396 1.00 94.75 680 VAL A N 1
ATOM 4949 C CA . VAL A 1 680 ? 4.875 -16.668 -19.475 1.00 94.75 680 VAL A CA 1
ATOM 4950 C C . VAL A 1 680 ? 3.671 -15.763 -19.192 1.00 94.75 680 VAL A C 1
ATOM 4952 O O . VAL A 1 680 ? 2.529 -16.219 -19.300 1.00 94.75 680 VAL A O 1
ATOM 4955 N N . PRO A 1 681 ? 3.871 -14.463 -18.903 1.00 93.00 681 PRO A N 1
ATOM 4956 C CA . PRO A 1 681 ? 2.785 -13.541 -18.546 1.00 93.00 681 PRO A CA 1
ATOM 4957 C C . PRO A 1 681 ? 1.732 -13.412 -19.657 1.00 93.00 681 PRO A C 1
ATOM 4959 O O . PRO A 1 681 ? 0.547 -13.245 -19.377 1.00 93.00 681 PRO A O 1
ATOM 4962 N N . ALA A 1 682 ? 2.134 -13.563 -20.926 1.00 94.44 682 ALA A N 1
ATOM 4963 C CA . ALA A 1 682 ? 1.233 -13.525 -22.077 1.00 94.44 682 ALA A CA 1
ATOM 4964 C C . ALA A 1 682 ? 0.127 -14.600 -22.018 1.00 94.44 682 ALA A C 1
ATOM 4966 O O . ALA A 1 682 ? -0.952 -14.400 -22.577 1.00 94.44 682 ALA A O 1
ATOM 4967 N N . ASN A 1 683 ? 0.339 -15.706 -21.294 1.00 93.81 683 ASN A N 1
ATOM 4968 C CA . ASN A 1 683 ? -0.684 -16.738 -21.103 1.00 93.81 683 ASN A CA 1
ATOM 4969 C C . ASN A 1 683 ? -1.814 -16.295 -20.159 1.00 93.81 683 ASN A C 1
ATOM 4971 O O . ASN A 1 683 ? -2.933 -16.812 -20.265 1.00 93.81 683 ASN A O 1
ATOM 4975 N N . TYR A 1 684 ? -1.546 -15.288 -19.323 1.00 94.94 684 TYR A N 1
ATOM 4976 C CA . TYR A 1 684 ? -2.413 -14.779 -18.261 1.00 94.94 684 TYR A CA 1
ATOM 4977 C C . TYR A 1 684 ? -2.979 -13.384 -18.559 1.00 94.94 684 TYR A C 1
ATOM 4979 O O . TYR A 1 684 ? -3.350 -12.666 -17.638 1.00 94.94 684 TYR A O 1
ATOM 4987 N N . VAL A 1 685 ? -3.055 -12.958 -19.828 1.00 94.19 685 VAL A N 1
ATOM 4988 C CA . VAL A 1 685 ? -3.590 -11.626 -20.215 1.00 94.19 685 VAL A CA 1
ATOM 4989 C C . VAL A 1 685 ? -5.105 -11.601 -20.443 1.00 94.19 685 VAL A C 1
ATOM 4991 O O . VAL A 1 685 ? -5.677 -10.543 -20.690 1.00 94.19 685 VAL A O 1
ATOM 4994 N N . ARG A 1 686 ? -5.774 -12.761 -20.395 1.00 91.94 686 ARG A N 1
ATOM 4995 C CA . ARG A 1 686 ? -7.237 -12.878 -20.580 1.00 91.94 686 ARG A CA 1
ATOM 4996 C C . ARG A 1 686 ? -7.911 -13.813 -19.579 1.00 91.94 686 ARG A C 1
ATOM 4998 O O . ARG A 1 686 ? -9.010 -13.518 -19.128 1.00 91.94 686 ARG A O 1
ATOM 5005 N N . ARG A 1 687 ? -7.300 -14.965 -19.285 1.00 92.12 687 ARG A N 1
ATOM 5006 C CA . ARG A 1 687 ? -7.836 -16.038 -18.425 1.00 92.12 687 ARG A CA 1
ATOM 5007 C C . ARG A 1 687 ? -6.686 -16.735 -17.688 1.00 92.12 687 ARG A C 1
ATOM 5009 O O . ARG A 1 687 ? -5.530 -16.467 -17.994 1.00 92.12 687 ARG A O 1
ATOM 5016 N N . GLY A 1 688 ? -7.007 -17.622 -16.746 1.00 92.38 688 GLY A N 1
ATOM 5017 C CA . GLY A 1 688 ? -6.029 -18.459 -16.033 1.00 92.38 688 GLY A CA 1
ATOM 5018 C C . GLY A 1 688 ? -5.533 -17.886 -14.702 1.00 92.38 688 GLY A C 1
ATOM 5019 O O . GLY A 1 688 ? -4.919 -18.612 -13.933 1.00 92.38 688 GLY A O 1
ATOM 5020 N N . VAL A 1 689 ? -5.842 -16.622 -14.386 1.00 95.69 689 VAL A N 1
ATOM 5021 C CA . VAL A 1 689 ? -5.452 -15.999 -13.107 1.00 95.69 689 VAL A CA 1
ATOM 5022 C C . VAL A 1 689 ? -6.093 -16.724 -11.921 1.00 95.69 689 VAL A C 1
ATOM 5024 O O . VAL A 1 689 ? -5.397 -17.105 -10.994 1.00 95.69 689 VAL A O 1
ATOM 5027 N N . GLU A 1 690 ? -7.401 -16.986 -11.951 1.00 94.88 690 GLU A N 1
ATOM 5028 C CA . GLU A 1 690 ? -8.077 -17.686 -10.843 1.00 94.88 690 GLU A CA 1
ATOM 5029 C C . GLU A 1 690 ? -7.571 -19.130 -10.671 1.00 94.88 690 GLU A C 1
ATOM 5031 O O . GLU A 1 690 ? -7.397 -19.607 -9.551 1.00 94.88 690 GLU A O 1
ATOM 5036 N N . GLU A 1 691 ? -7.265 -19.810 -11.779 1.00 94.50 691 GLU A N 1
ATOM 5037 C CA . GLU A 1 691 ? -6.681 -21.154 -11.777 1.00 94.50 691 GLU A CA 1
ATOM 5038 C C . GLU A 1 691 ? -5.277 -21.163 -11.159 1.00 94.50 691 GLU A C 1
ATOM 5040 O O . GLU A 1 691 ? -4.978 -22.040 -10.352 1.00 94.50 691 GLU A O 1
ATOM 5045 N N . PHE A 1 692 ? -4.452 -20.157 -11.469 1.00 96.50 692 PHE A N 1
ATOM 5046 C CA . PHE A 1 692 ? -3.116 -19.985 -10.896 1.00 96.50 692 PHE A CA 1
ATOM 5047 C C . PHE A 1 692 ? -3.159 -19.929 -9.361 1.00 96.50 692 PHE A C 1
ATOM 5049 O O . PHE A 1 692 ? -2.400 -20.624 -8.689 1.00 96.50 692 PHE A O 1
ATOM 5056 N N . TYR A 1 693 ? -4.084 -19.155 -8.783 1.00 96.56 693 TYR A N 1
ATOM 5057 C CA . TYR A 1 693 ? -4.223 -19.077 -7.322 1.00 96.56 693 TYR A CA 1
ATOM 5058 C C . TYR A 1 693 ? -4.924 -20.299 -6.713 1.00 96.56 693 TYR A C 1
ATOM 5060 O O . TYR A 1 693 ? -4.657 -20.629 -5.561 1.00 96.56 693 TYR A O 1
ATOM 5068 N N . ALA A 1 694 ? -5.800 -20.980 -7.456 1.00 93.44 694 ALA A N 1
ATOM 5069 C CA . ALA A 1 694 ? -6.483 -22.183 -6.978 1.00 93.44 694 ALA A CA 1
ATOM 5070 C C . ALA A 1 694 ? -5.564 -23.415 -6.933 1.00 93.44 694 ALA A C 1
ATOM 5072 O O . ALA A 1 694 ? -5.645 -24.196 -5.988 1.00 93.44 694 ALA A O 1
ATOM 5073 N N . LYS A 1 695 ? -4.698 -23.586 -7.940 1.00 93.56 695 LYS A N 1
ATOM 5074 C CA . LYS A 1 695 ? -3.809 -24.751 -8.082 1.00 93.56 695 LYS A CA 1
ATOM 5075 C C . LYS A 1 695 ? -2.470 -24.612 -7.356 1.00 93.56 695 LYS A C 1
ATOM 5077 O O . LYS A 1 695 ? -1.732 -25.585 -7.274 1.00 93.56 695 LYS A O 1
ATOM 5082 N N . GLY A 1 696 ? -2.155 -23.428 -6.832 1.00 93.12 696 GLY A N 1
ATOM 5083 C CA . GLY A 1 696 ? -0.881 -23.183 -6.156 1.00 93.12 696 GLY A CA 1
ATOM 5084 C C . GLY A 1 696 ? 0.267 -22.819 -7.106 1.00 93.12 696 GLY A C 1
ATOM 5085 O O . GLY A 1 696 ? 1.413 -23.158 -6.833 1.00 93.12 696 GLY A O 1
ATOM 5086 N N . GLY A 1 697 ? -0.021 -22.106 -8.196 1.00 94.19 697 GLY A N 1
ATOM 5087 C CA . GLY A 1 697 ? 0.962 -21.627 -9.171 1.00 94.19 697 GLY A CA 1
ATOM 5088 C C . GLY A 1 697 ? 0.589 -21.998 -10.605 1.00 94.19 697 GLY A C 1
ATOM 5089 O O . GLY A 1 697 ? -0.522 -22.456 -10.881 1.00 94.19 697 GLY A O 1
ATOM 5090 N N . ASN A 1 698 ? 1.516 -21.784 -11.540 1.00 93.88 698 ASN A N 1
ATOM 5091 C CA . ASN A 1 698 ? 1.361 -22.269 -12.909 1.00 93.88 698 ASN A CA 1
ATOM 5092 C C . ASN A 1 698 ? 1.728 -23.751 -13.017 1.00 93.88 698 ASN A C 1
ATOM 5094 O O . ASN A 1 698 ? 2.573 -24.254 -12.278 1.00 93.88 698 ASN A O 1
ATOM 5098 N N . ASP A 1 699 ? 1.107 -24.435 -13.973 1.00 91.81 699 ASP A N 1
ATOM 5099 C CA . ASP A 1 699 ? 1.590 -25.738 -14.417 1.00 91.81 699 ASP A CA 1
ATOM 5100 C C . ASP A 1 699 ? 2.949 -25.549 -15.107 1.00 91.81 699 ASP A C 1
ATOM 5102 O O . ASP A 1 699 ? 3.150 -24.562 -15.829 1.00 91.81 699 ASP A O 1
ATOM 5106 N N . VAL A 1 700 ? 3.879 -26.472 -14.869 1.00 89.38 700 VAL A N 1
ATOM 5107 C CA . VAL A 1 700 ? 5.187 -26.462 -15.524 1.00 89.38 700 VAL A CA 1
ATOM 5108 C C . VAL A 1 700 ? 4.973 -26.607 -17.024 1.00 89.38 700 VAL A C 1
ATOM 5110 O O . VAL A 1 700 ? 5.507 -25.795 -17.769 1.00 89.38 700 VAL A O 1
ATOM 5113 N N . PHE A 1 701 ? 4.097 -27.518 -17.467 1.00 87.06 701 PHE A N 1
ATOM 5114 C CA . PHE A 1 701 ? 3.835 -27.803 -18.885 1.00 87.06 701 PHE A CA 1
ATOM 5115 C C . PHE A 1 701 ? 2.694 -26.972 -19.501 1.00 87.06 701 PHE A C 1
ATOM 5117 O O . PHE A 1 701 ? 2.050 -27.365 -20.475 1.00 87.06 701 PHE A O 1
ATOM 5124 N N . HIS A 1 702 ? 2.400 -25.797 -18.937 1.00 81.12 702 HIS A N 1
ATOM 5125 C CA . HIS A 1 702 ? 1.220 -25.022 -19.321 1.00 81.12 702 HIS A CA 1
ATOM 5126 C C . HIS A 1 702 ? 1.226 -24.596 -20.805 1.00 81.12 702 HIS A C 1
ATOM 5128 O O . HIS A 1 702 ? 1.950 -23.680 -21.194 1.00 81.12 702 HIS A O 1
ATOM 5134 N N . ARG A 1 703 ? 0.314 -25.180 -21.601 1.00 78.25 703 ARG A N 1
ATOM 5135 C CA . ARG A 1 703 ? 0.049 -24.882 -23.031 1.00 78.25 703 ARG A CA 1
ATOM 5136 C C . ARG A 1 703 ? 1.131 -25.300 -24.035 1.00 78.25 703 ARG A C 1
ATOM 5138 O O . ARG A 1 703 ? 1.157 -24.751 -25.135 1.00 78.25 703 ARG A O 1
ATOM 5145 N N . TYR A 1 704 ? 1.985 -26.257 -23.693 1.00 83.19 704 TYR A N 1
ATOM 5146 C CA . TYR A 1 704 ? 2.959 -26.810 -24.644 1.00 83.19 704 TYR A CA 1
ATOM 5147 C C . TYR A 1 704 ? 3.108 -28.343 -24.562 1.00 83.19 704 TYR A C 1
ATOM 5149 O O . TYR A 1 704 ? 4.133 -28.874 -24.983 1.00 83.19 704 TYR A O 1
ATOM 5157 N N . VAL A 1 705 ? 2.079 -29.026 -24.032 1.00 66.62 705 VAL A N 1
ATOM 5158 C CA . VAL A 1 705 ? 1.910 -30.496 -24.061 1.00 66.62 705 VAL A CA 1
ATOM 5159 C C . VAL A 1 705 ? 1.397 -30.955 -25.416 1.00 66.62 705 VAL A C 1
ATOM 5161 O O . VAL A 1 705 ? 0.472 -30.284 -25.935 1.00 66.62 705 VAL A O 1
#

Organism: NCBI:txid83891

Radius of gyration: 32.72 Å; chains: 1; bounding box: 80×116×100 Å